Protein AF-0000000072277001 (afdb_homodimer)

Secondary structure (DSSP, 8-state):
-HHHHHHHHHHHHHHHH-TT-TTHHHHHHHHHHSGGGSSHHHHHHHHHHHHHHHHHTTTTS-HHHHHHHHHHHHHHHHHHHHHHHS--HHHHHHHHHHHHHTTTTGGGTSSGGGHHHHHHHHHHHHIIIIIS-PPPHHHHHHHHHHHHHHHHHS-HHHHHHHHHHHHHHHHHTHHHHHHHHH-TT------TT---GGGS-GGGS--HHHHHHTT-S-HHHHHHHHHHHHHHS--/-HHHHHHHHHHHHHHHH-TT-TTHHHHHHHHHHSGGGSSHHHHHHHHHHHHHHHHHTTTTS-HHHHHHHHHHHHHHHHHHHHHHHS--HHHHHHHHHHHHHGGGGGGGTSSGGGHHHHHHHHHHHHIIIIIS-PPPHHHHHHHHHHHHHHHHHS-HHHHHHHHHHHHHHHHHTHHHHHHHHH-TT------TT---GGGS-GGGS--HHHHHHTT-S-HHHHHHHHHHHHHHS--

Sequence (470 aa):
MLVLDTIFRTYFRVLKENQESPLVPLVLEGMSIHTHKINYDFMLDIIKLLQQLLENKADKLQPIDTIRVCYTIFNTLKLQNFLVTIDNVQFYESMYKVLDQILLFQDDFIGEQHIDNRQKLVGVLKIMLLDIKQLPPVRIASFVKRILIMMLNCDSSIALDFCAILTWIFKRYRDTFIGLIEQENGFGIYNPSVQQPDHSGAINSCLWELTLLQLHHSPQIRKWVDSIKILLTKHMLVLDTIFRTYFRVLKENQESPLVPLVLEGMSIHTHKINYDFMLDIIKLLQQLLENKADKLQPIDTIRVCYTIFNTLKLQNFLVTIDNVQFYESMYKVLDQILLFQDDFIGEQHIDNRQKLVGVLKIMLLDIKQLPPVRIASFVKRILIMMLNCDSSIALDFCAILTWIFKRYRDTFIGLIEQENGFGIYNPSVQQPDHSGAINSCLWELTLLQLHHSPQIRKWVDSIKILLTKH

Structure (mmCIF, N/CA/C/O backbone):
data_AF-0000000072277001-model_v1
#
loop_
_entity.id
_entity.type
_entity.pdbx_description
1 polymer 'Nuclear complex protein 4, putative'
#
loop_
_atom_site.group_PDB
_atom_site.id
_atom_site.type_symbol
_atom_site.label_atom_id
_atom_site.label_alt_id
_atom_site.label_comp_id
_atom_site.label_asym_id
_atom_site.label_entity_id
_atom_site.label_seq_id
_atom_site.pdbx_PDB_ins_code
_atom_site.Cartn_x
_atom_site.Cartn_y
_atom_site.Cartn_z
_atom_site.occupancy
_atom_site.B_iso_or_equiv
_atom_site.auth_seq_id
_atom_site.auth_comp_id
_atom_site.auth_asym_id
_atom_site.auth_atom_id
_atom_site.pdbx_PDB_model_num
ATOM 1 N N . MET A 1 1 ? 16.828 6.926 -15.992 1 47.97 1 MET A N 1
ATOM 2 C CA . MET A 1 1 ? 15.562 6.723 -15.289 1 47.97 1 MET A CA 1
ATOM 3 C C . MET A 1 1 ? 14.375 6.887 -16.234 1 47.97 1 MET A C 1
ATOM 5 O O . MET A 1 1 ? 13.477 6.047 -16.266 1 47.97 1 MET A O 1
ATOM 9 N N . LEU A 1 2 ? 14.586 7.812 -17.172 1 52.97 2 LEU A N 1
ATOM 10 C CA . LEU A 1 2 ? 13.578 8.18 -18.156 1 52.97 2 LEU A CA 1
ATOM 11 C C . LEU A 1 2 ? 13.445 7.105 -19.234 1 52.97 2 LEU A C 1
ATOM 13 O O . LEU A 1 2 ? 12.352 6.844 -19.734 1 52.97 2 LEU A O 1
ATOM 17 N N . VAL A 1 3 ? 14.5 6.391 -19.312 1 52.38 3 VAL A N 1
ATOM 18 C CA . VAL A 1 3 ? 14.555 5.477 -20.453 1 52.38 3 VAL A CA 1
ATOM 19 C C . VAL A 1 3 ? 13.672 4.262 -20.172 1 52.38 3 VAL A C 1
ATOM 21 O O . VAL A 1 3 ? 12.922 3.822 -21.047 1 52.38 3 VAL A O 1
ATOM 24 N N . LEU A 1 4 ? 13.68 3.867 -18.953 1 60.53 4 LEU A N 1
ATOM 25 C CA . LEU A 1 4 ? 12.945 2.641 -18.656 1 60.53 4 LEU A CA 1
ATOM 26 C C . LEU A 1 4 ? 11.438 2.891 -18.672 1 60.53 4 LEU A C 1
ATOM 28 O O . LEU A 1 4 ? 10.664 2.037 -19.109 1 60.53 4 LEU A O 1
ATOM 32 N N . ASP A 1 5 ? 11.148 4.039 -18.375 1 65.75 5 ASP A N 1
ATOM 33 C CA . ASP A 1 5 ? 9.742 4.418 -18.469 1 65.75 5 ASP A CA 1
ATOM 34 C C . ASP A 1 5 ? 9.25 4.383 -19.906 1 65.75 5 ASP A C 1
ATOM 36 O O . ASP A 1 5 ? 8.133 3.932 -20.188 1 65.75 5 ASP A O 1
ATOM 40 N N . THR A 1 6 ? 10.18 4.758 -20.719 1 68.94 6 THR A N 1
ATOM 41 C CA . THR A 1 6 ? 9.828 4.793 -22.141 1 68.94 6 THR A CA 1
ATOM 42 C C . THR A 1 6 ? 9.664 3.381 -22.688 1 68.94 6 THR A C 1
ATOM 44 O O . THR A 1 6 ? 8.766 3.121 -23.484 1 68.94 6 THR A O 1
ATOM 47 N N . ILE A 1 7 ? 10.469 2.486 -22.25 1 74.69 7 ILE A N 1
ATOM 48 C CA . ILE A 1 7 ? 10.422 1.109 -22.734 1 74.69 7 ILE A CA 1
ATOM 49 C C . ILE A 1 7 ? 9.117 0.455 -22.297 1 74.69 7 ILE A C 1
ATOM 51 O O . ILE A 1 7 ? 8.438 -0.196 -23.094 1 74.69 7 ILE A O 1
ATOM 55 N N . PHE A 1 8 ? 8.781 0.666 -21.141 1 76.06 8 PHE A N 1
ATOM 56 C CA . PHE A 1 8 ? 7.562 0.051 -20.625 1 76.06 8 PHE A CA 1
ATOM 57 C C . PHE A 1 8 ? 6.332 0.608 -21.328 1 76.06 8 PHE A C 1
ATOM 59 O O . PHE A 1 8 ? 5.383 -0.13 -21.609 1 76.06 8 PHE A O 1
ATOM 66 N N . ARG A 1 9 ? 6.504 1.813 -21.641 1 74.31 9 ARG A N 1
ATOM 67 C CA . ARG A 1 9 ? 5.406 2.428 -22.391 1 74.31 9 ARG A CA 1
ATOM 68 C C . ARG A 1 9 ? 5.273 1.812 -23.781 1 74.31 9 ARG A C 1
ATOM 70 O O . ARG A 1 9 ? 4.164 1.643 -24.281 1 74.31 9 ARG A O 1
ATOM 77 N N . THR A 1 10 ? 6.371 1.505 -24.297 1 81 10 THR A N 1
ATOM 78 C CA . THR A 1 10 ? 6.363 0.847 -25.594 1 81 10 THR A CA 1
ATOM 79 C C . THR A 1 10 ? 5.742 -0.542 -25.5 1 81 10 THR A C 1
ATOM 81 O O . THR A 1 10 ? 4.938 -0.931 -26.344 1 81 10 THR A O 1
ATOM 84 N N . TYR A 1 11 ? 6.145 -1.271 -24.5 1 82.38 11 TYR A N 1
ATOM 85 C CA . TYR A 1 11 ? 5.535 -2.576 -24.266 1 82.38 11 TYR A CA 1
ATOM 86 C C . TYR A 1 11 ? 4.02 -2.457 -24.156 1 82.38 11 TYR A C 1
ATOM 88 O O . TYR A 1 11 ? 3.283 -3.209 -24.797 1 82.38 11 TYR A O 1
ATOM 96 N N . PHE A 1 12 ? 3.631 -1.476 -23.5 1 80.56 12 PHE A N 1
ATOM 97 C CA . PHE A 1 12 ? 2.209 -1.253 -23.281 1 80.56 12 PHE A CA 1
ATOM 98 C C . PHE A 1 12 ? 1.499 -0.899 -24.578 1 80.56 12 PHE A C 1
ATOM 100 O O . PHE A 1 12 ? 0.377 -1.349 -24.828 1 80.56 12 PHE A O 1
ATOM 107 N N . ARG A 1 13 ? 2.158 -0.162 -25.297 1 82.75 13 ARG A N 1
ATOM 108 C CA . ARG A 1 13 ? 1.582 0.215 -26.578 1 82.75 13 ARG A CA 1
ATOM 109 C C . ARG A 1 13 ? 1.395 -1.005 -27.469 1 82.75 13 ARG A C 1
ATOM 111 O O . ARG A 1 13 ? 0.362 -1.146 -28.125 1 82.75 13 ARG A O 1
ATOM 118 N N . VAL A 1 14 ? 2.285 -1.854 -27.438 1 85.62 14 VAL A N 1
ATOM 119 C CA . VAL A 1 14 ? 2.225 -3.068 -28.25 1 85.62 14 VAL A CA 1
ATOM 120 C C . VAL A 1 14 ? 1.045 -3.93 -27.797 1 85.62 14 VAL A C 1
ATOM 122 O O . VAL A 1 14 ? 0.278 -4.422 -28.625 1 85.62 14 VAL A O 1
ATOM 125 N N . LEU A 1 15 ? 0.885 -4.055 -26.531 1 86.19 15 LEU A N 1
ATOM 126 C CA . LEU A 1 15 ? -0.181 -4.891 -25.984 1 86.19 15 LEU A CA 1
ATOM 127 C C . LEU A 1 15 ? -1.547 -4.262 -26.25 1 86.19 15 LEU A C 1
ATOM 129 O O . LEU A 1 15 ? -2.527 -4.973 -26.484 1 86.19 15 LEU A O 1
ATOM 133 N N . LYS A 1 16 ? -1.528 -2.99 -26.172 1 85 16 LYS A N 1
ATOM 134 C CA . LYS A 1 16 ? -2.789 -2.275 -26.359 1 85 16 LYS A CA 1
ATOM 135 C C . LYS A 1 16 ? -3.236 -2.307 -27.812 1 85 16 LYS A C 1
ATOM 137 O O . LYS A 1 16 ? -4.43 -2.434 -28.094 1 85 16 LYS A O 1
ATOM 142 N N . GLU A 1 17 ? -2.281 -2.189 -28.609 1 85.81 17 GLU A N 1
ATOM 143 C CA . GLU A 1 17 ? -2.6 -2.08 -30.031 1 85.81 17 GLU A CA 1
ATOM 144 C C . GLU A 1 17 ? -2.979 -3.436 -30.625 1 85.81 17 GLU A C 1
ATOM 146 O O . GLU A 1 17 ? -3.877 -3.527 -3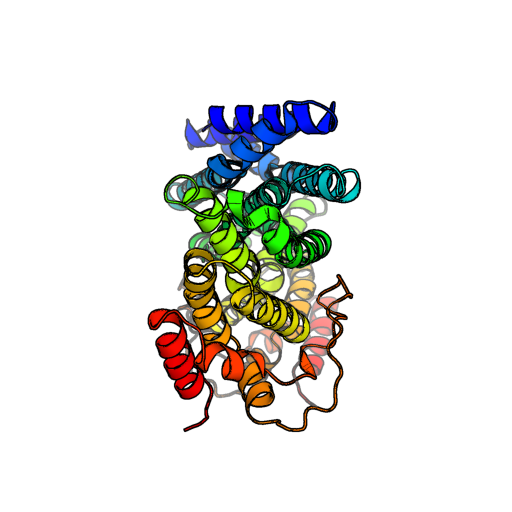1.469 1 85.81 17 GLU A O 1
ATOM 151 N N . ASN A 1 18 ? -2.236 -4.453 -30.281 1 85.81 18 ASN A N 1
ATOM 152 C CA . ASN A 1 18 ? -2.482 -5.754 -30.891 1 85.81 18 ASN A CA 1
ATOM 153 C C . ASN A 1 18 ? -2.107 -6.898 -29.953 1 85.81 18 ASN A C 1
ATOM 155 O O . ASN A 1 18 ? -0.965 -7.359 -29.969 1 85.81 18 ASN A O 1
ATOM 159 N N . GLN A 1 19 ? -3.082 -7.457 -29.391 1 84.5 19 GLN A N 1
ATOM 160 C CA . GLN A 1 19 ? -2.855 -8.562 -28.453 1 84.5 19 GLN A CA 1
ATOM 161 C C . GLN A 1 19 ? -2.629 -9.875 -29.203 1 84.5 19 GLN A C 1
ATOM 163 O O . GLN A 1 19 ? -2.281 -10.883 -28.594 1 84.5 19 GLN A O 1
ATOM 168 N N . GLU A 1 20 ? -2.783 -9.781 -30.531 1 82.88 20 GLU A N 1
ATOM 169 C CA . GLU A 1 20 ? -2.555 -10.969 -31.359 1 82.88 20 GLU A CA 1
ATOM 170 C C . GLU A 1 20 ? -1.149 -10.969 -31.953 1 82.88 20 GLU A C 1
ATOM 172 O O . GLU A 1 20 ? -0.758 -11.914 -32.625 1 82.88 20 GLU A O 1
ATOM 177 N N . SER A 1 21 ? -0.479 -10.023 -31.609 1 84 21 SER A N 1
ATOM 178 C CA . SER A 1 21 ? 0.866 -9.875 -32.156 1 84 21 SER A CA 1
ATOM 179 C C . SER A 1 21 ? 1.772 -11.016 -31.703 1 84 21 SER A C 1
ATOM 181 O O . SER A 1 21 ? 1.707 -11.445 -30.547 1 84 21 SER A O 1
ATOM 183 N N . PRO A 1 22 ? 2.559 -11.5 -32.625 1 86.19 22 PRO A N 1
ATOM 184 C CA . PRO A 1 22 ? 3.543 -12.523 -32.25 1 86.19 22 PRO A CA 1
ATOM 185 C C . PRO A 1 22 ? 4.574 -12 -31.25 1 86.19 22 PRO A C 1
ATOM 187 O O . PRO A 1 22 ? 5.312 -12.789 -30.656 1 86.19 22 PRO A O 1
ATOM 190 N N . LEU A 1 23 ? 4.484 -10.734 -31 1 87.25 23 LEU A N 1
ATOM 191 C CA . LEU A 1 23 ? 5.465 -10.117 -30.109 1 87.25 23 LEU A CA 1
ATOM 192 C C . LEU A 1 23 ? 5.008 -10.195 -28.656 1 87.25 23 LEU A C 1
ATOM 194 O O . LEU A 1 23 ? 5.781 -9.898 -27.75 1 87.25 23 LEU A O 1
ATOM 198 N N . VAL A 1 24 ? 3.869 -10.656 -28.438 1 87.38 24 VAL A N 1
ATOM 199 C CA . VAL A 1 24 ? 3.26 -10.602 -27.109 1 87.38 24 VAL A CA 1
ATOM 200 C C . VAL A 1 24 ? 4.117 -11.383 -26.109 1 87.38 24 VAL A C 1
ATOM 202 O O . VAL A 1 24 ? 4.469 -10.867 -25.047 1 87.38 24 VAL A O 1
ATOM 205 N N . PRO A 1 25 ? 4.59 -12.555 -26.516 1 85.25 25 PRO A N 1
ATOM 206 C CA . PRO A 1 25 ? 5.43 -13.289 -25.562 1 85.25 25 PRO A CA 1
ATOM 207 C C . PRO A 1 25 ? 6.723 -12.555 -25.234 1 85.25 25 PRO A C 1
ATOM 209 O O . PRO A 1 25 ? 7.16 -12.555 -24.078 1 85.25 25 PRO A O 1
ATOM 212 N N . LEU A 1 26 ? 7.246 -11.93 -26.172 1 87.56 26 LEU A N 1
ATOM 213 C CA . LEU A 1 26 ? 8.477 -11.18 -25.969 1 87.56 26 LEU A CA 1
ATOM 214 C C . LEU A 1 26 ? 8.234 -9.953 -25.094 1 87.56 26 LEU A C 1
ATOM 216 O O . LEU A 1 26 ? 9.055 -9.633 -24.234 1 87.56 26 LEU A O 1
ATOM 220 N N . VAL A 1 27 ? 7.145 -9.344 -25.328 1 88.25 27 VAL A N 1
ATOM 221 C CA . VAL A 1 27 ? 6.766 -8.164 -24.562 1 88.25 27 VAL A CA 1
ATOM 222 C C . VAL A 1 27 ? 6.523 -8.547 -23.109 1 88.25 27 VAL A C 1
ATOM 224 O O . VAL A 1 27 ? 6.996 -7.871 -22.188 1 88.25 27 VAL A O 1
ATOM 227 N N . LEU A 1 28 ? 5.91 -9.641 -22.922 1 88.25 28 LEU A N 1
ATOM 228 C CA . LEU A 1 28 ? 5.633 -10.102 -21.562 1 88.25 28 LEU A CA 1
ATOM 229 C C . LEU A 1 28 ? 6.918 -10.484 -20.844 1 88.25 28 LEU A C 1
ATOM 231 O O . LEU A 1 28 ? 7.066 -10.219 -19.641 1 88.25 28 LEU A O 1
ATOM 235 N N . GLU A 1 29 ? 7.789 -11.031 -21.547 1 88.25 29 GLU A N 1
ATOM 236 C CA . GLU A 1 29 ? 9.094 -11.344 -20.969 1 88.25 29 GLU A CA 1
ATOM 237 C C . GLU A 1 29 ? 9.836 -10.078 -20.562 1 88.25 29 GLU A C 1
ATOM 239 O O . GLU A 1 29 ? 10.359 -9.984 -19.438 1 88.25 29 GLU A O 1
ATOM 244 N N . GLY A 1 30 ? 9.852 -9.156 -21.438 1 85.5 30 GLY A N 1
ATOM 245 C CA . GLY A 1 30 ? 10.484 -7.887 -21.141 1 85.5 30 GLY A CA 1
ATOM 246 C C . GLY A 1 30 ? 9.891 -7.188 -19.938 1 85.5 30 GLY A C 1
ATOM 247 O O . GLY A 1 30 ? 10.617 -6.68 -19.078 1 85.5 30 GLY A O 1
ATOM 248 N N . MET A 1 31 ? 8.609 -7.191 -19.859 1 83.88 31 MET A N 1
ATOM 249 C CA . MET A 1 31 ? 7.918 -6.562 -18.734 1 83.88 31 MET A CA 1
ATOM 250 C C . MET A 1 31 ? 8.273 -7.25 -17.422 1 83.88 31 MET A C 1
ATOM 252 O O . MET A 1 31 ? 8.414 -6.59 -16.391 1 83.88 31 MET A O 1
ATOM 256 N N . SER A 1 32 ? 8.398 -8.516 -17.469 1 85.81 32 SER A N 1
ATOM 257 C CA . SER A 1 32 ? 8.688 -9.266 -16.25 1 85.81 32 SER A CA 1
ATOM 258 C C . SER A 1 32 ? 10.109 -9.016 -15.773 1 85.81 32 SER A C 1
ATOM 260 O O . SER A 1 32 ? 10.398 -9.117 -14.578 1 85.81 32 SER A O 1
ATOM 262 N N . ILE A 1 33 ? 10.953 -8.672 -16.656 1 82.12 33 ILE A N 1
ATOM 263 C CA . ILE A 1 33 ? 12.352 -8.43 -16.328 1 82.12 33 ILE A CA 1
ATOM 264 C C . ILE A 1 33 ? 12.516 -7.004 -15.789 1 82.12 33 ILE A C 1
ATOM 266 O O . ILE A 1 33 ? 13.258 -6.777 -14.836 1 82.12 33 ILE A O 1
ATOM 270 N N . HIS A 1 34 ? 11.711 -6.07 -16.219 1 75.62 34 HIS A N 1
ATOM 271 C CA . HIS A 1 34 ? 11.938 -4.664 -15.906 1 75.62 34 HIS A CA 1
ATOM 272 C C . HIS A 1 34 ? 10.828 -4.117 -15.016 1 75.62 34 HIS A C 1
ATOM 274 O O . HIS A 1 34 ? 10.586 -2.908 -14.984 1 75.62 34 HIS A O 1
ATOM 280 N N . THR A 1 35 ? 10.164 -4.914 -14.344 1 69.19 35 THR A N 1
ATOM 281 C CA . THR A 1 35 ? 9.016 -4.516 -13.539 1 69.19 35 THR A CA 1
ATOM 282 C C . THR A 1 35 ? 9.438 -3.537 -12.445 1 69.19 35 THR A C 1
ATOM 284 O O . THR A 1 35 ? 8.672 -2.652 -12.062 1 69.19 35 THR A O 1
ATOM 287 N N . HIS A 1 36 ? 10.594 -3.785 -11.844 1 59.53 36 HIS A N 1
ATOM 288 C CA . HIS A 1 36 ? 11.055 -2.975 -10.719 1 59.53 36 HIS A CA 1
ATOM 289 C C . HIS A 1 36 ? 11.188 -1.508 -11.117 1 59.53 36 HIS A C 1
ATOM 291 O O . HIS A 1 36 ? 11.227 -0.628 -10.258 1 59.53 36 HIS A O 1
ATOM 297 N N . LYS A 1 37 ? 11.312 -1.272 -12.352 1 60.16 37 LYS A N 1
ATOM 298 C CA . LYS A 1 37 ? 11.734 0.049 -12.805 1 60.16 37 LYS A CA 1
ATOM 299 C C . LYS A 1 37 ? 10.531 0.921 -13.148 1 60.16 37 LYS A C 1
ATOM 301 O O . LYS A 1 37 ? 10.664 2.137 -13.312 1 60.16 37 LYS A O 1
ATOM 306 N N . ILE A 1 38 ? 9.422 0.361 -13.195 1 60.62 38 ILE A N 1
ATOM 307 C CA . ILE A 1 38 ? 8.305 1.122 -13.75 1 60.62 38 ILE A CA 1
ATOM 308 C C . ILE A 1 38 ? 8.086 2.385 -12.922 1 60.62 38 ILE A C 1
ATOM 310 O O . ILE A 1 38 ? 8.258 3.5 -13.414 1 60.62 38 ILE A O 1
ATOM 314 N N . ASN A 1 39 ? 7.383 2.531 -11.984 1 62.97 39 ASN A N 1
ATOM 315 C CA . ASN A 1 39 ? 6.934 3.756 -11.328 1 62.97 39 ASN A CA 1
ATOM 316 C C . ASN A 1 39 ? 7.527 3.896 -9.93 1 62.97 39 ASN A C 1
ATOM 318 O O . ASN A 1 39 ? 7.598 5 -9.391 1 62.97 39 ASN A O 1
ATOM 322 N N . TYR A 1 40 ? 8.234 3.014 -9.562 1 69.81 40 TYR A N 1
ATOM 323 C CA . TYR A 1 40 ? 8.727 3.002 -8.195 1 69.81 40 TYR A CA 1
ATOM 324 C C . TYR A 1 40 ? 9.93 3.922 -8.031 1 69.81 40 TYR A C 1
ATOM 326 O O . TYR A 1 40 ? 9.984 4.727 -7.098 1 69.81 40 TYR A O 1
ATOM 334 N N . ASP A 1 41 ? 10.805 3.84 -9.008 1 71.19 41 ASP A N 1
ATOM 335 C CA . ASP A 1 41 ? 12.023 4.633 -8.891 1 71.19 41 ASP A CA 1
ATOM 336 C C . ASP A 1 41 ? 11.719 6.125 -8.969 1 71.19 41 ASP A C 1
ATOM 338 O O . ASP A 1 41 ? 12.273 6.918 -8.203 1 71.19 41 ASP A O 1
ATOM 342 N N . PHE A 1 42 ? 10.844 6.395 -9.734 1 72 42 PHE A N 1
ATOM 343 C CA . PHE A 1 42 ? 10.477 7.797 -9.898 1 72 42 PHE A CA 1
ATOM 344 C C . PHE A 1 42 ? 9.805 8.328 -8.633 1 72 42 PHE A C 1
ATOM 346 O O . PHE A 1 42 ? 10.117 9.43 -8.172 1 72 42 PHE A O 1
ATOM 353 N N . MET A 1 43 ? 8.938 7.562 -8.102 1 78.38 43 MET A N 1
ATOM 354 C CA . MET A 1 43 ? 8.234 7.973 -6.891 1 78.38 43 MET A CA 1
ATOM 355 C C . MET A 1 43 ? 9.195 8.133 -5.723 1 78.38 43 MET A C 1
ATOM 357 O O . MET A 1 43 ? 9.07 9.07 -4.93 1 78.38 43 MET A O 1
ATOM 361 N N . LEU A 1 44 ? 10.133 7.312 -5.66 1 80.62 44 LEU A N 1
ATOM 362 C CA . LEU A 1 44 ? 11.125 7.41 -4.602 1 80.62 44 LEU A CA 1
ATOM 363 C C . LEU A 1 44 ? 11.969 8.672 -4.766 1 80.62 44 LEU A C 1
ATOM 365 O O . LEU A 1 44 ? 12.312 9.328 -3.777 1 80.62 44 LEU A O 1
ATOM 369 N N . ASP A 1 45 ? 12.234 8.969 -5.961 1 80.44 45 ASP A N 1
ATOM 370 C CA . ASP A 1 45 ? 13 10.18 -6.23 1 80.44 45 ASP A CA 1
ATOM 371 C C . ASP A 1 45 ? 12.227 11.43 -5.828 1 80.44 45 ASP A C 1
ATOM 373 O O . ASP A 1 45 ? 12.797 12.375 -5.281 1 80.44 45 ASP A O 1
ATOM 377 N N . ILE A 1 46 ? 11.008 11.414 -6.129 1 81.44 46 ILE A N 1
ATOM 378 C CA . ILE A 1 46 ? 10.156 12.547 -5.781 1 81.44 46 ILE A CA 1
ATOM 379 C C . ILE A 1 46 ? 10.078 12.68 -4.266 1 81.44 46 ILE A C 1
ATOM 381 O O . ILE A 1 46 ? 10.211 13.781 -3.727 1 81.44 46 ILE A O 1
ATOM 385 N N . ILE A 1 47 ? 9.898 11.594 -3.613 1 86.56 47 ILE A N 1
ATOM 386 C CA . ILE A 1 47 ? 9.797 11.594 -2.158 1 86.56 47 ILE A CA 1
ATOM 387 C C . ILE A 1 47 ? 11.086 12.133 -1.548 1 86.56 47 ILE A C 1
ATOM 389 O O . ILE A 1 47 ? 11.055 13.008 -0.678 1 86.56 47 ILE A O 1
ATOM 393 N N . LYS A 1 48 ? 12.141 11.688 -2.08 1 87.88 48 LYS A N 1
ATOM 394 C CA . LYS A 1 48 ? 13.438 12.133 -1.572 1 87.88 48 LYS A CA 1
ATOM 395 C C . LYS A 1 48 ? 13.641 13.617 -1.816 1 87.88 48 LYS A C 1
ATOM 397 O O . LYS A 1 48 ? 14.148 14.336 -0.948 1 87.88 48 LYS A O 1
ATOM 402 N N . LEU A 1 49 ? 13.289 14.047 -2.922 1 88.06 49 LEU A N 1
ATOM 403 C CA . LEU A 1 49 ? 13.445 15.453 -3.281 1 88.06 49 LEU A CA 1
ATOM 404 C C . LEU A 1 49 ? 12.594 16.344 -2.379 1 88.06 49 LEU A C 1
ATOM 406 O O . LEU A 1 49 ? 13.07 17.375 -1.894 1 88.06 49 LEU A O 1
ATOM 410 N N . LEU A 1 50 ? 11.391 16 -2.154 1 89.81 50 LEU A N 1
ATOM 411 C CA . LEU A 1 50 ? 10.484 16.797 -1.324 1 89.81 50 LEU A CA 1
ATOM 412 C C . LEU A 1 50 ? 10.914 16.75 0.139 1 89.81 50 LEU A C 1
ATOM 414 O O . LEU A 1 50 ? 10.766 17.734 0.865 1 89.81 50 LEU A O 1
ATOM 418 N N . GLN A 1 51 ? 11.414 15.617 0.512 1 91.44 51 GLN A N 1
ATOM 419 C CA . GLN A 1 51 ? 11.984 15.523 1.851 1 91.44 51 GLN A CA 1
ATOM 420 C C . GLN A 1 51 ? 13.148 16.5 2.018 1 91.44 51 GLN A C 1
ATOM 422 O O . GLN A 1 51 ? 13.242 17.188 3.029 1 91.44 51 GLN A O 1
ATOM 427 N N . GLN A 1 52 ? 13.969 16.5 1.055 1 91 52 GLN A N 1
ATOM 428 C CA . GLN A 1 52 ? 15.117 17.406 1.08 1 91 52 GLN A CA 1
ATOM 429 C C . GLN A 1 52 ? 14.672 18.859 1.11 1 91 52 GLN A C 1
ATOM 431 O O . GLN A 1 52 ? 15.266 19.688 1.813 1 91 52 GLN A O 1
ATOM 436 N N . LEU A 1 53 ? 13.711 19.141 0.396 1 90.69 53 LEU A N 1
ATOM 437 C CA . LEU A 1 53 ? 13.172 20.5 0.364 1 90.69 53 LEU A CA 1
ATOM 438 C C . LEU A 1 53 ? 12.695 20.922 1.748 1 90.69 53 LEU A C 1
ATOM 440 O O . LEU A 1 53 ? 12.992 22.031 2.195 1 90.69 53 LEU A O 1
ATOM 444 N N . LEU A 1 54 ? 11.984 20.078 2.461 1 91.69 54 LEU A N 1
ATOM 445 C CA . LEU A 1 54 ? 11.461 20.391 3.787 1 91.69 54 LEU A CA 1
ATOM 446 C C . LEU A 1 54 ? 12.594 20.531 4.797 1 91.69 54 LEU A C 1
ATOM 448 O O . LEU A 1 54 ? 12.508 21.328 5.73 1 91.69 54 LEU A O 1
ATOM 452 N N . GLU A 1 55 ? 13.625 19.766 4.547 1 89.06 55 GLU A N 1
ATOM 453 C CA . GLU A 1 55 ? 14.758 19.797 5.469 1 89.06 55 GLU A CA 1
ATOM 454 C C . GLU A 1 55 ? 15.633 21.016 5.234 1 89.06 55 GLU A C 1
ATOM 456 O O . GLU A 1 55 ? 16.016 21.703 6.184 1 89.06 55 GLU A O 1
ATOM 461 N N . ASN A 1 56 ? 15.906 21.281 4.016 1 86.25 56 ASN A N 1
ATOM 462 C CA . ASN A 1 56 ? 16.875 22.312 3.674 1 86.25 56 ASN A CA 1
ATOM 463 C C . ASN A 1 56 ? 16.25 23.703 3.742 1 86.25 56 ASN A C 1
ATOM 465 O O . ASN A 1 56 ? 16.938 24.688 4.035 1 86.25 56 ASN A O 1
ATOM 469 N N . LYS A 1 57 ? 15.008 23.797 3.551 1 81.38 57 LYS A N 1
ATOM 470 C CA . LYS A 1 57 ? 14.375 25.109 3.451 1 81.38 57 LYS A CA 1
ATOM 471 C C . LYS A 1 57 ? 13.266 25.266 4.492 1 81.38 57 LYS A C 1
ATOM 473 O O . LYS A 1 57 ? 12.281 25.969 4.254 1 81.38 57 LYS A O 1
ATOM 478 N N . ALA A 1 58 ? 13.367 24.625 5.562 1 76.88 58 ALA A N 1
ATOM 479 C CA . ALA A 1 58 ? 12.336 24.656 6.598 1 76.88 58 ALA A CA 1
ATOM 480 C C . ALA A 1 58 ? 12.039 26.078 7.035 1 76.88 58 ALA A C 1
ATOM 482 O O . ALA A 1 58 ? 10.875 26.438 7.254 1 76.88 58 ALA A O 1
ATOM 483 N N . ASP A 1 59 ? 13.039 26.906 7.008 1 79.38 59 ASP A N 1
ATOM 484 C CA . ASP A 1 59 ? 12.898 28.266 7.527 1 79.38 59 ASP A CA 1
ATOM 485 C C . ASP A 1 59 ? 12.359 29.203 6.453 1 79.38 59 ASP A C 1
ATOM 487 O O . ASP A 1 59 ? 11.891 30.312 6.762 1 79.38 59 ASP A O 1
ATOM 491 N N . LYS A 1 60 ? 12.406 28.781 5.227 1 85.5 60 LYS A N 1
ATOM 492 C CA . LYS A 1 60 ? 11.992 29.672 4.137 1 85.5 60 LYS A CA 1
ATOM 493 C C . LYS A 1 60 ? 10.594 29.312 3.641 1 85.5 60 LYS A C 1
ATOM 495 O O . LYS A 1 60 ? 9.93 30.125 2.986 1 85.5 60 LYS A O 1
ATOM 500 N N . LEU A 1 61 ? 10.18 28.188 3.986 1 89.31 61 LEU A N 1
ATOM 501 C CA . LEU A 1 61 ? 8.859 27.75 3.539 1 89.31 61 LEU A CA 1
ATOM 502 C C . LEU A 1 61 ? 7.773 28.234 4.496 1 89.31 61 LEU A C 1
ATOM 504 O O . LEU A 1 61 ? 7.957 28.203 5.715 1 89.31 61 LEU A O 1
ATOM 508 N N . GLN A 1 62 ? 6.801 28.75 3.918 1 91.81 62 GLN A N 1
ATOM 509 C CA . GLN A 1 62 ? 5.617 29.078 4.707 1 91.81 62 GLN A CA 1
ATOM 510 C C . GLN A 1 62 ? 4.816 27.828 5.039 1 91.81 62 GLN A C 1
ATOM 512 O O . GLN A 1 62 ? 4.957 26.797 4.375 1 91.81 62 GLN A O 1
ATOM 517 N N . PRO A 1 63 ? 3.988 27.906 6.02 1 94.62 63 PRO 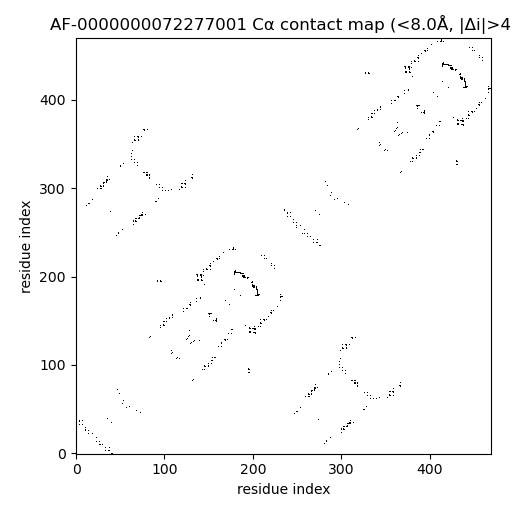A N 1
ATOM 518 C CA . PRO A 1 63 ? 3.193 26.734 6.414 1 94.62 63 PRO A CA 1
ATOM 519 C C . PRO A 1 63 ? 2.389 26.156 5.254 1 94.62 63 PRO A C 1
ATOM 521 O O . PRO A 1 63 ? 2.322 24.938 5.098 1 94.62 63 PRO A O 1
ATOM 524 N N . ILE A 1 64 ? 1.848 27.031 4.434 1 94.31 64 ILE A N 1
ATOM 525 C CA . ILE A 1 64 ? 1.015 26.578 3.332 1 94.31 64 ILE A CA 1
ATOM 526 C C . ILE A 1 64 ? 1.863 25.766 2.348 1 94.31 64 ILE A C 1
ATOM 528 O O . ILE A 1 64 ? 1.389 24.797 1.759 1 94.31 64 ILE A O 1
ATOM 532 N N . ASP A 1 65 ? 3.123 26.141 2.186 1 93.31 65 ASP A N 1
ATOM 533 C CA . ASP A 1 65 ? 4.023 25.391 1.31 1 93.31 65 ASP A CA 1
ATOM 534 C C . ASP A 1 65 ? 4.273 23.984 1.843 1 93.31 65 ASP A C 1
ATOM 536 O O . ASP A 1 65 ? 4.25 23.016 1.082 1 93.31 65 ASP A O 1
ATOM 540 N N . THR A 1 66 ? 4.504 23.875 3.1 1 95 66 THR A N 1
ATOM 541 C CA . THR A 1 66 ? 4.711 22.578 3.736 1 95 66 THR A CA 1
ATOM 542 C C . THR A 1 66 ? 3.461 21.703 3.605 1 95 66 THR A C 1
ATOM 544 O O . THR A 1 66 ? 3.559 20.516 3.324 1 95 66 THR A O 1
ATOM 547 N N . ILE A 1 67 ? 2.326 22.312 3.781 1 96.31 67 ILE A N 1
ATOM 548 C CA . ILE A 1 67 ? 1.058 21.609 3.645 1 96.31 67 ILE A CA 1
ATOM 549 C C . ILE A 1 67 ? 0.917 21.078 2.219 1 96.31 67 ILE A C 1
ATOM 551 O O . ILE A 1 67 ? 0.525 19.922 2.018 1 96.31 67 ILE A O 1
ATOM 555 N N . ARG A 1 68 ? 1.302 21.891 1.334 1 93.19 68 ARG A N 1
ATOM 556 C CA . ARG A 1 68 ? 1.217 21.484 -0.065 1 93.19 68 ARG A CA 1
ATOM 557 C C . ARG A 1 68 ? 2.164 20.328 -0.356 1 93.19 68 ARG A C 1
ATOM 559 O O . ARG A 1 68 ? 1.802 19.391 -1.069 1 93.19 68 ARG A O 1
ATOM 566 N N . VAL A 1 69 ? 3.334 20.391 0.139 1 93.31 69 VAL A N 1
ATOM 567 C CA . VAL A 1 69 ? 4.312 19.312 -0.03 1 93.31 69 VAL A CA 1
ATOM 568 C C . VAL A 1 69 ? 3.771 18.016 0.567 1 93.31 69 VAL A C 1
ATOM 570 O O . VAL A 1 69 ? 3.74 16.984 -0.104 1 93.31 69 VAL A O 1
ATOM 573 N N . CYS A 1 70 ? 3.295 18.078 1.772 1 95.25 70 CYS A N 1
ATOM 574 C CA . CYS A 1 70 ? 2.791 16.891 2.461 1 95.25 70 CYS A CA 1
ATOM 575 C C . CYS A 1 70 ? 1.529 16.359 1.786 1 95.25 70 CYS A C 1
ATOM 577 O O . CYS A 1 70 ? 1.349 15.148 1.657 1 95.25 70 CYS A O 1
ATOM 579 N N . TYR A 1 71 ? 0.724 17.266 1.362 1 93.56 71 TYR A N 1
ATOM 580 C CA . TYR A 1 71 ? -0.478 16.859 0.644 1 93.56 71 TYR A CA 1
ATOM 581 C C . TYR A 1 71 ? -0.123 16.078 -0.614 1 93.56 71 TYR A C 1
ATOM 583 O O . TYR A 1 71 ? -0.721 15.031 -0.893 1 93.56 71 TYR A O 1
ATOM 591 N N . THR A 1 72 ? 0.83 16.547 -1.327 1 90.44 72 THR A N 1
ATOM 592 C CA . THR A 1 72 ? 1.271 15.891 -2.557 1 90.44 72 THR A CA 1
ATOM 593 C C . THR A 1 72 ? 1.787 14.484 -2.268 1 90.44 72 THR A C 1
ATOM 595 O O . THR A 1 72 ? 1.371 13.523 -2.916 1 90.44 72 THR A O 1
ATOM 598 N N . ILE A 1 73 ? 2.607 14.398 -1.297 1 90.62 73 ILE A N 1
ATOM 599 C CA . ILE A 1 73 ? 3.225 13.117 -0.96 1 90.62 73 ILE A CA 1
ATOM 600 C C . ILE A 1 73 ? 2.158 12.148 -0.465 1 90.62 73 ILE A C 1
ATOM 602 O O . ILE A 1 73 ? 2.029 11.039 -0.988 1 90.62 73 ILE A O 1
ATOM 606 N N . PHE A 1 74 ? 1.34 12.531 0.418 1 92.5 74 PHE A N 1
ATOM 607 C CA . PHE A 1 74 ? 0.407 11.609 1.056 1 92.5 74 PHE A CA 1
ATOM 608 C C . PHE A 1 74 ? -0.733 11.25 0.11 1 92.5 74 PHE A C 1
ATOM 610 O O . PHE A 1 74 ? -1.246 10.133 0.143 1 92.5 74 PHE A O 1
ATOM 617 N N . ASN A 1 75 ? -1.121 12.18 -0.642 1 89.69 75 ASN A N 1
ATOM 618 C CA . ASN A 1 75 ? -2.141 11.852 -1.632 1 89.69 75 ASN A CA 1
ATOM 619 C C . ASN A 1 75 ? -1.623 10.836 -2.65 1 89.69 75 ASN A C 1
ATOM 621 O O . ASN A 1 75 ? -2.359 9.945 -3.074 1 89.69 75 ASN A O 1
ATOM 625 N N . THR A 1 76 ? -0.455 10.977 -3.043 1 86 76 THR A N 1
ATOM 626 C CA . THR A 1 76 ? 0.168 10.023 -3.949 1 86 76 THR A CA 1
ATOM 627 C C . THR A 1 76 ? 0.258 8.641 -3.303 1 86 76 THR A C 1
ATOM 629 O O . THR A 1 76 ? -0.068 7.633 -3.934 1 86 76 THR A O 1
ATOM 632 N N . LEU A 1 77 ? 0.715 8.625 -2.113 1 88.38 77 LEU A N 1
ATOM 633 C CA . LEU A 1 77 ? 0.825 7.363 -1.386 1 88.38 77 LEU A CA 1
ATOM 634 C C . LEU A 1 77 ? -0.546 6.723 -1.202 1 88.38 77 LEU A C 1
ATOM 636 O O . LEU A 1 77 ? -0.678 5.5 -1.278 1 88.38 77 LEU A O 1
ATOM 640 N N . LYS A 1 78 ? -1.541 7.516 -0.959 1 90.06 78 LYS A N 1
ATOM 641 C CA . LYS A 1 78 ? -2.908 7.023 -0.821 1 90.06 78 LYS A CA 1
ATOM 642 C C . LYS A 1 78 ? -3.375 6.324 -2.096 1 90.06 78 LYS A C 1
ATOM 644 O O . LYS A 1 78 ? -3.992 5.262 -2.037 1 90.06 78 LYS A O 1
ATOM 649 N N . LEU A 1 79 ? -3.07 6.973 -3.139 1 85.19 79 LEU A N 1
ATOM 650 C CA . LEU A 1 79 ? -3.447 6.395 -4.426 1 85.19 79 LEU A CA 1
ATOM 651 C C . LEU A 1 79 ? -2.711 5.082 -4.668 1 85.19 79 LEU A C 1
ATOM 653 O O . LEU A 1 79 ? -3.299 4.121 -5.168 1 85.19 79 LEU A O 1
ATOM 657 N N . GLN A 1 80 ? -1.43 5.062 -4.32 1 84.31 80 GLN A N 1
ATOM 658 C CA . GLN A 1 80 ? -0.659 3.828 -4.434 1 84.31 80 GLN A CA 1
ATOM 659 C C . GLN A 1 80 ? -1.223 2.74 -3.523 1 84.31 80 GLN A C 1
ATOM 661 O O . GLN A 1 80 ? -1.27 1.568 -3.904 1 84.31 80 GLN A O 1
ATOM 666 N N . ASN A 1 81 ? -1.559 3.15 -2.357 1 87.62 81 ASN A N 1
ATOM 667 C CA . ASN A 1 81 ? -2.152 2.211 -1.41 1 87.62 81 ASN A CA 1
ATOM 668 C C . ASN A 1 81 ? -3.434 1.595 -1.963 1 87.62 81 ASN A C 1
ATOM 670 O O . ASN A 1 81 ? -3.68 0.4 -1.783 1 87.62 81 ASN A O 1
ATOM 674 N N . PHE A 1 82 ? -4.164 2.408 -2.609 1 85.62 82 PHE A N 1
ATOM 675 C CA . PHE A 1 82 ? -5.414 1.944 -3.197 1 85.62 82 PHE A CA 1
ATOM 676 C C . PHE A 1 82 ? -5.156 0.856 -4.234 1 85.62 82 PHE A C 1
ATOM 678 O O . PHE A 1 82 ? -5.887 -0.133 -4.301 1 85.62 82 PHE A O 1
ATOM 685 N N . LEU A 1 83 ? -4.145 0.979 -4.957 1 83.5 83 LEU A N 1
ATOM 686 C CA . LEU A 1 83 ? -3.795 -0.02 -5.961 1 83.5 83 LEU A CA 1
ATOM 687 C C . LEU A 1 83 ? -3.482 -1.361 -5.305 1 83.5 83 LEU A C 1
ATOM 689 O O . LEU A 1 83 ? -3.883 -2.412 -5.812 1 83.5 83 LEU A O 1
ATOM 693 N N . VAL A 1 84 ? -2.789 -1.264 -4.254 1 85.5 84 VAL A N 1
ATOM 694 C CA . VAL A 1 84 ? -2.348 -2.467 -3.557 1 85.5 84 VAL A CA 1
ATOM 695 C C . VAL A 1 84 ? -3.541 -3.139 -2.881 1 85.5 84 VAL A C 1
ATOM 697 O O . VAL A 1 84 ? -3.596 -4.367 -2.781 1 85.5 84 VAL A O 1
ATOM 700 N N . THR A 1 85 ? -4.547 -2.375 -2.514 1 86 85 THR A N 1
ATOM 701 C CA . THR A 1 85 ? -5.668 -2.893 -1.735 1 86 85 THR A CA 1
ATOM 702 C C . THR A 1 85 ? -6.723 -3.504 -2.65 1 86 85 THR A C 1
ATOM 704 O O . THR A 1 85 ? -7.578 -4.266 -2.195 1 86 85 THR A O 1
ATOM 707 N N . ILE A 1 86 ? -6.695 -3.193 -3.877 1 86 86 ILE A N 1
ATOM 708 C CA . ILE A 1 86 ? -7.59 -3.824 -4.836 1 86 86 ILE A CA 1
ATOM 709 C C . ILE A 1 86 ? -7.332 -5.328 -4.871 1 86 86 ILE A C 1
ATOM 711 O O . ILE A 1 86 ? -6.18 -5.77 -4.848 1 86 86 ILE A O 1
ATOM 715 N N . ASP A 1 87 ? -8.57 -6.098 -4.805 1 83.56 87 ASP A N 1
ATOM 716 C CA . ASP A 1 87 ? -8.406 -7.547 -4.887 1 83.56 87 ASP A CA 1
ATOM 717 C C . ASP A 1 87 ? -8.25 -7.996 -6.34 1 83.56 87 ASP A C 1
ATOM 719 O O . ASP A 1 87 ? -9.18 -7.875 -7.137 1 83.56 87 ASP A O 1
ATOM 723 N N . ASN A 1 88 ? -7.066 -8.102 -6.816 1 87.44 88 ASN A N 1
ATOM 724 C CA . ASN A 1 88 ? -6.73 -8.586 -8.148 1 87.44 88 ASN A CA 1
ATOM 725 C C . ASN A 1 88 ? -7.07 -10.07 -8.312 1 87.44 88 ASN A C 1
ATOM 727 O O . ASN A 1 88 ? -6.207 -10.867 -8.672 1 87.44 88 ASN A O 1
ATOM 731 N N . VAL A 1 89 ? -8.406 -10.406 -8.227 1 92 89 VAL A N 1
ATOM 732 C CA . VAL A 1 89 ? -8.883 -11.789 -8.148 1 92 89 VAL A CA 1
ATOM 733 C C . VAL A 1 89 ? -8.531 -12.523 -9.438 1 92 89 VAL A C 1
ATOM 735 O O . VAL A 1 89 ? -8.164 -13.703 -9.406 1 92 89 VAL A O 1
ATOM 738 N N . GLN A 1 90 ? -8.602 -11.836 -10.461 1 93.25 90 GLN A N 1
ATOM 739 C CA . GLN A 1 90 ? -8.367 -12.453 -11.766 1 93.25 90 GLN A CA 1
ATOM 740 C C . GLN A 1 90 ? -6.953 -13.008 -11.859 1 93.25 90 GLN A C 1
ATOM 742 O O . GLN A 1 90 ? -6.738 -14.07 -12.453 1 93.25 90 GLN A O 1
ATOM 747 N N . PHE A 1 91 ? -6.062 -12.297 -11.336 1 95.75 91 PHE A N 1
ATOM 748 C CA . PHE A 1 91 ? -4.684 -12.766 -11.398 1 95.75 91 PHE A CA 1
ATOM 749 C C . PHE A 1 91 ? -4.484 -13.984 -10.508 1 95.75 91 PHE A C 1
ATOM 751 O O . PHE A 1 91 ? -3.748 -14.906 -10.867 1 95.75 91 PHE A O 1
ATOM 758 N N . TYR A 1 92 ? -5.152 -14.039 -9.359 1 96.62 92 TYR A N 1
ATOM 759 C CA . TYR A 1 92 ? -5.102 -15.219 -8.5 1 96.62 92 TYR A CA 1
ATOM 760 C C . TYR A 1 92 ? -5.727 -16.422 -9.195 1 96.62 92 TYR A C 1
ATOM 762 O O . TYR A 1 92 ? -5.164 -17.516 -9.172 1 96.62 92 TYR A O 1
ATOM 770 N N . GLU A 1 93 ? -6.824 -16.156 -9.797 1 96.31 93 GLU A N 1
ATOM 771 C CA . GLU A 1 93 ? -7.496 -17.234 -10.508 1 96.31 93 GLU A CA 1
ATOM 772 C C . GLU A 1 93 ? -6.637 -17.766 -11.656 1 96.31 93 GLU A C 1
ATOM 774 O O . GLU A 1 93 ? -6.543 -18.984 -11.867 1 96.31 93 GLU A O 1
ATOM 779 N N . SER A 1 94 ? -6.027 -16.859 -12.375 1 96 94 SER A N 1
ATOM 780 C CA . SER A 1 94 ? -5.172 -17.266 -13.484 1 96 94 SER A CA 1
ATOM 781 C C . SER A 1 94 ? -3.986 -18.094 -13 1 96 94 SER A C 1
ATOM 783 O O . SER A 1 94 ? -3.658 -19.125 -13.594 1 96 94 SER A O 1
ATOM 785 N N . MET A 1 95 ? -3.414 -17.672 -11.898 1 96.62 95 MET A N 1
ATOM 786 C CA . MET A 1 95 ? -2.285 -18.406 -11.336 1 96.62 95 MET A CA 1
ATOM 787 C C . MET A 1 95 ? -2.736 -19.766 -10.805 1 96.62 95 MET A C 1
ATOM 789 O O . MET A 1 95 ? -2.018 -20.75 -10.93 1 96.62 95 MET A O 1
ATOM 793 N N . TYR A 1 96 ? -3.902 -19.75 -10.203 1 97.5 96 TYR A N 1
ATOM 794 C CA . TYR A 1 96 ? -4.461 -21 -9.695 1 97.5 96 TYR A CA 1
ATOM 795 C C . TYR A 1 96 ? -4.656 -22 -10.828 1 97.5 96 TYR A C 1
ATOM 797 O O . TYR A 1 96 ? -4.324 -23.172 -10.688 1 97.5 96 TYR A O 1
ATOM 805 N N . LYS A 1 97 ? -5.074 -21.547 -11.898 1 95.06 97 LYS A N 1
ATOM 806 C CA . LYS A 1 97 ? -5.277 -22.375 -13.086 1 95.06 97 LYS A CA 1
ATOM 807 C C . LYS A 1 97 ? -3.947 -22.859 -13.656 1 95.06 97 LYS A C 1
ATOM 809 O O . LYS A 1 97 ? -3.818 -24.016 -14.055 1 95.06 97 LYS A O 1
ATOM 814 N N . VAL A 1 98 ? -3.012 -22.016 -13.664 1 95.06 98 VAL A N 1
ATOM 815 C CA . VAL A 1 98 ? -1.697 -22.312 -14.227 1 95.06 98 VAL A CA 1
ATOM 816 C C . VAL A 1 98 ? -1.049 -23.453 -13.453 1 95.06 98 VAL A C 1
ATOM 818 O O . VAL A 1 98 ? -0.368 -24.297 -14.039 1 95.06 98 VAL A O 1
ATOM 821 N N . LEU A 1 99 ? -1.23 -23.5 -12.188 1 95.94 99 LEU A N 1
ATOM 822 C CA . LEU A 1 99 ? -0.642 -24.547 -11.367 1 95.94 99 LEU A CA 1
ATOM 823 C C . LEU A 1 99 ? -1.069 -25.938 -11.859 1 95.94 99 LEU A C 1
ATOM 825 O O . LEU A 1 99 ? -0.267 -26.875 -11.867 1 95.94 99 LEU A O 1
ATOM 829 N N . ASP A 1 100 ? -2.287 -25.984 -12.336 1 92.12 100 ASP A N 1
ATOM 830 C CA . ASP A 1 100 ? -2.783 -27.234 -12.883 1 92.12 100 ASP A CA 1
ATOM 831 C C . ASP A 1 100 ? -2.158 -27.516 -14.25 1 92.12 100 ASP A C 1
ATOM 833 O O . ASP A 1 100 ? -1.896 -28.672 -14.594 1 92.12 100 ASP A O 1
ATOM 837 N N . GLN A 1 101 ? -1.885 -26.562 -14.922 1 92.94 101 GLN A N 1
ATOM 838 C CA . GLN A 1 101 ? -1.427 -26.688 -16.297 1 92.94 101 GLN A CA 1
ATOM 839 C C . GLN A 1 101 ? 0.068 -26.984 -16.359 1 92.94 101 GLN A C 1
ATOM 841 O O . GLN A 1 101 ? 0.567 -27.484 -17.359 1 92.94 101 GLN A O 1
ATOM 846 N N . ILE A 1 102 ? 0.774 -26.656 -15.344 1 92.44 102 ILE A N 1
ATOM 847 C CA . ILE A 1 102 ? 2.225 -26.812 -15.328 1 92.44 102 ILE A CA 1
ATOM 848 C C . ILE A 1 102 ? 2.59 -28.281 -15.555 1 92.44 102 ILE A C 1
ATOM 850 O O . ILE A 1 102 ? 3.594 -28.578 -16.203 1 92.44 102 ILE A O 1
ATOM 854 N N . LEU A 1 103 ? 1.714 -29.156 -15.117 1 90.31 103 LEU A N 1
ATOM 855 C CA . LEU A 1 103 ? 1.964 -30.594 -15.289 1 90.31 103 LEU A CA 1
ATOM 856 C C . LEU A 1 103 ? 2.043 -30.953 -16.766 1 90.31 103 LEU A C 1
ATOM 858 O O . LEU A 1 103 ? 2.881 -31.75 -17.172 1 90.31 103 LEU A O 1
ATOM 862 N N . LEU A 1 104 ? 1.219 -30.328 -17.547 1 91.62 104 LEU A N 1
ATOM 863 C CA . LEU A 1 104 ? 1.15 -30.594 -18.984 1 91.62 104 LEU A CA 1
ATOM 864 C C . LEU A 1 104 ? 2.262 -29.875 -19.734 1 91.62 104 LEU A C 1
ATOM 866 O O . LEU A 1 104 ? 2.594 -30.234 -20.859 1 91.62 104 LEU A O 1
ATOM 870 N N . PHE A 1 105 ? 2.857 -28.891 -19.094 1 92.94 105 PHE A N 1
ATOM 871 C CA . PHE A 1 105 ? 3.871 -28.078 -19.75 1 92.94 105 PHE A CA 1
ATOM 872 C C . PHE A 1 105 ? 5.172 -28.078 -18.953 1 92.94 105 PHE A C 1
ATOM 874 O O . PHE A 1 105 ? 5.895 -27.078 -18.938 1 92.94 105 PHE A O 1
ATOM 881 N N . GLN A 1 106 ? 5.449 -29.078 -18.266 1 92.44 106 GLN A N 1
ATOM 882 C CA . GLN A 1 106 ? 6.555 -29.141 -17.312 1 92.44 106 GLN A CA 1
ATOM 883 C C . GLN A 1 106 ? 7.898 -28.953 -18.016 1 92.44 106 GLN A C 1
ATOM 885 O O . GLN A 1 106 ? 8.875 -28.516 -17.391 1 92.44 106 GLN A O 1
ATOM 890 N N . ASP A 1 107 ? 7.973 -29.25 -19.328 1 93.62 107 ASP A N 1
ATOM 891 C CA . ASP A 1 107 ? 9.219 -29.125 -20.078 1 93.62 107 ASP A CA 1
ATOM 892 C C . ASP A 1 107 ? 9.75 -27.688 -20.031 1 93.62 107 ASP A C 1
ATOM 894 O O . ASP A 1 107 ? 10.961 -27.469 -20.109 1 93.62 107 ASP A O 1
ATOM 898 N N . ASP A 1 108 ? 8.906 -26.766 -19.828 1 93.69 108 ASP A N 1
ATOM 899 C CA . ASP A 1 108 ? 9.289 -25.359 -19.766 1 93.69 108 ASP A CA 1
ATOM 900 C C . ASP A 1 108 ? 9.898 -25.016 -18.406 1 93.69 108 ASP A C 1
ATOM 902 O O . ASP A 1 108 ? 10.375 -23.906 -18.203 1 93.69 108 ASP A O 1
ATOM 906 N N . PHE A 1 109 ? 9.945 -25.969 -17.5 1 95.38 109 PHE A N 1
ATOM 907 C CA . PHE A 1 109 ? 10.352 -25.672 -16.141 1 95.38 109 PHE A CA 1
ATOM 908 C C . PHE A 1 109 ? 11.445 -26.641 -15.68 1 95.38 109 PHE A C 1
ATOM 910 O O . PHE A 1 109 ? 12.039 -26.453 -14.617 1 95.38 109 PHE A O 1
ATOM 917 N N . ILE A 1 110 ? 11.672 -27.641 -16.469 1 94.94 110 ILE A N 1
ATOM 918 C CA . ILE A 1 110 ? 12.641 -28.656 -16.094 1 94.94 110 ILE A CA 1
ATOM 919 C C . ILE A 1 110 ? 13.984 -28.375 -16.766 1 94.94 110 ILE A C 1
ATOM 921 O O . ILE A 1 110 ? 14.016 -27.969 -17.938 1 94.94 110 ILE A O 1
ATOM 925 N N . GLY A 1 111 ? 15.07 -28.594 -16.062 1 92.88 111 GLY A N 1
ATOM 926 C CA . GLY A 1 111 ? 16.406 -28.422 -16.625 1 92.88 111 GLY A CA 1
ATOM 927 C C . GLY A 1 111 ? 17.047 -27.109 -16.234 1 92.88 111 GLY A C 1
ATOM 928 O O . GLY A 1 111 ? 16.375 -26.156 -15.836 1 92.88 111 GLY A O 1
ATOM 929 N N . GLU A 1 112 ? 18.328 -27.031 -16.312 1 91.69 112 GLU A N 1
ATOM 930 C CA . GLU A 1 112 ? 19.109 -25.859 -15.914 1 91.69 112 GLU A CA 1
ATOM 931 C C . GLU A 1 112 ? 18.766 -24.641 -16.766 1 91.69 112 GLU A C 1
ATOM 933 O O . GLU A 1 112 ? 18.828 -23.5 -16.297 1 91.69 112 GLU A O 1
ATOM 938 N N . GLN A 1 113 ? 18.328 -24.906 -17.906 1 92.44 113 GLN A N 1
ATOM 939 C CA . GLN A 1 113 ? 18.031 -23.828 -18.844 1 92.44 113 GLN A CA 1
ATOM 940 C C . GLN A 1 113 ? 16.734 -23.125 -18.484 1 92.44 113 GLN A C 1
ATOM 942 O O . GLN A 1 113 ? 16.453 -22.031 -18.984 1 92.44 113 GLN A O 1
ATOM 947 N N . HIS A 1 114 ? 15.945 -23.766 -17.672 1 93.19 114 HIS A N 1
ATOM 948 C CA . HIS A 1 114 ? 14.641 -23.188 -17.359 1 93.19 114 HIS A CA 1
ATOM 949 C C . HIS A 1 114 ? 14.586 -22.75 -15.898 1 93.19 114 HIS A C 1
ATOM 951 O O . HIS A 1 114 ? 13.5 -22.625 -15.32 1 93.19 114 HIS A O 1
ATOM 957 N N . ILE A 1 115 ? 15.727 -22.5 -15.336 1 93.31 115 ILE A N 1
ATOM 958 C CA . ILE A 1 115 ? 15.82 -22.078 -13.938 1 93.31 115 ILE A CA 1
ATOM 959 C C . ILE A 1 115 ? 15.109 -20.734 -13.758 1 93.31 115 ILE A C 1
ATOM 961 O O . ILE A 1 115 ? 14.453 -20.516 -12.742 1 93.31 115 ILE A O 1
ATOM 965 N N . ASP A 1 116 ? 15.234 -19.875 -14.75 1 92.31 116 ASP A N 1
ATOM 966 C CA . ASP A 1 116 ? 14.602 -18.562 -14.688 1 92.31 116 ASP A CA 1
ATOM 967 C C . ASP A 1 116 ? 13.078 -18.688 -14.625 1 92.31 116 ASP A C 1
ATOM 969 O O . ASP A 1 116 ? 12.414 -17.938 -13.906 1 92.31 116 ASP A O 1
ATOM 973 N N . ASN A 1 117 ? 12.555 -19.625 -15.391 1 94.12 117 ASN A N 1
ATOM 974 C CA . ASN A 1 117 ? 11.117 -19.859 -15.375 1 94.12 117 ASN A CA 1
ATOM 975 C C . ASN A 1 117 ? 10.641 -20.344 -14.008 1 94.12 117 ASN A C 1
ATOM 977 O O . ASN A 1 117 ? 9.617 -19.875 -13.5 1 94.12 117 ASN A O 1
ATOM 981 N N . ARG A 1 118 ? 11.422 -21.203 -13.414 1 94.88 118 ARG A N 1
ATOM 982 C CA . ARG A 1 118 ? 11.07 -21.719 -12.094 1 94.88 118 ARG A CA 1
ATOM 983 C C . ARG A 1 118 ? 11.164 -20.625 -11.031 1 94.88 118 ARG A C 1
ATOM 985 O O . ARG A 1 118 ? 10.312 -20.531 -10.148 1 94.88 118 ARG A O 1
ATOM 992 N N . GLN A 1 119 ? 12.148 -19.828 -11.219 1 93.94 119 GLN A N 1
ATOM 993 C CA . GLN A 1 119 ? 12.328 -18.734 -10.281 1 93.94 119 GLN A CA 1
ATOM 994 C C . GLN A 1 119 ? 11.164 -17.75 -10.367 1 93.94 119 GLN A C 1
ATOM 996 O O . GLN A 1 119 ? 10.703 -17.234 -9.352 1 93.94 119 GLN A O 1
ATOM 1001 N N . LYS A 1 120 ? 10.711 -17.5 -11.516 1 94 120 LYS A N 1
ATOM 1002 C CA . LYS A 1 120 ? 9.57 -16.609 -11.703 1 94 120 LYS A CA 1
ATOM 1003 C C . LYS A 1 120 ? 8.297 -17.219 -11.117 1 94 120 LYS A C 1
ATOM 1005 O O . LYS A 1 120 ? 7.496 -16.516 -10.5 1 94 120 LYS A O 1
ATOM 1010 N N . LEU A 1 121 ? 8.188 -18.5 -11.359 1 96.12 121 LEU A N 1
ATOM 1011 C CA . LEU A 1 121 ? 7.027 -19.219 -10.828 1 96.12 121 LEU A CA 1
ATOM 1012 C C . LEU A 1 121 ? 6.992 -19.125 -9.305 1 96.12 121 LEU A C 1
ATOM 1014 O O . LEU A 1 121 ? 6 -18.672 -8.727 1 96.12 121 LEU A O 1
ATOM 1018 N N . VAL A 1 122 ? 8.094 -19.438 -8.703 1 96.31 122 VAL A N 1
ATOM 1019 C CA . VAL A 1 122 ? 8.18 -19.406 -7.246 1 96.31 122 VAL A CA 1
ATOM 1020 C C . VAL A 1 122 ? 8.094 -17.969 -6.746 1 96.31 122 VAL A C 1
ATOM 1022 O O . VAL A 1 122 ? 7.438 -17.688 -5.742 1 96.31 122 VAL A O 1
ATOM 1025 N N . GLY A 1 123 ? 8.727 -17.141 -7.496 1 95 123 GLY A N 1
ATOM 1026 C CA . GLY A 1 123 ? 8.734 -15.734 -7.133 1 95 123 GLY A CA 1
ATOM 1027 C C . GLY A 1 123 ? 7.352 -15.117 -7.113 1 95 123 GLY A C 1
ATOM 1028 O O . GLY A 1 123 ? 6.992 -14.422 -6.164 1 95 123 GLY A O 1
ATOM 1029 N N . VAL A 1 124 ? 6.609 -15.344 -8.109 1 96.31 124 VAL A N 1
ATOM 1030 C CA . VAL A 1 124 ? 5.285 -14.734 -8.195 1 96.31 124 VAL A CA 1
ATOM 1031 C C . VAL A 1 124 ? 4.383 -15.297 -7.105 1 96.31 124 VAL A C 1
ATOM 1033 O O . VAL A 1 124 ? 3.594 -14.57 -6.5 1 96.31 124 VAL A O 1
ATOM 1036 N N . LEU A 1 125 ? 4.516 -16.578 -6.809 1 97.69 125 LEU A N 1
ATOM 1037 C CA . LEU A 1 125 ? 3.723 -17.188 -5.746 1 97.69 125 LEU A CA 1
ATOM 1038 C C . LEU A 1 125 ? 4.066 -16.578 -4.391 1 97.69 125 LEU A C 1
ATOM 1040 O O . LEU A 1 125 ? 3.172 -16.281 -3.594 1 97.69 125 LEU A O 1
ATOM 1044 N N . LYS A 1 126 ? 5.34 -16.391 -4.188 1 96.94 126 LYS A N 1
ATOM 1045 C CA . LYS A 1 126 ? 5.77 -15.781 -2.93 1 96.94 126 LYS A CA 1
ATOM 1046 C C . LYS A 1 126 ? 5.195 -14.375 -2.771 1 96.94 126 LYS A C 1
ATOM 1048 O O . LYS A 1 126 ? 4.648 -14.039 -1.719 1 96.94 126 LYS A O 1
ATOM 1053 N N . ILE A 1 127 ? 5.273 -13.625 -3.809 1 95.31 127 ILE A N 1
ATOM 1054 C CA . ILE A 1 127 ? 4.828 -12.234 -3.75 1 95.31 127 ILE A CA 1
ATOM 1055 C C . ILE A 1 127 ? 3.316 -12.188 -3.545 1 95.31 127 ILE A C 1
ATOM 1057 O O . ILE A 1 127 ? 2.826 -11.492 -2.654 1 95.31 127 ILE A O 1
ATOM 1061 N N . MET A 1 128 ? 2.582 -12.945 -4.285 1 95.75 128 MET A N 1
ATOM 1062 C CA . MET A 1 128 ? 1.128 -12.82 -4.297 1 95.75 128 MET A CA 1
ATOM 1063 C C . MET A 1 128 ? 0.521 -13.422 -3.031 1 95.75 128 MET A C 1
ATOM 1065 O O . MET A 1 128 ? -0.494 -12.93 -2.535 1 95.75 128 MET A O 1
ATOM 1069 N N . LEU A 1 129 ? 1.209 -14.445 -2.422 1 97 129 LEU A N 1
ATOM 1070 C CA . LEU A 1 129 ? 0.575 -15.148 -1.312 1 97 129 LEU A CA 1
ATOM 1071 C C . LEU 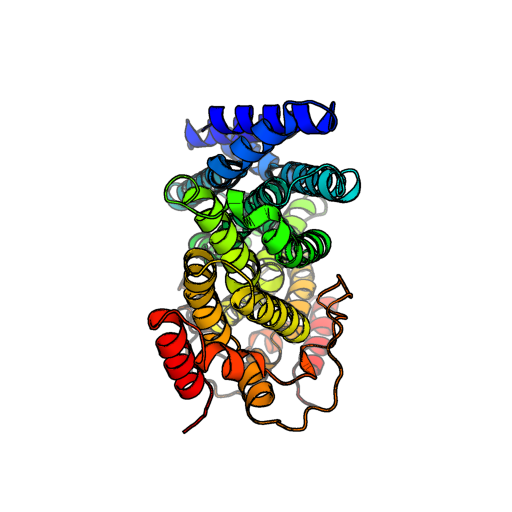A 1 129 ? 1.115 -14.648 0.026 1 97 129 LEU A C 1
ATOM 1073 O O . LEU A 1 129 ? 0.475 -14.828 1.064 1 97 129 LEU A O 1
ATOM 1077 N N . LEU A 1 130 ? 2.324 -14 -0.038 1 95.62 130 LEU A N 1
ATOM 1078 C CA . LEU A 1 130 ? 2.951 -13.727 1.252 1 95.62 130 LEU A CA 1
ATOM 1079 C C . LEU A 1 130 ? 3.312 -12.25 1.381 1 95.62 130 LEU A C 1
ATOM 1081 O O . LEU A 1 130 ? 3.176 -11.664 2.457 1 95.62 130 LEU A O 1
ATOM 1085 N N . ASP A 1 131 ? 3.707 -11.625 0.304 1 92.69 131 ASP A N 1
ATOM 1086 C CA . ASP A 1 131 ? 4.461 -10.391 0.466 1 92.69 131 ASP A CA 1
ATOM 1087 C C . ASP A 1 131 ? 3.539 -9.172 0.429 1 92.69 131 ASP A C 1
ATOM 1089 O O . ASP A 1 131 ? 3.801 -8.164 1.091 1 92.69 131 ASP A O 1
ATOM 1093 N N . ILE A 1 132 ? 2.518 -9.18 -0.328 1 89.88 132 ILE A N 1
ATOM 1094 C CA . ILE A 1 132 ? 1.761 -7.965 -0.622 1 89.88 132 ILE A CA 1
ATOM 1095 C C . ILE A 1 132 ? 0.736 -7.715 0.483 1 89.88 132 ILE A C 1
ATOM 1097 O O . ILE A 1 132 ? 0.709 -6.641 1.083 1 89.88 132 ILE A O 1
ATOM 1101 N N . LYS A 1 133 ? -0.07 -8.609 0.729 1 88.44 133 LYS A N 1
ATOM 1102 C CA . LYS A 1 133 ? -1.11 -8.445 1.742 1 88.44 133 LYS A CA 1
ATOM 1103 C C . LYS A 1 133 ? -1.505 -9.797 2.338 1 88.44 133 LYS A C 1
ATOM 1105 O O . LYS A 1 133 ? -1.159 -10.844 1.794 1 88.44 133 LYS A O 1
ATOM 1110 N N . GLN A 1 134 ? -2.109 -9.734 3.416 1 90.88 134 GLN A N 1
ATOM 1111 C CA . GLN A 1 134 ? -2.658 -10.953 4.008 1 90.88 134 GLN A CA 1
ATOM 1112 C C . GLN A 1 134 ? -3.914 -11.406 3.268 1 90.88 134 GLN A C 1
ATOM 1114 O O . GLN A 1 134 ? -4.836 -10.609 3.053 1 90.88 134 GLN A O 1
ATOM 1119 N N . LEU A 1 135 ? -3.9 -12.648 2.926 1 95.06 135 LEU A N 1
ATOM 1120 C CA . LEU A 1 135 ? -5.023 -13.195 2.164 1 95.06 135 LEU A CA 1
ATOM 1121 C C . LEU A 1 135 ? -5.957 -13.984 3.066 1 95.06 135 LEU A C 1
ATOM 1123 O O . LEU A 1 135 ? -5.555 -14.453 4.137 1 95.06 135 LEU A O 1
ATOM 1127 N N . PRO A 1 136 ? -7.207 -14.039 2.672 1 95.06 136 PRO A N 1
ATOM 1128 C CA . PRO A 1 136 ? -8.109 -14.922 3.418 1 95.06 136 PRO A CA 1
ATOM 1129 C C . PRO A 1 136 ? -7.609 -16.359 3.48 1 95.06 136 PRO A C 1
ATOM 1131 O O . PRO A 1 136 ? -7.125 -16.891 2.48 1 95.06 136 PRO A O 1
ATOM 1134 N N . PRO A 1 137 ? -7.754 -16.984 4.613 1 96 137 PRO A N 1
ATOM 1135 C CA . PRO A 1 137 ? -7.289 -18.359 4.789 1 96 137 PRO A CA 1
ATOM 1136 C C . PRO A 1 137 ? -7.875 -19.312 3.748 1 96 137 PRO A C 1
ATOM 1138 O O . PRO A 1 137 ? -7.199 -20.25 3.311 1 96 137 PRO A O 1
ATOM 1141 N N . VAL A 1 138 ? -9.086 -19.078 3.324 1 95.88 138 VAL A N 1
ATOM 1142 C CA . VAL A 1 138 ? -9.75 -19.922 2.344 1 95.88 138 VAL A CA 1
ATOM 1143 C C . VAL A 1 138 ? -8.945 -19.938 1.042 1 95.88 138 VAL A C 1
ATOM 1145 O O . VAL A 1 138 ? -8.75 -21 0.439 1 95.88 138 VAL A O 1
ATOM 1148 N N . ARG A 1 139 ? -8.438 -18.922 0.635 1 97.5 139 ARG A N 1
ATOM 1149 C CA . ARG A 1 139 ? -7.676 -18.781 -0.601 1 97.5 139 ARG A CA 1
ATOM 1150 C C . ARG A 1 139 ? -6.305 -19.453 -0.466 1 97.5 139 ARG A C 1
ATOM 1152 O O . ARG A 1 139 ? -5.871 -20.172 -1.363 1 97.5 139 ARG A O 1
ATOM 1159 N N . ILE A 1 140 ? -5.68 -19.188 0.656 1 97.88 140 ILE A N 1
ATOM 1160 C CA . ILE A 1 140 ? -4.355 -19.75 0.915 1 97.88 140 ILE A CA 1
ATOM 1161 C C . ILE A 1 140 ? -4.434 -21.281 0.933 1 97.88 140 ILE A C 1
ATOM 1163 O O . ILE A 1 140 ? -3.611 -21.953 0.315 1 97.88 140 ILE A O 1
ATOM 1167 N N . ALA A 1 141 ? -5.43 -21.734 1.567 1 96.75 141 ALA A N 1
ATOM 1168 C CA . ALA A 1 141 ? -5.602 -23.188 1.651 1 96.75 141 ALA A CA 1
ATOM 1169 C C . ALA A 1 141 ? -5.762 -23.797 0.264 1 96.75 141 ALA A C 1
ATOM 1171 O O . ALA A 1 141 ? -5.234 -24.875 -0.008 1 96.75 141 ALA A O 1
ATOM 1172 N N . SER A 1 142 ? -6.465 -23.141 -0.574 1 97.31 142 SER A N 1
ATOM 1173 C CA . SER A 1 142 ? -6.688 -23.625 -1.931 1 97.31 142 SER A CA 1
ATOM 1174 C C . SER A 1 142 ? -5.383 -23.703 -2.713 1 97.31 142 SER A C 1
ATOM 1176 O O . SER A 1 142 ? -5.113 -24.719 -3.377 1 97.31 142 SER A O 1
ATOM 1178 N N . PHE A 1 143 ? -4.602 -22.703 -2.627 1 98.19 143 PHE A N 1
ATOM 1179 C CA . PHE A 1 143 ? -3.324 -22.703 -3.328 1 98.19 143 PHE A CA 1
ATOM 1180 C C . PHE A 1 143 ? -2.412 -23.797 -2.787 1 98.19 143 PHE A C 1
ATOM 1182 O O . PHE A 1 143 ? -1.78 -24.516 -3.559 1 98.19 143 PHE A O 1
ATOM 1189 N N . VAL A 1 144 ? -2.369 -23.891 -1.482 1 97.75 144 VAL A N 1
ATOM 1190 C CA . VAL A 1 144 ? -1.504 -24.891 -0.855 1 97.75 144 VAL A CA 1
ATOM 1191 C C . VAL A 1 144 ? -1.918 -26.297 -1.302 1 97.75 144 VAL A C 1
ATOM 1193 O O . VAL A 1 144 ? -1.075 -27.094 -1.707 1 97.75 144 VAL A O 1
ATOM 1196 N N . LYS A 1 145 ? -3.203 -26.547 -1.254 1 96.19 145 LYS A N 1
ATOM 1197 C CA . LYS A 1 145 ? -3.713 -27.844 -1.669 1 96.19 145 LYS A CA 1
ATOM 1198 C C . LYS A 1 145 ? -3.322 -28.156 -3.111 1 96.19 145 LYS A C 1
ATOM 1200 O O . LYS A 1 145 ? -2.807 -29.234 -3.402 1 96.19 145 LYS A O 1
ATOM 1205 N N . ARG A 1 146 ? -3.486 -27.25 -3.924 1 96.94 146 ARG A N 1
ATOM 1206 C CA . ARG A 1 146 ? -3.189 -27.453 -5.34 1 96.94 146 ARG A CA 1
ATOM 1207 C C . ARG A 1 146 ? -1.694 -27.656 -5.559 1 96.94 146 ARG A C 1
ATOM 1209 O O . ARG A 1 146 ? -1.29 -28.5 -6.367 1 96.94 146 ARG A O 1
ATOM 1216 N N . ILE A 1 147 ? -0.883 -26.891 -4.891 1 97.81 147 ILE A N 1
ATOM 1217 C CA . ILE A 1 147 ? 0.565 -27.031 -5.008 1 97.81 147 ILE A CA 1
ATOM 1218 C C . ILE A 1 147 ? 0.991 -28.422 -4.52 1 97.81 147 ILE A C 1
ATOM 1220 O O . ILE A 1 147 ? 1.804 -29.094 -5.164 1 97.81 147 ILE A O 1
ATOM 1224 N N . LEU A 1 148 ? 0.4 -28.844 -3.436 1 97.06 148 LEU A N 1
ATOM 1225 C CA . LEU A 1 148 ? 0.736 -30.156 -2.895 1 97.06 148 LEU A CA 1
ATOM 1226 C C . LEU A 1 148 ? 0.364 -31.266 -3.879 1 97.06 148 LEU A C 1
ATOM 1228 O O . LEU A 1 148 ? 1.135 -32.219 -4.082 1 97.06 148 LEU A O 1
ATOM 1232 N N . ILE A 1 149 ? -0.795 -31.125 -4.434 1 95.69 149 ILE A N 1
ATOM 1233 C CA . ILE A 1 149 ? -1.234 -32.094 -5.43 1 95.69 149 ILE A CA 1
ATOM 1234 C C . ILE A 1 149 ? -0.271 -32.094 -6.613 1 95.69 149 ILE A C 1
ATOM 1236 O O . ILE A 1 149 ? 0.12 -33.156 -7.109 1 95.69 149 ILE A O 1
ATOM 1240 N N . MET A 1 150 ? 0.137 -30.969 -6.996 1 95 150 MET A N 1
ATOM 1241 C CA . MET A 1 150 ? 1.07 -30.828 -8.109 1 95 150 MET A CA 1
ATOM 1242 C C . MET A 1 150 ? 2.416 -31.469 -7.777 1 95 150 MET A C 1
ATOM 1244 O O . MET A 1 150 ? 3.033 -32.094 -8.633 1 95 150 MET A O 1
ATOM 1248 N N . MET A 1 151 ? 2.836 -31.344 -6.613 1 96.5 151 MET A N 1
ATOM 1249 C CA . MET A 1 151 ? 4.129 -31.859 -6.18 1 96.5 151 MET A CA 1
ATOM 1250 C C . MET A 1 151 ? 4.168 -33.375 -6.289 1 96.5 151 MET A C 1
ATOM 1252 O O . MET A 1 151 ? 5.238 -33.969 -6.469 1 96.5 151 MET A O 1
ATOM 1256 N N . LEU A 1 152 ? 3.027 -34.031 -6.25 1 95.75 152 LEU A N 1
ATOM 1257 C CA . LEU A 1 152 ? 2.936 -35.5 -6.352 1 95.75 152 LEU A CA 1
ATOM 1258 C C . LEU A 1 152 ? 3.127 -35.938 -7.793 1 95.75 152 LEU A C 1
ATOM 1260 O O . LEU A 1 152 ? 3.465 -37.094 -8.039 1 95.75 152 LEU A O 1
ATOM 1264 N N . ASN A 1 153 ? 2.93 -35.031 -8.719 1 94.06 153 ASN A N 1
ATOM 1265 C CA . ASN A 1 153 ? 2.834 -35.438 -10.109 1 94.06 153 ASN A CA 1
ATOM 1266 C C . ASN A 1 153 ? 3.867 -34.719 -10.984 1 94.06 153 ASN A C 1
ATOM 1268 O O . ASN A 1 153 ? 3.975 -35 -12.18 1 94.06 153 ASN A O 1
ATOM 1272 N N . CYS A 1 154 ? 4.652 -33.844 -10.414 1 94.38 154 CYS A N 1
ATOM 1273 C CA . CYS A 1 154 ? 5.59 -33.062 -11.227 1 94.38 154 CYS A CA 1
ATOM 1274 C C . CYS A 1 154 ? 7.023 -33.531 -10.984 1 94.38 154 CYS A C 1
ATOM 1276 O O . CYS A 1 154 ? 7.266 -34.406 -10.164 1 94.38 154 CYS A O 1
ATOM 1278 N N . ASP A 1 155 ? 7.98 -33.062 -11.812 1 94.81 155 ASP A N 1
ATOM 1279 C CA . ASP A 1 155 ? 9.406 -33.344 -11.672 1 94.81 155 ASP A CA 1
ATOM 1280 C C . ASP A 1 155 ? 9.922 -32.875 -10.312 1 94.81 155 ASP A C 1
ATOM 1282 O O . ASP A 1 155 ? 9.477 -31.875 -9.773 1 94.81 155 ASP A O 1
ATOM 1286 N N . SER A 1 156 ? 10.93 -33.625 -9.812 1 95.19 156 SER A N 1
ATOM 1287 C CA . SER A 1 156 ? 11.453 -33.375 -8.477 1 95.19 156 SER A CA 1
ATOM 1288 C C . SER A 1 156 ? 12.039 -31.969 -8.367 1 95.19 156 SER A C 1
ATOM 1290 O O . SER A 1 156 ? 11.977 -31.344 -7.301 1 95.19 156 SER A O 1
ATOM 1292 N N . SER A 1 157 ? 12.594 -31.438 -9.438 1 94.25 157 SER A N 1
ATOM 1293 C CA . SER A 1 157 ? 13.188 -30.109 -9.406 1 94.25 157 SER A CA 1
ATOM 1294 C C . SER A 1 157 ? 12.125 -29.047 -9.156 1 94.25 157 SER A C 1
ATOM 1296 O O . SER A 1 157 ? 12.352 -28.109 -8.383 1 94.25 157 SER A O 1
ATOM 1298 N N . ILE A 1 158 ? 11 -29.219 -9.727 1 95 158 ILE A N 1
ATOM 1299 C CA . ILE A 1 158 ? 9.891 -28.297 -9.547 1 95 158 ILE A CA 1
ATOM 1300 C C . ILE A 1 158 ? 9.328 -28.422 -8.133 1 95 158 ILE A C 1
ATOM 1302 O O . ILE A 1 158 ? 9.109 -27.422 -7.453 1 95 158 ILE A O 1
ATOM 1306 N N . ALA A 1 159 ? 9.148 -29.656 -7.715 1 96.75 159 ALA A N 1
ATOM 1307 C CA . ALA A 1 159 ? 8.602 -29.938 -6.387 1 96.75 159 ALA A CA 1
ATOM 1308 C C . ALA A 1 159 ? 9.484 -29.328 -5.297 1 96.75 159 ALA A C 1
ATOM 1310 O O . ALA A 1 159 ? 8.977 -28.766 -4.328 1 96.75 159 ALA A O 1
ATOM 1311 N N . LEU A 1 160 ? 10.734 -29.422 -5.473 1 95.94 160 LEU A N 1
ATOM 1312 C CA . LEU A 1 160 ? 11.68 -28.891 -4.492 1 95.94 160 LEU A CA 1
ATOM 1313 C C . LEU A 1 160 ? 11.555 -27.375 -4.379 1 95.94 160 LEU A C 1
ATOM 1315 O O . LEU A 1 160 ? 11.648 -26.828 -3.279 1 95.94 160 LEU A O 1
ATOM 1319 N N . ASP A 1 161 ? 11.359 -26.719 -5.438 1 95.25 161 ASP A N 1
ATOM 1320 C CA . ASP A 1 161 ? 11.18 -25.266 -5.43 1 95.25 161 ASP A CA 1
ATOM 1321 C C . ASP A 1 161 ? 9.922 -24.875 -4.656 1 95.25 161 ASP A C 1
ATOM 1323 O O . ASP A 1 161 ? 9.906 -23.844 -3.969 1 95.25 161 ASP A O 1
ATOM 1327 N N . PHE A 1 162 ? 8.922 -25.672 -4.711 1 97.06 162 PHE A N 1
ATOM 1328 C CA . PHE A 1 162 ? 7.676 -25.391 -4.016 1 97.06 162 PHE A CA 1
ATOM 1329 C C . PHE A 1 162 ? 7.836 -25.594 -2.512 1 97.06 162 PHE A C 1
ATOM 1331 O O . PHE A 1 162 ? 7.133 -24.953 -1.718 1 97.06 162 PHE A O 1
ATOM 1338 N N . CYS A 1 163 ? 8.797 -26.453 -2.107 1 97.56 163 CYS A N 1
ATOM 1339 C CA . CYS A 1 163 ? 9.008 -26.719 -0.688 1 97.56 163 CYS A CA 1
ATOM 1340 C C . CYS A 1 163 ? 9.336 -25.422 0.057 1 97.56 163 CYS A C 1
ATOM 1342 O O . CYS A 1 163 ? 8.805 -25.172 1.141 1 97.56 163 CYS A O 1
ATOM 1344 N N . ALA A 1 164 ? 10.094 -24.641 -0.558 1 93.94 164 ALA A N 1
ATOM 1345 C CA . ALA A 1 164 ? 10.516 -23.406 0.092 1 93.94 164 ALA A CA 1
ATOM 1346 C C . ALA A 1 164 ? 9.328 -22.469 0.319 1 93.94 164 ALA A C 1
ATOM 1348 O O . ALA A 1 164 ? 9.141 -21.953 1.423 1 93.94 164 ALA A O 1
ATOM 1349 N N . ILE A 1 165 ? 8.523 -22.266 -0.619 1 96.19 165 ILE A N 1
ATOM 1350 C CA . ILE A 1 165 ? 7.398 -21.344 -0.536 1 96.19 165 ILE A CA 1
ATOM 1351 C C . ILE A 1 165 ? 6.367 -21.875 0.46 1 96.19 165 ILE A C 1
ATOM 1353 O O . ILE A 1 165 ? 5.801 -21.109 1.242 1 96.19 165 ILE A O 1
ATOM 1357 N N . LEU A 1 166 ? 6.16 -23.203 0.388 1 98.06 166 LEU A N 1
ATOM 1358 C CA . LEU A 1 166 ? 5.188 -23.797 1.293 1 98.06 166 LEU A CA 1
ATOM 1359 C C . LEU A 1 166 ? 5.641 -23.672 2.742 1 98.06 166 LEU A C 1
ATOM 1361 O O . LEU A 1 166 ? 4.82 -23.469 3.641 1 98.06 166 LEU A O 1
ATOM 1365 N N . THR A 1 167 ? 6.926 -23.781 2.943 1 97.44 167 THR A N 1
ATOM 1366 C CA . THR A 1 167 ? 7.457 -23.609 4.289 1 97.44 167 THR A CA 1
ATOM 1367 C C . THR A 1 167 ? 7.121 -22.219 4.828 1 97.44 167 THR A C 1
ATOM 1369 O O . THR A 1 167 ? 6.648 -22.078 5.957 1 97.44 167 THR A O 1
ATOM 1372 N N . TRP A 1 168 ? 7.266 -21.25 3.99 1 96.38 168 TRP A N 1
ATOM 1373 C CA . TRP A 1 168 ? 6.953 -19.891 4.387 1 96.38 168 TRP A CA 1
ATOM 1374 C C . TRP A 1 168 ? 5.457 -19.719 4.637 1 96.38 168 TRP A C 1
ATOM 1376 O O . TRP A 1 168 ? 5.051 -19.062 5.598 1 96.38 168 TRP A O 1
ATOM 1386 N N . ILE A 1 169 ? 4.656 -20.344 3.84 1 97.69 169 ILE A N 1
ATOM 1387 C CA . ILE A 1 169 ? 3.205 -20.25 3.969 1 97.69 169 ILE A CA 1
ATOM 1388 C C . ILE A 1 169 ? 2.754 -20.906 5.27 1 97.69 169 ILE A C 1
ATOM 1390 O O . ILE A 1 169 ? 1.957 -20.328 6.02 1 97.69 169 ILE A O 1
ATOM 1394 N N . PHE A 1 170 ? 3.326 -22.047 5.535 1 97.06 170 PHE A N 1
ATOM 1395 C CA . PHE A 1 170 ? 2.939 -22.781 6.734 1 97.06 170 PHE A CA 1
ATOM 1396 C C . PHE A 1 170 ? 3.35 -22.016 7.988 1 97.06 170 PHE A C 1
ATOM 1398 O O . PHE A 1 170 ? 2.643 -22.047 9 1 97.06 170 PHE A O 1
ATOM 1405 N N . LYS A 1 171 ? 4.441 -21.328 7.953 1 96.25 171 LYS A N 1
ATOM 1406 C CA . LYS A 1 171 ? 4.883 -20.516 9.086 1 96.25 171 LYS A CA 1
ATOM 1407 C C . LYS A 1 171 ? 3.963 -19.328 9.297 1 96.25 171 LYS A C 1
ATOM 1409 O O . LYS A 1 171 ? 3.574 -19.016 10.43 1 96.25 171 LYS A O 1
ATOM 1414 N N . ARG A 1 172 ? 3.582 -18.703 8.242 1 95.56 172 ARG A N 1
ATOM 1415 C CA . ARG A 1 172 ? 2.779 -17.484 8.312 1 95.56 172 ARG A CA 1
ATOM 1416 C C . ARG A 1 172 ? 1.33 -17.812 8.664 1 95.56 172 ARG A C 1
ATOM 1418 O O . ARG A 1 172 ? 0.683 -17.047 9.391 1 95.56 172 ARG A O 1
ATOM 1425 N N . TYR A 1 173 ? 0.824 -18.875 8.148 1 95.94 173 TYR A N 1
ATOM 1426 C CA . TYR A 1 173 ? -0.574 -19.25 8.336 1 95.94 173 TYR A CA 1
ATOM 1427 C C . TYR A 1 173 ? -0.696 -20.516 9.156 1 95.94 173 TYR A C 1
ATOM 1429 O O . TYR A 1 173 ? -1.49 -21.406 8.828 1 95.94 173 TYR A O 1
ATOM 1437 N N . ARG A 1 174 ? 0.096 -20.609 10.117 1 94.19 174 ARG A N 1
ATOM 1438 C CA . ARG A 1 174 ? 0.213 -21.812 10.922 1 94.19 174 ARG A CA 1
ATOM 1439 C C . ARG A 1 174 ? -1.14 -22.219 11.492 1 94.19 174 ARG A C 1
ATOM 1441 O O . ARG A 1 174 ? -1.528 -23.391 11.406 1 94.19 174 ARG A O 1
ATOM 1448 N N . ASP A 1 175 ? -1.898 -21.266 12.016 1 92.44 175 ASP A N 1
ATOM 1449 C CA . ASP A 1 175 ? -3.176 -21.531 12.664 1 92.44 175 ASP A CA 1
ATOM 1450 C C . ASP A 1 175 ? -4.164 -22.172 11.688 1 92.44 175 ASP A C 1
ATOM 1452 O O . ASP A 1 175 ? -4.949 -23.047 12.07 1 92.44 175 ASP A O 1
ATOM 1456 N N . THR A 1 176 ? -4.137 -21.781 10.516 1 92.31 176 THR A N 1
ATOM 1457 C CA . THR A 1 176 ? -5.027 -22.312 9.492 1 92.31 176 THR A CA 1
ATOM 1458 C C . THR A 1 176 ? -4.719 -23.781 9.211 1 92.31 176 THR A C 1
ATOM 1460 O O . THR A 1 176 ? -5.633 -24.609 9.109 1 92.31 176 THR A O 1
ATOM 1463 N N . PHE A 1 177 ? -3.508 -24.156 9.18 1 93.5 177 PHE A N 1
ATOM 1464 C CA . PHE A 1 177 ? -3.123 -25.453 8.648 1 93.5 177 PHE A CA 1
ATOM 1465 C C . PHE A 1 177 ? -2.988 -26.469 9.773 1 93.5 177 PHE A C 1
ATOM 1467 O O . PHE A 1 177 ? -3.027 -27.688 9.523 1 93.5 177 PHE A O 1
ATOM 1474 N N . ILE A 1 178 ? -2.82 -26.047 11.008 1 89.88 178 ILE A N 1
ATOM 1475 C CA . ILE A 1 178 ? -2.84 -26.969 12.133 1 89.88 178 ILE A CA 1
ATOM 1476 C C . ILE A 1 178 ? -4.164 -27.734 12.148 1 89.88 178 ILE A C 1
ATOM 1478 O O . ILE A 1 178 ? -4.184 -28.938 12.367 1 89.88 178 ILE A O 1
ATOM 1482 N N . GLY A 1 179 ? -5.184 -27.016 11.852 1 83.81 179 GLY A N 1
ATOM 1483 C CA . GLY A 1 179 ? -6.5 -27.641 11.82 1 83.81 179 GLY A CA 1
ATOM 1484 C C . GLY A 1 179 ? -6.668 -28.609 10.664 1 83.81 179 GLY A C 1
ATOM 1485 O O . GLY A 1 179 ? -7.379 -29.609 10.789 1 83.81 179 GLY A O 1
ATOM 1486 N N . LEU A 1 180 ? -6 -28.453 9.633 1 85.62 180 LEU A N 1
ATOM 1487 C CA . LEU A 1 180 ? -6.172 -29.234 8.422 1 85.62 180 LEU A CA 1
ATOM 1488 C C . LEU A 1 180 ? -5.352 -30.516 8.484 1 85.62 180 LEU A C 1
ATOM 1490 O O . LEU A 1 180 ? -5.633 -31.484 7.766 1 85.62 180 LEU A O 1
ATOM 1494 N N . ILE A 1 181 ? -4.383 -30.531 9.242 1 82 181 ILE A N 1
ATOM 1495 C CA . ILE A 1 181 ? -3.553 -31.719 9.391 1 82 181 ILE A CA 1
ATOM 1496 C C . ILE A 1 181 ? -4.18 -32.656 10.414 1 82 181 ILE A C 1
ATOM 1498 O O . ILE A 1 181 ? -4.191 -33.875 10.219 1 82 181 ILE A O 1
ATOM 1502 N N . GLU A 1 182 ? -4.633 -32.125 11.586 1 70.44 182 GLU A N 1
ATOM 1503 C CA . GLU A 1 182 ? -5.168 -32.906 12.695 1 70.44 182 GLU A CA 1
ATOM 1504 C C . GLU A 1 182 ? -6.535 -33.5 12.344 1 70.44 182 GLU A C 1
ATOM 1506 O O . GLU A 1 182 ? -6.891 -34.562 12.812 1 70.44 182 GLU A O 1
ATOM 1511 N N . GLN A 1 183 ? -7.32 -32.594 11.672 1 62.62 183 GLN A N 1
ATOM 1512 C CA . GLN A 1 183 ? -8.711 -33 11.469 1 62.62 183 GLN A CA 1
ATOM 1513 C C . GLN A 1 183 ? -8.812 -34.094 10.422 1 62.62 183 GLN A C 1
ATOM 1515 O O . GLN A 1 183 ? -8.656 -33.844 9.227 1 62.62 183 GLN A O 1
ATOM 1520 N N . GLU A 1 184 ? -8.406 -35.219 10.852 1 54.81 184 GLU A N 1
ATOM 1521 C CA . GLU A 1 184 ? -8.695 -36.344 9.961 1 54.81 184 GLU A CA 1
ATOM 1522 C C . GLU A 1 184 ? -10.102 -36.25 9.375 1 54.81 184 GLU A C 1
ATOM 1524 O O . GLU A 1 184 ? -10.359 -36.719 8.273 1 54.81 184 GLU A O 1
ATOM 1529 N N . ASN A 1 185 ? -10.992 -35.625 10.18 1 50.38 185 ASN A N 1
ATOM 1530 C CA . ASN A 1 185 ? -12.398 -35.719 9.82 1 50.38 185 ASN A CA 1
ATOM 1531 C C . ASN A 1 185 ? -12.859 -34.469 9.055 1 50.38 185 ASN A C 1
ATOM 1533 O O . ASN A 1 185 ? -14.039 -34.125 9.102 1 50.38 185 ASN A O 1
ATOM 1537 N N . GLY A 1 186 ? -11.984 -33.656 8.656 1 55.62 186 GLY A N 1
ATOM 1538 C CA . GLY A 1 186 ? -12.562 -32.594 7.863 1 55.62 186 GLY A CA 1
ATOM 1539 C C . GLY A 1 186 ? -13.336 -33.094 6.66 1 55.62 186 GLY A C 1
ATOM 1540 O O . GLY A 1 186 ? -12.797 -33.812 5.816 1 55.62 186 GLY A O 1
ATOM 1541 N N . PHE A 1 187 ? -14.656 -33.312 6.871 1 58.5 187 PHE A N 1
ATOM 1542 C CA . PHE A 1 187 ? -15.656 -33.875 5.973 1 58.5 187 PHE A CA 1
ATOM 1543 C C . PHE A 1 187 ? -15.875 -32.969 4.77 1 58.5 187 PHE A C 1
ATOM 1545 O O . PHE A 1 187 ? -16.703 -33.281 3.9 1 58.5 187 PHE A O 1
ATOM 1552 N N . GLY A 1 188 ? -15.133 -31.906 4.645 1 70.94 188 GLY A N 1
ATOM 1553 C CA . GLY A 1 188 ? -15.477 -31.156 3.453 1 70.94 188 GLY A CA 1
ATOM 1554 C C . GLY A 1 188 ? -14.758 -31.641 2.207 1 70.94 188 GLY A C 1
ATOM 1555 O O . GLY A 1 188 ? -13.922 -32.531 2.279 1 70.94 188 GLY A O 1
ATOM 1556 N N . ILE A 1 189 ? -15.367 -31.375 1.009 1 84.44 189 ILE A N 1
ATOM 1557 C CA . ILE A 1 189 ? -14.898 -31.906 -0.265 1 84.44 189 ILE A CA 1
ATOM 1558 C C . ILE A 1 189 ? -14.133 -30.828 -1.029 1 84.44 189 ILE A C 1
ATOM 1560 O O . ILE A 1 189 ? -14.625 -29.703 -1.188 1 84.44 189 ILE A O 1
ATOM 1564 N N . TYR A 1 190 ? -12.867 -31.109 -1.188 1 92 190 TYR A N 1
ATOM 1565 C CA . TYR A 1 190 ? -12.078 -30.312 -2.121 1 92 190 TYR A CA 1
ATOM 1566 C C . TYR A 1 190 ? -12.422 -30.672 -3.562 1 92 190 TYR A C 1
ATOM 1568 O O . TYR A 1 190 ? -12.484 -31.844 -3.928 1 92 190 TYR A O 1
ATOM 1576 N N . ASN A 1 191 ? -12.703 -29.594 -4.316 1 93.62 191 ASN A N 1
ATOM 1577 C CA . ASN A 1 191 ? -12.992 -29.797 -5.73 1 93.62 191 ASN A CA 1
ATOM 1578 C C . ASN A 1 191 ? -11.867 -29.281 -6.621 1 93.62 191 ASN A C 1
ATOM 1580 O O . ASN A 1 191 ? -11.781 -28.094 -6.891 1 93.62 191 ASN A O 1
ATOM 1584 N N . PRO A 1 192 ? -11.078 -30.141 -7.191 1 91.94 192 PRO A N 1
ATOM 1585 C CA . PRO A 1 192 ? -9.914 -29.734 -7.98 1 91.94 192 PRO A CA 1
ATOM 1586 C C . PRO A 1 192 ? -10.297 -29.109 -9.312 1 91.94 192 PRO A C 1
ATOM 1588 O O . PRO A 1 192 ? -9.469 -28.438 -9.953 1 91.94 192 PRO A O 1
ATOM 1591 N N . SER A 1 193 ? -11.516 -29.297 -9.727 1 93.31 193 SER A N 1
ATOM 1592 C CA . SER A 1 193 ? -11.938 -28.781 -11.023 1 93.31 193 SER A CA 1
ATOM 1593 C C . SER A 1 193 ? -12.312 -27.297 -10.945 1 93.31 193 SER A C 1
ATOM 1595 O O . SER A 1 193 ? -12.398 -26.625 -11.969 1 93.31 193 SER A O 1
ATOM 1597 N N . VAL A 1 194 ? -12.555 -26.875 -9.734 1 94.81 194 VAL A N 1
ATOM 1598 C CA . VAL A 1 194 ? -12.891 -25.469 -9.547 1 94.81 194 VAL A CA 1
ATOM 1599 C C . VAL A 1 194 ? -11.648 -24.594 -9.727 1 94.81 194 VAL A C 1
ATOM 1601 O O . VAL A 1 194 ? -10.602 -24.875 -9.148 1 94.81 194 VAL A O 1
ATOM 1604 N N . GLN A 1 195 ? -11.781 -23.609 -10.523 1 92.81 195 GLN A N 1
ATOM 1605 C CA . GLN A 1 195 ? -10.617 -22.797 -10.867 1 92.81 195 GLN A CA 1
ATOM 1606 C C . GLN A 1 195 ? -10.586 -21.5 -10.062 1 92.81 195 GLN A C 1
ATOM 1608 O O . GLN A 1 195 ? -9.633 -20.719 -10.148 1 92.81 195 GLN A O 1
ATOM 1613 N N . GLN A 1 196 ? -11.641 -21.281 -9.234 1 95.5 196 GLN A N 1
ATOM 1614 C CA . GLN A 1 196 ? -11.664 -20.172 -8.281 1 95.5 196 GLN A CA 1
ATOM 1615 C C . GLN A 1 196 ? -11.18 -20.625 -6.906 1 95.5 196 GLN A C 1
ATOM 1617 O O . GLN A 1 196 ? -11.875 -21.375 -6.215 1 95.5 196 GLN A O 1
ATOM 1622 N N . PRO A 1 197 ? -10.039 -20.125 -6.52 1 96.75 197 PRO A N 1
ATOM 1623 C CA . PRO A 1 197 ? -9.469 -20.641 -5.273 1 96.75 197 PRO A CA 1
ATOM 1624 C C . PRO A 1 197 ? -10.375 -20.422 -4.066 1 96.75 197 PRO A C 1
ATOM 1626 O O . PRO A 1 197 ? -10.438 -21.266 -3.176 1 96.75 197 PRO A O 1
ATOM 1629 N N . ASP A 1 198 ? -11.211 -19.375 -4.074 1 96.12 198 ASP A N 1
ATOM 1630 C CA . ASP A 1 198 ? -12.047 -19.062 -2.924 1 96.12 198 ASP A CA 1
ATOM 1631 C C . ASP A 1 198 ? -13.227 -20.016 -2.82 1 96.12 198 ASP A C 1
ATOM 1633 O O . ASP A 1 198 ? -13.906 -20.062 -1.794 1 96.12 198 ASP A O 1
ATOM 1637 N N . HIS A 1 199 ? -13.359 -20.828 -3.861 1 95.06 199 HIS A N 1
ATOM 1638 C CA . HIS A 1 199 ? -14.539 -21.688 -3.895 1 95.06 199 HIS A CA 1
ATOM 1639 C C . HIS A 1 199 ? -14.148 -23.156 -4.035 1 95.06 199 HIS A C 1
ATOM 1641 O O . HIS A 1 199 ? -14.992 -23.984 -4.367 1 95.06 199 HIS A O 1
ATOM 1647 N N . SER A 1 200 ? -12.945 -23.5 -3.797 1 95.5 200 SER A N 1
ATOM 1648 C CA . SER A 1 200 ? -12.453 -24.859 -4.059 1 95.5 200 SER A CA 1
ATOM 1649 C C . SER A 1 200 ? -12.812 -25.797 -2.916 1 95.5 200 SER A C 1
ATOM 1651 O O . SER A 1 200 ? -12.766 -27.016 -3.078 1 95.5 200 SER A O 1
ATOM 1653 N N . GLY A 1 201 ? -13.078 -25.266 -1.651 1 93.62 201 GLY A N 1
ATOM 1654 C CA . GLY A 1 201 ? -13.391 -26.078 -0.488 1 93.62 201 GLY A CA 1
ATOM 1655 C C . GLY A 1 201 ? -12.156 -26.625 0.205 1 93.62 201 GLY A C 1
ATOM 1656 O O . GLY A 1 201 ? -12.266 -27.438 1.123 1 93.62 201 GLY A O 1
ATOM 1657 N N . ALA A 1 202 ? -11.031 -26.188 -0.135 1 93.81 202 ALA A N 1
ATOM 1658 C CA . ALA A 1 202 ? -9.766 -26.719 0.38 1 93.81 202 ALA A CA 1
ATOM 1659 C C . ALA A 1 202 ? -9.664 -26.516 1.891 1 93.81 202 ALA A C 1
ATOM 1661 O O . ALA A 1 202 ? -9.109 -27.359 2.596 1 93.81 202 ALA A O 1
ATOM 1662 N N . ILE A 1 203 ? -10.234 -25.484 2.344 1 93.12 203 ILE A N 1
ATOM 1663 C CA . ILE A 1 203 ? -10.133 -25.141 3.758 1 93.12 203 ILE A CA 1
ATOM 1664 C C . ILE A 1 203 ? -10.867 -26.188 4.598 1 93.12 203 ILE A C 1
ATOM 1666 O O . ILE A 1 203 ? -10.641 -26.297 5.805 1 93.12 203 ILE A O 1
ATOM 1670 N N . ASN A 1 204 ? -11.719 -26.906 3.971 1 89.62 204 ASN A N 1
ATOM 1671 C CA . ASN A 1 204 ? -12.5 -27.922 4.668 1 89.62 204 ASN A CA 1
ATOM 1672 C C . ASN A 1 204 ? -11.945 -29.328 4.426 1 89.62 204 ASN A C 1
ATOM 1674 O O . ASN A 1 204 ? -12.578 -30.312 4.797 1 89.62 204 ASN A O 1
ATOM 1678 N N . SER A 1 205 ? -10.875 -29.422 3.789 1 90 205 SER A N 1
ATOM 1679 C CA . SER A 1 205 ? -10.289 -30.719 3.447 1 90 205 SER A CA 1
ATOM 1680 C C . SER A 1 205 ? -8.953 -30.922 4.152 1 90 205 SER A C 1
ATOM 1682 O O . SER A 1 205 ? -8.219 -29.969 4.406 1 90 205 SER A O 1
ATOM 1684 N N . CYS A 1 206 ? -8.641 -32.156 4.422 1 88.94 206 CYS A N 1
ATOM 1685 C CA . CYS A 1 206 ? -7.371 -32.469 5.074 1 88.94 206 CYS A CA 1
ATOM 1686 C C . CYS A 1 206 ? -6.227 -32.438 4.07 1 88.94 206 CYS A C 1
ATOM 1688 O O . CYS A 1 206 ? -6.453 -32.531 2.861 1 88.94 206 CYS A O 1
ATOM 1690 N N . LEU A 1 207 ? -5.051 -32.375 4.555 1 91.44 207 LEU A N 1
ATOM 1691 C CA . LEU A 1 207 ? -3.865 -32.344 3.705 1 91.44 207 LEU A CA 1
ATOM 1692 C C . LEU A 1 207 ? -3.248 -33.75 3.58 1 91.44 207 LEU A C 1
ATOM 1694 O O . LEU A 1 207 ? -2.072 -33.938 3.9 1 91.44 207 LEU A O 1
ATOM 1698 N N . TRP A 1 208 ? -3.941 -34.625 3.023 1 90.69 208 TRP A N 1
ATOM 1699 C CA . TRP A 1 208 ? -3.475 -36 2.877 1 90.69 208 TRP A CA 1
ATOM 1700 C C . TRP A 1 208 ? -2.297 -36.094 1.911 1 90.69 208 TRP A C 1
ATOM 1702 O O . TRP A 1 208 ? -1.526 -37.062 1.938 1 90.69 208 TRP A O 1
ATOM 1712 N N . GLU A 1 209 ? -2.168 -35.031 1.183 1 93.62 209 GLU A N 1
ATOM 1713 C CA . GLU A 1 209 ? -1.063 -34.969 0.231 1 93.62 209 GLU A CA 1
ATOM 1714 C C . GLU A 1 209 ? 0.284 -35 0.946 1 93.62 209 GLU A C 1
ATOM 1716 O O . GLU A 1 209 ? 1.263 -35.531 0.411 1 93.62 209 GLU A O 1
ATOM 1721 N N . LEU A 1 210 ? 0.333 -34.531 2.094 1 94.38 210 LEU A N 1
ATOM 1722 C CA . LEU A 1 210 ? 1.578 -34.531 2.854 1 94.38 210 LEU A CA 1
ATOM 1723 C C . LEU A 1 210 ? 1.982 -35.969 3.189 1 94.38 210 LEU A C 1
ATOM 1725 O O . LEU A 1 210 ? 3.166 -36.312 3.152 1 94.38 210 LEU A O 1
ATOM 1729 N N . THR A 1 211 ? 0.979 -36.75 3.477 1 92.75 211 THR A N 1
ATOM 1730 C CA . THR A 1 211 ? 1.246 -38.125 3.785 1 92.75 211 THR A CA 1
ATOM 1731 C C . THR A 1 211 ? 1.759 -38.875 2.551 1 92.75 211 THR A C 1
ATOM 1733 O O . THR A 1 211 ? 2.678 -39.688 2.646 1 92.75 211 THR A O 1
ATOM 1736 N N . LEU A 1 212 ? 1.188 -38.562 1.475 1 95.62 212 LEU A N 1
ATOM 1737 C CA . LEU A 1 212 ? 1.625 -39.188 0.232 1 95.62 212 LEU A CA 1
ATOM 1738 C C . LEU A 1 212 ? 3.037 -38.75 -0.134 1 95.62 212 LEU A C 1
ATOM 1740 O O . LEU A 1 212 ? 3.83 -39.531 -0.644 1 95.62 212 LEU A O 1
ATOM 1744 N N . LEU A 1 213 ? 3.377 -37.531 0.12 1 97.06 213 LEU A N 1
ATOM 1745 C CA . LEU A 1 213 ? 4.684 -36.969 -0.217 1 97.06 213 LEU A CA 1
ATOM 1746 C C . LEU A 1 213 ? 5.773 -37.594 0.649 1 97.06 213 LEU A C 1
ATOM 1748 O O . LEU A 1 213 ? 6.957 -37.531 0.309 1 97.06 213 LEU A O 1
ATOM 1752 N N . GLN A 1 214 ? 5.406 -38.188 1.702 1 95.44 214 GLN A N 1
ATOM 1753 C CA . GLN A 1 214 ? 6.355 -38.906 2.545 1 95.44 214 GLN A CA 1
ATOM 1754 C C . GLN A 1 214 ? 6.941 -40.125 1.813 1 95.44 214 GLN A C 1
ATOM 1756 O O . GLN A 1 214 ? 7.996 -40.625 2.193 1 95.44 214 GLN A O 1
ATOM 1761 N N . LEU A 1 215 ? 6.227 -40.531 0.824 1 95.88 215 LEU A N 1
ATOM 1762 C CA . LEU A 1 215 ? 6.664 -41.688 0.038 1 95.88 215 LEU A CA 1
ATOM 1763 C C . LEU A 1 215 ? 7.281 -41.25 -1.282 1 95.88 215 LEU A C 1
ATOM 1765 O O . LEU A 1 215 ? 7.461 -42.031 -2.195 1 95.88 215 LEU A O 1
ATOM 1769 N N . HIS A 1 216 ? 7.559 -40.031 -1.402 1 95.94 216 HIS A N 1
ATOM 1770 C CA . HIS A 1 216 ? 8.109 -39.5 -2.635 1 95.94 216 HIS A CA 1
ATOM 1771 C C . HIS A 1 216 ? 9.484 -40.062 -2.939 1 95.94 216 HIS A C 1
ATOM 1773 O O . HIS A 1 216 ? 10.234 -40.406 -2.023 1 95.94 216 HIS A O 1
ATOM 1779 N N . HIS A 1 217 ? 9.836 -40.25 -4.164 1 96.12 217 HIS A N 1
ATOM 1780 C CA . HIS A 1 217 ? 11.094 -40.875 -4.578 1 96.12 217 HIS A CA 1
ATOM 1781 C C . HIS A 1 217 ? 12.281 -40 -4.191 1 96.12 217 HIS A C 1
ATOM 1783 O O . HIS A 1 217 ? 13.383 -40.5 -3.959 1 96.12 217 HIS A O 1
ATOM 1789 N N . SER A 1 218 ? 12.156 -38.719 -4.125 1 96.62 218 SER A N 1
ATOM 1790 C CA . SER A 1 218 ? 13.219 -37.781 -3.742 1 96.62 218 SER A CA 1
ATOM 1791 C C . SER A 1 218 ? 13.375 -37.719 -2.227 1 96.62 218 SER A C 1
ATOM 1793 O O . SER A 1 218 ? 12.453 -37.312 -1.517 1 96.62 218 SER A O 1
ATOM 1795 N N . PRO A 1 219 ? 14.508 -38.031 -1.76 1 97.19 219 PRO A N 1
ATOM 1796 C CA . PRO A 1 219 ? 14.719 -38 -0.312 1 97.19 219 PRO A CA 1
ATOM 1797 C C . PRO A 1 219 ? 14.594 -36.562 0.252 1 97.19 219 PRO A C 1
ATOM 1799 O O . PRO A 1 219 ? 14.172 -36.406 1.398 1 97.19 219 PRO A O 1
ATOM 1802 N N . GLN A 1 220 ? 14.977 -35.594 -0.512 1 97.5 220 GLN A N 1
ATOM 1803 C CA . GLN A 1 220 ? 14.883 -34.188 -0.068 1 97.5 220 GLN A CA 1
ATOM 1804 C C . GLN A 1 220 ? 13.438 -33.812 0.218 1 97.5 220 GLN A C 1
ATOM 1806 O O . GLN A 1 220 ? 13.156 -33.125 1.205 1 97.5 220 GLN A O 1
ATOM 1811 N N . ILE A 1 221 ? 12.57 -34.281 -0.587 1 97.81 221 ILE A N 1
ATOM 1812 C CA . ILE A 1 221 ? 11.148 -33.938 -0.423 1 97.81 221 ILE A CA 1
ATOM 1813 C C . ILE A 1 221 ? 10.602 -34.688 0.806 1 97.81 221 ILE A C 1
ATOM 1815 O O . ILE A 1 221 ? 9.836 -34.094 1.583 1 97.81 221 ILE A O 1
ATOM 1819 N N . ARG A 1 222 ? 11.023 -35.906 0.991 1 97.75 222 ARG A N 1
ATOM 1820 C CA . ARG A 1 222 ? 10.594 -36.656 2.168 1 97.75 222 ARG A CA 1
ATOM 1821 C C . ARG A 1 222 ? 11.062 -35.969 3.451 1 97.75 222 ARG A C 1
ATOM 1823 O O . ARG A 1 222 ? 10.289 -35.844 4.406 1 97.75 222 ARG A O 1
ATOM 1830 N N . LYS A 1 223 ? 12.227 -35.531 3.439 1 97.62 223 LYS A N 1
ATOM 1831 C CA . LYS A 1 223 ? 12.773 -34.812 4.598 1 97.62 223 LYS A CA 1
ATOM 1832 C C . LYS A 1 223 ? 12.016 -33.531 4.863 1 97.62 223 LYS A C 1
ATOM 1834 O O . LYS A 1 223 ? 11.773 -33.188 6.016 1 97.62 223 LYS A O 1
ATOM 1839 N N . TRP A 1 224 ? 11.758 -32.844 3.836 1 97.75 224 TRP A N 1
ATOM 1840 C CA . TRP A 1 224 ? 10.992 -31.609 3.965 1 97.75 224 TRP A CA 1
ATOM 1841 C C . TRP A 1 224 ? 9.633 -31.875 4.613 1 97.75 224 TRP A C 1
ATOM 1843 O O . TRP A 1 224 ? 9.211 -31.125 5.504 1 97.75 224 TRP A O 1
ATOM 1853 N N . VAL A 1 225 ? 8.969 -32.938 4.18 1 97.31 225 VAL A N 1
ATOM 1854 C CA . VAL A 1 225 ? 7.66 -33.281 4.734 1 97.31 225 VAL A CA 1
ATOM 1855 C C . VAL A 1 225 ? 7.781 -33.531 6.238 1 97.31 225 VAL A C 1
ATOM 1857 O O . VAL A 1 225 ? 6.941 -33.062 7.012 1 97.31 225 VAL A O 1
ATOM 1860 N N . ASP A 1 226 ? 8.805 -34.156 6.59 1 96.25 226 ASP A N 1
ATOM 1861 C CA . ASP A 1 226 ? 9.047 -34.406 8.008 1 96.25 226 ASP A CA 1
ATOM 1862 C C . ASP A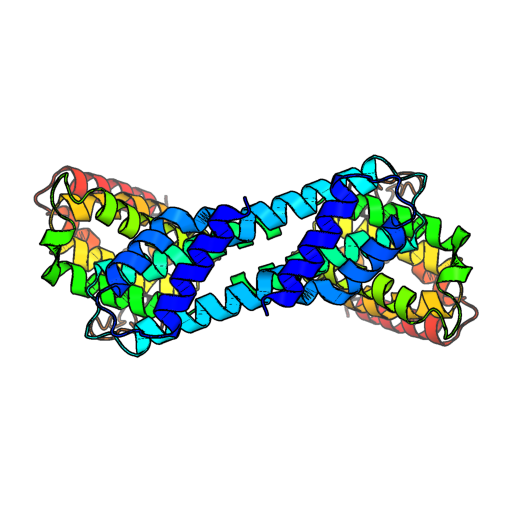 1 226 ? 9.188 -33.094 8.781 1 96.25 226 ASP A C 1
ATOM 1864 O O . ASP A 1 226 ? 8.625 -32.969 9.867 1 96.25 226 ASP A O 1
ATOM 1868 N N . SER A 1 227 ? 9.883 -32.219 8.258 1 96.31 227 SER A N 1
ATOM 1869 C CA . SER A 1 227 ? 10.102 -30.938 8.898 1 96.31 227 SER A CA 1
ATOM 1870 C C . SER A 1 227 ? 8.789 -30.156 9.031 1 96.31 227 SER A C 1
ATOM 1872 O O . SER A 1 227 ? 8.57 -29.484 10.039 1 96.31 227 SER A O 1
ATOM 1874 N N . ILE A 1 228 ? 7.953 -30.234 8.039 1 95.94 228 ILE A N 1
ATOM 1875 C CA . ILE A 1 228 ? 6.676 -29.531 8.039 1 95.94 228 ILE A CA 1
ATOM 1876 C C . ILE A 1 228 ? 5.75 -30.141 9.094 1 95.94 228 ILE A C 1
ATOM 1878 O O . ILE A 1 228 ? 5.039 -29.406 9.797 1 95.94 228 ILE A O 1
ATOM 1882 N N . LYS A 1 229 ? 5.746 -31.438 9.133 1 91.31 229 LYS A N 1
ATOM 1883 C CA . LYS A 1 229 ? 4.91 -32.125 10.125 1 91.31 229 LYS A CA 1
ATOM 1884 C C . LYS A 1 229 ? 5.297 -31.703 11.539 1 91.31 229 LYS A C 1
ATOM 1886 O O . LYS A 1 229 ? 4.43 -31.5 12.391 1 91.31 229 LYS A O 1
ATOM 1891 N N . ILE A 1 230 ? 6.516 -31.5 11.781 1 92.19 230 ILE A N 1
ATOM 1892 C CA . ILE A 1 230 ? 7.004 -31.047 13.078 1 92.19 230 ILE A CA 1
ATOM 1893 C C . ILE A 1 230 ? 6.562 -29.594 13.312 1 92.19 230 ILE A C 1
ATOM 1895 O O . ILE A 1 230 ? 6.125 -29.25 14.414 1 92.19 230 ILE A O 1
ATOM 1899 N N . LEU A 1 231 ? 6.66 -28.828 12.266 1 91.62 231 LEU A N 1
ATOM 1900 C CA . LEU A 1 231 ? 6.316 -27.406 12.344 1 91.62 231 LEU A CA 1
ATOM 1901 C C . LEU A 1 231 ? 4.836 -27.234 12.672 1 91.62 231 LEU A C 1
ATOM 1903 O O . LEU A 1 231 ? 4.473 -26.344 13.445 1 91.62 231 LEU A O 1
ATOM 1907 N N . LEU A 1 232 ? 3.988 -28.047 12.102 1 90.12 232 LEU A N 1
ATOM 1908 C CA . LEU A 1 232 ? 2.547 -27.859 12.219 1 90.12 232 LEU A CA 1
ATOM 1909 C C . LEU A 1 232 ? 1.985 -28.672 13.383 1 90.12 232 LEU A C 1
ATOM 1911 O O . LEU A 1 232 ? 0.814 -28.516 13.742 1 90.12 232 LEU A O 1
ATOM 1915 N N . THR A 1 233 ? 2.625 -29.594 13.898 1 80.38 233 THR A N 1
ATOM 1916 C CA . THR A 1 233 ? 2.141 -30.391 15.023 1 80.38 233 THR A CA 1
ATOM 1917 C C . THR A 1 233 ? 2.594 -29.766 16.344 1 80.38 233 THR A C 1
ATOM 1919 O O . THR A 1 233 ? 3.768 -29.422 16.5 1 80.38 233 THR A O 1
ATOM 1922 N N . LYS A 1 234 ? 1.924 -28.688 16.969 1 59.5 234 LYS A N 1
ATOM 1923 C CA . LYS A 1 234 ? 2.088 -28.062 18.281 1 59.5 234 LYS A CA 1
ATOM 1924 C C . LYS A 1 234 ? 2.562 -29.078 19.312 1 59.5 234 LYS A C 1
ATOM 1926 O O . LYS A 1 234 ? 2.041 -30.203 19.375 1 59.5 234 LYS A O 1
ATOM 1931 N N . HIS A 1 235 ? 3.939 -28.953 19.609 1 46.53 235 HIS A N 1
ATOM 1932 C CA . HIS A 1 235 ? 4.039 -29.312 21.016 1 46.53 235 HIS A CA 1
ATOM 1933 C C . HIS A 1 235 ? 3.385 -28.266 21.906 1 46.53 235 HIS A C 1
ATOM 1935 O O . HIS A 1 235 ? 3.354 -27.078 21.547 1 46.53 235 HIS A O 1
ATOM 1941 N N . MET B 1 1 ? -2.957 11.328 -20.984 1 48.38 1 MET B N 1
ATOM 1942 C CA . MET B 1 1 ? -2.324 10.594 -19.891 1 48.38 1 MET B CA 1
ATOM 1943 C C . MET B 1 1 ? -0.829 10.891 -19.828 1 48.38 1 MET B C 1
ATOM 1945 O O . MET B 1 1 ? -0.293 11.188 -18.75 1 48.38 1 MET B O 1
ATOM 1949 N N . LEU B 1 2 ? -0.283 11.055 -21.031 1 52.81 2 LEU B N 1
ATOM 1950 C CA . LEU B 1 2 ? 1.141 11.305 -21.219 1 52.81 2 LEU B CA 1
ATOM 1951 C C . LEU B 1 2 ? 1.502 12.727 -20.812 1 52.81 2 LEU B C 1
ATOM 1953 O O . LEU B 1 2 ? 2.58 12.969 -20.266 1 52.81 2 LEU B O 1
ATOM 1957 N N . VAL B 1 3 ? 0.488 13.508 -20.859 1 52.19 3 VAL B N 1
ATOM 1958 C CA . VAL B 1 3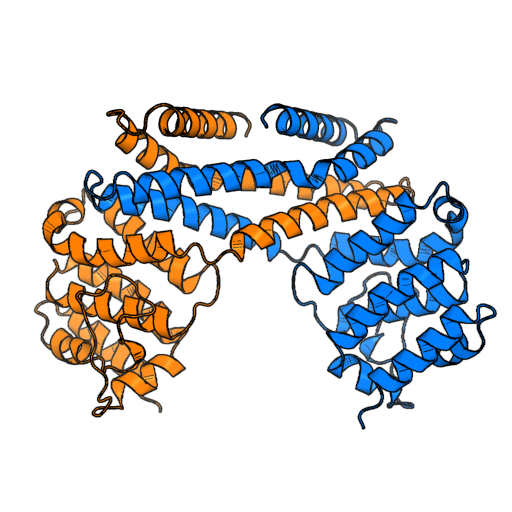 ? 0.787 14.93 -20.688 1 52.19 3 VAL B CA 1
ATOM 1959 C C . VAL B 1 3 ? 1.028 15.234 -19.219 1 52.19 3 VAL B C 1
ATOM 1961 O O . VAL B 1 3 ? 1.966 15.961 -18.875 1 52.19 3 VAL B O 1
ATOM 1964 N N . LEU B 1 4 ? 0.281 14.586 -18.391 1 60.56 4 LEU B N 1
ATOM 1965 C CA . LEU B 1 4 ? 0.393 14.922 -16.984 1 60.56 4 LEU B CA 1
ATOM 1966 C C . LEU B 1 4 ? 1.688 14.367 -16.391 1 60.56 4 LEU B C 1
ATOM 1968 O O . LEU B 1 4 ? 2.312 15.008 -15.547 1 60.56 4 LEU B O 1
ATOM 1972 N N . ASP B 1 5 ? 2.084 13.375 -16.984 1 66.06 5 ASP B N 1
ATOM 1973 C CA . ASP B 1 5 ? 3.373 12.82 -16.578 1 66.06 5 ASP B CA 1
ATOM 1974 C C . ASP B 1 5 ? 4.512 13.781 -16.906 1 66.06 5 ASP B C 1
ATOM 1976 O O . ASP B 1 5 ? 5.438 13.961 -16.125 1 66.06 5 ASP B O 1
ATOM 1980 N N . THR B 1 6 ? 4.277 14.406 -18 1 69.25 6 THR B N 1
ATOM 1981 C CA . THR B 1 6 ? 5.309 15.336 -18.453 1 69.25 6 THR B CA 1
ATOM 1982 C C . THR B 1 6 ? 5.348 16.578 -17.578 1 69.25 6 THR B C 1
ATOM 1984 O O . THR B 1 6 ? 6.426 17.094 -17.266 1 69.25 6 THR B O 1
ATOM 1987 N N . ILE B 1 7 ? 4.242 17.031 -17.141 1 74.75 7 ILE B N 1
ATOM 1988 C CA . ILE B 1 7 ? 4.16 18.219 -16.312 1 74.75 7 ILE B CA 1
ATOM 1989 C C . ILE B 1 7 ? 4.816 17.953 -14.961 1 74.75 7 ILE B C 1
ATOM 1991 O O . ILE B 1 7 ? 5.605 18.766 -14.477 1 74.75 7 ILE B O 1
ATOM 1995 N N . PHE B 1 8 ? 4.539 16.875 -14.445 1 76 8 PHE B N 1
ATOM 1996 C CA . PHE B 1 8 ? 5.086 16.547 -13.133 1 76 8 PHE B CA 1
ATOM 1997 C C . PHE B 1 8 ? 6.602 16.391 -13.203 1 76 8 PHE B C 1
ATOM 1999 O O . PHE B 1 8 ? 7.316 16.797 -12.289 1 76 8 PHE B O 1
ATOM 2006 N N . ARG B 1 9 ? 6.949 15.914 -14.312 1 74.31 9 ARG B N 1
ATOM 2007 C CA . ARG B 1 9 ? 8.391 15.781 -14.508 1 74.31 9 ARG B CA 1
ATOM 2008 C C . ARG B 1 9 ? 9.062 17.141 -14.578 1 74.31 9 ARG B C 1
ATOM 2010 O O . ARG B 1 9 ? 10.172 17.328 -14.086 1 74.31 9 ARG B O 1
ATOM 2017 N N . THR B 1 10 ? 8.375 18.031 -15.156 1 81.12 10 THR B N 1
ATOM 2018 C CA . THR B 1 10 ? 8.883 19.391 -15.227 1 81.12 10 THR B CA 1
ATOM 2019 C C . THR B 1 10 ? 8.961 20.016 -13.836 1 81.12 10 THR B C 1
ATOM 2021 O O . THR B 1 10 ? 9.945 20.656 -13.5 1 81.12 10 THR B O 1
ATOM 2024 N N . TYR B 1 11 ? 7.922 19.844 -13.094 1 82.38 11 TYR B N 1
ATOM 2025 C CA . TYR B 1 11 ? 7.938 20.328 -11.719 1 82.38 11 TYR B CA 1
ATOM 2026 C C . TYR B 1 11 ? 9.133 19.766 -10.953 1 82.38 11 TYR B C 1
ATOM 2028 O O . TYR B 1 11 ? 9.859 20.516 -10.297 1 82.38 11 TYR B O 1
ATOM 2036 N N . PHE B 1 12 ? 9.367 18.562 -11.188 1 80.75 12 PHE B N 1
ATOM 2037 C CA . PHE B 1 12 ? 10.445 17.875 -10.492 1 80.75 12 PHE B CA 1
ATOM 2038 C C . PHE B 1 12 ? 11.805 18.406 -10.945 1 80.75 12 PHE B C 1
ATOM 2040 O O . PHE B 1 12 ? 12.719 18.562 -10.133 1 80.75 12 PHE B O 1
ATOM 2047 N N . ARG B 1 13 ? 11.844 18.641 -12.133 1 82.88 13 ARG B N 1
ATOM 2048 C CA . ARG B 1 13 ? 13.094 19.203 -12.664 1 82.88 13 ARG B CA 1
ATOM 2049 C C . ARG B 1 13 ? 13.383 20.562 -12.055 1 82.88 13 ARG B C 1
ATOM 2051 O O . ARG B 1 13 ? 14.531 20.859 -11.688 1 82.88 13 ARG B O 1
ATOM 2058 N N . VAL B 1 14 ? 12.43 21.312 -11.891 1 85.75 14 VAL B N 1
ATOM 2059 C CA . VAL B 1 14 ? 12.578 22.656 -11.32 1 85.75 14 VAL B CA 1
ATOM 2060 C C . VAL B 1 14 ? 13.055 22.547 -9.875 1 85.75 14 VAL B C 1
ATOM 2062 O O . VAL B 1 14 ? 13.977 23.25 -9.461 1 85.75 14 VAL B O 1
ATOM 2065 N N . LEU B 1 15 ? 12.477 21.656 -9.148 1 86.25 15 LEU B N 1
ATOM 2066 C CA . LEU B 1 15 ? 12.82 21.484 -7.742 1 86.25 15 LEU B CA 1
ATOM 2067 C C . LEU B 1 15 ? 14.227 20.906 -7.59 1 86.25 15 LEU B C 1
ATOM 2069 O O . LEU B 1 15 ? 14.945 21.266 -6.652 1 86.25 15 LEU B O 1
ATOM 2073 N N . LYS B 1 16 ? 14.516 20.062 -8.508 1 85.06 16 LYS B N 1
ATOM 2074 C CA . LYS B 1 16 ? 15.82 19.406 -8.445 1 85.06 16 LYS B CA 1
ATOM 2075 C C . LYS B 1 16 ? 16.938 20.375 -8.805 1 85.06 16 LYS B C 1
ATOM 2077 O O . LYS B 1 16 ? 18.016 20.344 -8.203 1 85.06 16 LYS B O 1
ATOM 2082 N N . GLU B 1 17 ? 16.625 21.156 -9.742 1 85.88 17 GLU B N 1
ATOM 2083 C CA . GLU B 1 17 ? 17.672 22.047 -10.266 1 85.88 17 GLU B CA 1
ATOM 2084 C C . GLU B 1 17 ? 17.922 23.219 -9.32 1 85.88 17 GLU B C 1
ATOM 2086 O O . GLU B 1 17 ? 19.062 23.641 -9.141 1 85.88 17 GLU B O 1
ATOM 2091 N N . ASN B 1 18 ? 16.875 23.797 -8.812 1 85.81 18 ASN B N 1
ATOM 2092 C CA . ASN B 1 18 ? 17.047 24.984 -7.996 1 85.81 18 ASN B CA 1
ATOM 2093 C C . ASN B 1 18 ? 15.938 25.125 -6.949 1 85.81 18 ASN B C 1
ATOM 2095 O O . ASN B 1 18 ? 14.891 25.719 -7.215 1 85.81 18 ASN B O 1
ATOM 2099 N N . GLN B 1 19 ? 16.266 24.781 -5.785 1 84.25 19 GLN B N 1
ATOM 2100 C CA . GLN B 1 19 ? 15.297 24.844 -4.699 1 84.25 19 GLN B CA 1
ATOM 2101 C C . GLN B 1 19 ? 15.148 26.281 -4.18 1 84.25 19 GLN B C 1
ATOM 2103 O O . GLN B 1 19 ? 14.266 26.562 -3.363 1 84.25 19 GLN B O 1
ATOM 2108 N N . GLU B 1 20 ? 16.016 27.156 -4.738 1 82.75 20 GLU B N 1
ATOM 2109 C CA . GLU B 1 20 ? 15.93 28.562 -4.34 1 82.75 20 GLU B CA 1
ATOM 2110 C C . GLU B 1 20 ? 15.117 29.375 -5.344 1 82.75 20 GLU B C 1
ATOM 2112 O O . GLU B 1 20 ? 14.906 30.562 -5.152 1 82.75 20 GLU B O 1
ATOM 2117 N N . SER B 1 21 ? 14.648 28.719 -6.246 1 83.94 21 SER B N 1
ATOM 2118 C CA . SER B 1 21 ? 13.898 29.391 -7.301 1 83.94 21 SER B CA 1
ATOM 2119 C C . SER B 1 21 ? 12.625 30.016 -6.754 1 83.94 21 SER B C 1
ATOM 2121 O O . SER B 1 21 ? 11.945 29.438 -5.906 1 83.94 21 SER B O 1
ATOM 2123 N N . PRO B 1 22 ? 12.344 31.219 -7.211 1 86.12 22 PRO B N 1
ATOM 2124 C CA . PRO B 1 22 ? 11.078 31.844 -6.828 1 86.12 22 PRO B CA 1
ATOM 2125 C C . PRO B 1 22 ? 9.859 31.062 -7.32 1 86.12 22 PRO B C 1
ATOM 2127 O O . PRO B 1 22 ? 8.742 31.328 -6.879 1 86.12 22 PRO B O 1
ATOM 2130 N N . LEU B 1 23 ? 10.141 30.062 -8.086 1 87.31 23 LEU B N 1
ATOM 2131 C CA . LEU B 1 23 ? 9.047 29.297 -8.68 1 87.31 23 LEU B CA 1
ATOM 2132 C C . LEU B 1 23 ? 8.625 28.156 -7.75 1 87.31 23 LEU B C 1
ATOM 2134 O O . LEU B 1 23 ? 7.602 27.516 -7.98 1 87.31 23 LEU B O 1
ATOM 2138 N N . VAL B 1 24 ? 9.297 27.969 -6.719 1 87.56 24 VAL B N 1
ATOM 2139 C CA . VAL B 1 24 ? 9.094 26.812 -5.859 1 87.56 24 VAL B CA 1
ATOM 2140 C C . VAL B 1 24 ? 7.672 26.812 -5.312 1 87.56 24 VAL B C 1
ATOM 2142 O O . VAL B 1 24 ? 6.961 25.812 -5.422 1 87.56 24 VAL B O 1
ATOM 2145 N N . PRO B 1 25 ? 7.199 27.969 -4.887 1 85.31 25 PRO B N 1
ATOM 2146 C CA . PRO B 1 25 ? 5.824 27.953 -4.387 1 85.31 25 PRO B CA 1
ATOM 2147 C C . PRO B 1 25 ? 4.801 27.609 -5.465 1 85.31 25 PRO B C 1
ATOM 2149 O O . PRO B 1 25 ? 3.838 26.891 -5.195 1 85.31 25 PRO B O 1
ATOM 2152 N N . LEU B 1 26 ? 5.035 28.031 -6.598 1 87.44 26 LEU B N 1
ATOM 2153 C CA . LEU B 1 26 ? 4.137 27.75 -7.711 1 87.44 26 LEU B CA 1
ATOM 2154 C C . LEU B 1 26 ? 4.195 26.266 -8.086 1 87.44 26 LEU B C 1
ATOM 2156 O O . LEU B 1 26 ? 3.166 25.656 -8.383 1 87.44 26 LEU B O 1
ATOM 2160 N N . VAL B 1 27 ? 5.367 25.766 -8.07 1 88.31 27 VAL B N 1
ATOM 2161 C CA . VAL B 1 27 ? 5.582 24.359 -8.398 1 88.31 27 VAL B CA 1
ATOM 2162 C C . VAL B 1 27 ? 4.902 23.484 -7.352 1 88.31 27 VAL B C 1
ATOM 2164 O O . VAL B 1 27 ? 4.215 22.516 -7.695 1 88.31 27 VAL B O 1
ATOM 2167 N N . LEU B 1 28 ? 5.012 23.859 -6.148 1 88.25 28 LEU B N 1
ATOM 2168 C CA . LEU B 1 28 ? 4.398 23.094 -5.074 1 88.25 28 LEU B CA 1
ATOM 2169 C C . LEU B 1 28 ? 2.877 23.156 -5.164 1 88.25 28 LEU B C 1
ATOM 2171 O O . LEU B 1 28 ? 2.199 22.156 -4.918 1 88.25 28 LEU B O 1
ATOM 2175 N N . GLU B 1 29 ? 2.396 24.234 -5.527 1 88.38 29 GLU B N 1
ATOM 2176 C CA . GLU B 1 29 ? 0.958 24.359 -5.734 1 88.38 29 GLU B CA 1
ATOM 2177 C C . GLU B 1 29 ? 0.485 23.469 -6.879 1 88.38 29 GLU B C 1
ATOM 2179 O O . GLU B 1 29 ? -0.498 22.75 -6.738 1 88.38 29 GLU B O 1
ATOM 2184 N N . GLY B 1 30 ? 1.182 23.547 -7.941 1 85.62 30 GLY B N 1
ATOM 2185 C CA . GLY B 1 30 ? 0.854 22.703 -9.078 1 85.62 30 GLY B CA 1
ATOM 2186 C C . GLY B 1 30 ? 0.882 21.219 -8.75 1 85.62 30 GLY B C 1
ATOM 2187 O O . GLY B 1 30 ? -0.019 20.469 -9.141 1 85.62 30 GLY B O 1
ATOM 2188 N N . MET B 1 31 ? 1.876 20.828 -8.047 1 84 31 MET B N 1
ATOM 2189 C CA . MET B 1 31 ? 2.014 19.422 -7.652 1 84 31 MET B CA 1
ATOM 2190 C C . MET B 1 31 ? 0.846 18.984 -6.773 1 84 31 MET B C 1
ATOM 2192 O O . MET B 1 31 ? 0.361 17.859 -6.887 1 84 31 MET B O 1
ATOM 2196 N N . SER B 1 32 ? 0.44 19.859 -5.93 1 86.06 32 SER B N 1
ATOM 2197 C CA . SER B 1 32 ? -0.641 19.516 -5.008 1 86.06 32 SER B CA 1
ATOM 2198 C C . SER B 1 32 ? -1.974 19.406 -5.738 1 86.06 32 SER B C 1
ATOM 2200 O O . SER B 1 32 ? -2.861 18.672 -5.305 1 86.06 32 SER B O 1
ATOM 2202 N N . ILE B 1 33 ? -2.1 20.047 -6.809 1 82.5 33 ILE B N 1
ATOM 2203 C CA . ILE B 1 33 ? -3.336 20.031 -7.586 1 82.5 33 ILE B CA 1
ATOM 2204 C C . ILE B 1 33 ? -3.369 18.797 -8.477 1 82.5 33 ILE B C 1
ATOM 2206 O O . ILE B 1 33 ? -4.414 18.156 -8.625 1 82.5 33 ILE B O 1
ATOM 2210 N N . HIS B 1 34 ? -2.234 18.297 -8.93 1 75.94 34 HIS B N 1
ATOM 2211 C CA . HIS B 1 34 ? -2.201 17.25 -9.938 1 75.94 34 HIS B CA 1
ATOM 2212 C C . HIS B 1 34 ? -1.634 15.961 -9.375 1 75.94 34 HIS B C 1
ATOM 2214 O O . HIS B 1 34 ? -1.157 15.102 -10.125 1 75.94 34 HIS B O 1
ATOM 2220 N N . THR B 1 35 ? -1.612 15.805 -8.164 1 69.19 35 THR B N 1
ATOM 2221 C CA . THR B 1 35 ? -1 14.656 -7.504 1 69.19 35 THR B CA 1
ATOM 2222 C C . THR B 1 35 ? -1.667 13.359 -7.949 1 69.19 35 THR B C 1
ATOM 2224 O O . THR B 1 35 ? -1.017 12.312 -8.023 1 69.19 35 THR B O 1
ATOM 2227 N N . HIS B 1 36 ? -3.002 13.359 -8.078 1 59.28 36 HIS B N 1
ATOM 2228 C CA . HIS B 1 36 ? -3.754 12.148 -8.391 1 59.28 36 HIS B CA 1
ATOM 2229 C C . HIS B 1 36 ? -3.287 11.539 -9.703 1 59.28 36 HIS B C 1
ATOM 2231 O O . HIS B 1 36 ? -3.58 10.375 -9.992 1 59.28 36 HIS B O 1
ATOM 2237 N N . LYS B 1 37 ? -2.664 12.281 -10.492 1 60.34 37 LYS B N 1
ATOM 2238 C CA . LYS B 1 37 ? -2.479 11.883 -11.883 1 60.34 37 LYS B CA 1
ATOM 2239 C C . LYS B 1 37 ? -1.109 11.242 -12.094 1 60.34 37 LYS B C 1
ATOM 2241 O O . LYS B 1 37 ? -0.875 10.594 -13.109 1 60.34 37 LYS B O 1
ATOM 2246 N N . ILE B 1 38 ? -0.279 11.359 -11.164 1 60.06 38 ILE B N 1
ATOM 2247 C CA . ILE B 1 38 ? 1.106 11.016 -11.469 1 60.06 38 ILE B CA 1
ATOM 2248 C C . ILE B 1 38 ? 1.203 9.547 -11.859 1 60.06 38 ILE B C 1
ATOM 2250 O O . ILE B 1 38 ? 1.615 9.219 -12.969 1 60.06 38 ILE B O 1
ATOM 2254 N N . ASN B 1 39 ? 1.284 8.609 -11.133 1 63.41 39 ASN B N 1
ATOM 2255 C CA . ASN B 1 39 ? 1.65 7.242 -11.469 1 63.41 39 ASN B CA 1
ATOM 2256 C C . ASN B 1 39 ? 0.476 6.285 -11.281 1 63.41 39 ASN B C 1
ATOM 2258 O O . ASN B 1 39 ? 0.43 5.219 -11.898 1 63.41 39 ASN B O 1
ATOM 2262 N N . TYR B 1 40 ? -0.502 6.762 -10.852 1 70 40 TYR B N 1
ATOM 2263 C CA . TYR B 1 40 ? -1.626 5.895 -10.508 1 70 40 TYR B CA 1
ATOM 2264 C C . TYR B 1 40 ? -2.426 5.523 -11.75 1 70 40 TYR B C 1
ATOM 2266 O O . TYR B 1 40 ? -2.744 4.352 -11.961 1 70 40 TYR B O 1
ATOM 2274 N N . ASP B 1 41 ? -2.643 6.516 -12.57 1 71.25 41 ASP B N 1
ATOM 2275 C CA . ASP B 1 41 ? -3.465 6.262 -13.75 1 71.25 41 ASP B CA 1
ATOM 2276 C C . ASP B 1 41 ? -2.77 5.301 -14.711 1 71.25 41 ASP B C 1
ATOM 2278 O O . ASP B 1 41 ? -3.402 4.398 -15.258 1 71.25 41 ASP B O 1
ATOM 2282 N N . PHE B 1 42 ? -1.587 5.461 -14.766 1 72.25 42 PHE B N 1
ATOM 2283 C CA . PHE B 1 42 ? -0.828 4.605 -15.664 1 72.25 42 PHE B CA 1
ATOM 2284 C C . PHE B 1 42 ? -0.81 3.168 -15.156 1 72.25 42 PHE B C 1
ATOM 2286 O O . PHE B 1 42 ? -1.001 2.227 -15.93 1 72.25 42 PHE B O 1
ATOM 2293 N N . MET B 1 43 ? -0.594 3.029 -13.922 1 78.44 43 MET B N 1
ATOM 2294 C CA . MET B 1 43 ? -0.552 1.696 -13.32 1 78.44 43 MET B CA 1
ATOM 2295 C C . MET B 1 43 ? -1.903 1.001 -13.453 1 78.44 43 MET B C 1
ATOM 2297 O O . MET B 1 43 ? -1.966 -0.198 -13.727 1 78.44 43 MET B O 1
ATOM 2301 N N . LEU B 1 44 ? -2.904 1.717 -13.305 1 80.62 44 LEU B N 1
ATOM 2302 C CA . LEU B 1 44 ? -4.242 1.151 -13.445 1 80.62 44 LEU B CA 1
ATOM 2303 C C . LEU B 1 44 ? -4.496 0.709 -14.883 1 80.62 44 LEU B C 1
ATOM 2305 O O . LEU B 1 44 ? -5.117 -0.332 -15.117 1 80.62 44 LEU B O 1
ATOM 2309 N N . ASP B 1 45 ? -4 1.47 -15.758 1 80.38 45 ASP B N 1
ATOM 2310 C CA . ASP B 1 45 ? -4.156 1.119 -17.172 1 80.38 45 ASP B CA 1
ATOM 2311 C C . ASP B 1 45 ? -3.402 -0.168 -17.5 1 80.38 45 ASP B C 1
ATOM 2313 O O . ASP B 1 45 ? -3.898 -1.005 -18.25 1 80.38 45 ASP B O 1
ATOM 2317 N N . ILE B 1 46 ? -2.27 -0.271 -16.984 1 81.44 46 ILE B N 1
ATOM 2318 C CA . ILE B 1 46 ? -1.462 -1.464 -17.219 1 81.44 46 ILE B CA 1
ATOM 2319 C C . ILE B 1 46 ? -2.16 -2.684 -16.609 1 81.44 46 ILE B C 1
ATOM 2321 O O . ILE B 1 46 ? -2.258 -3.73 -17.266 1 81.44 46 ILE B O 1
ATOM 2325 N N . ILE B 1 47 ? -2.648 -2.521 -15.438 1 86.5 47 ILE B N 1
ATOM 2326 C CA . ILE B 1 47 ? -3.332 -3.615 -14.758 1 86.5 47 ILE B CA 1
ATOM 2327 C C . ILE B 1 47 ? -4.551 -4.051 -15.57 1 86.5 47 ILE B C 1
ATOM 2329 O O . ILE B 1 47 ? -4.746 -5.242 -15.812 1 86.5 47 ILE B O 1
ATOM 2333 N N . LYS B 1 48 ? -5.238 -3.105 -16.031 1 87.81 48 LYS B N 1
ATOM 2334 C CA . LYS B 1 48 ? -6.434 -3.4 -16.812 1 87.81 48 LYS B CA 1
ATOM 2335 C C . LYS B 1 48 ? -6.07 -4.102 -18.125 1 87.81 48 LYS B C 1
ATOM 2337 O O . LYS B 1 48 ? -6.75 -5.043 -18.531 1 87.81 48 LYS B O 1
ATOM 2342 N N . LEU B 1 49 ? -5.086 -3.652 -18.719 1 88 49 LEU B N 1
ATOM 2343 C CA . LEU B 1 49 ? -4.645 -4.23 -19.984 1 88 49 LEU B CA 1
ATOM 2344 C C . LEU B 1 49 ? -4.199 -5.676 -19.797 1 88 49 LEU B C 1
ATOM 2346 O O . LEU B 1 49 ? -4.559 -6.551 -20.594 1 88 49 LEU B O 1
ATOM 2350 N N . LEU B 1 50 ? -3.436 -5.949 -18.828 1 89.81 50 LEU B N 1
ATOM 2351 C CA . LEU B 1 50 ? -2.936 -7.297 -18.562 1 89.81 50 LEU B CA 1
ATOM 2352 C C . LEU B 1 50 ? -4.062 -8.219 -18.125 1 89.81 50 LEU B C 1
ATOM 2354 O O . LEU B 1 50 ? -4.062 -9.406 -18.453 1 89.81 50 LEU B O 1
ATOM 2358 N N . GLN B 1 51 ? -4.977 -7.656 -17.406 1 91.38 51 GLN B N 1
ATOM 2359 C CA . GLN B 1 51 ? -6.168 -8.422 -17.062 1 91.38 51 GLN B CA 1
ATOM 2360 C C . GLN B 1 51 ? -6.93 -8.836 -18.312 1 91.38 51 GLN B C 1
ATOM 2362 O O . GLN B 1 51 ? -7.348 -9.992 -18.438 1 91.38 51 GLN B O 1
ATOM 2367 N N . GLN B 1 52 ? -7.082 -7.914 -19.156 1 90.94 52 GLN B N 1
ATOM 2368 C CA . GLN B 1 52 ? -7.777 -8.188 -20.406 1 90.94 52 GLN B CA 1
ATOM 2369 C C . GLN B 1 52 ? -7.043 -9.242 -21.234 1 90.94 52 GLN B C 1
ATOM 2371 O O . GLN B 1 52 ? -7.672 -10.109 -21.844 1 90.94 52 GLN B O 1
ATOM 2376 N N . LEU B 1 53 ? -5.816 -9.148 -21.25 1 90.69 53 LEU B N 1
ATOM 2377 C CA . LEU B 1 53 ? -4.996 -10.117 -21.969 1 90.69 53 LEU B CA 1
ATOM 2378 C C . LEU B 1 53 ? -5.23 -11.531 -21.438 1 90.69 53 LEU B C 1
ATOM 2380 O O . LEU B 1 53 ? -5.406 -12.469 -22.203 1 90.69 53 LEU B O 1
ATOM 2384 N N . LEU B 1 54 ? -5.258 -11.711 -20.125 1 91.69 54 LEU B N 1
ATOM 2385 C CA . LEU B 1 54 ? -5.453 -13.016 -19.5 1 91.69 54 LEU B CA 1
ATOM 2386 C C . LEU B 1 54 ? -6.859 -13.539 -19.766 1 91.69 54 LEU B C 1
ATOM 2388 O O . LEU B 1 54 ? -7.066 -14.742 -19.906 1 91.69 54 LEU B O 1
ATOM 2392 N N . GLU B 1 55 ? -7.762 -12.602 -19.859 1 88.88 55 GLU B N 1
ATOM 2393 C CA . GLU B 1 55 ? -9.156 -12.984 -20.078 1 88.88 55 GLU B CA 1
ATOM 2394 C C . GLU B 1 55 ? -9.414 -13.344 -21.531 1 88.88 55 GLU B C 1
ATOM 2396 O O . GLU B 1 55 ? -10.039 -14.359 -21.828 1 88.88 55 GLU B O 1
ATOM 2401 N N . ASN B 1 56 ? -8.914 -12.547 -22.391 1 86.19 56 ASN B N 1
ATOM 2402 C CA . ASN B 1 56 ? -9.234 -12.688 -23.812 1 86.19 56 ASN B CA 1
ATOM 2403 C C . ASN B 1 56 ? -8.391 -13.773 -24.469 1 86.19 56 ASN B C 1
ATOM 2405 O O . ASN B 1 56 ? -8.836 -14.414 -25.422 1 86.19 56 ASN B O 1
ATOM 2409 N N . LYS B 1 57 ? -7.262 -14.016 -23.953 1 81.31 57 LYS B N 1
ATOM 2410 C CA . LYS B 1 57 ? -6.348 -14.938 -24.625 1 81.31 57 LYS B CA 1
ATOM 2411 C C . LYS B 1 57 ? -5.953 -16.094 -23.719 1 81.31 57 LYS B C 1
ATOM 2413 O O . LYS B 1 57 ? -4.844 -16.625 -23.812 1 81.31 57 LYS B O 1
ATOM 2418 N N . ALA B 1 58 ? -6.773 -16.453 -22.844 1 76.62 58 ALA B N 1
ATOM 2419 C CA . ALA B 1 58 ? -6.477 -17.5 -21.875 1 76.62 58 ALA B CA 1
ATOM 2420 C C . ALA B 1 58 ? -6.074 -18.797 -22.562 1 76.62 58 ALA B C 1
ATOM 2422 O O . ALA B 1 58 ? -5.156 -19.484 -22.125 1 76.62 58 ALA B O 1
ATOM 2423 N N . ASP B 1 59 ? -6.664 -19.016 -23.703 1 79.25 59 ASP B N 1
ATOM 2424 C CA . ASP B 1 59 ? -6.453 -20.281 -24.391 1 79.25 59 ASP B CA 1
ATOM 2425 C C . ASP B 1 59 ? -5.199 -20.234 -25.266 1 79.25 59 ASP B C 1
ATOM 2427 O O . ASP B 1 59 ? -4.684 -21.281 -25.688 1 79.25 59 ASP B O 1
ATOM 2431 N N . LYS B 1 60 ? -4.695 -19.062 -25.516 1 85.62 60 LYS B N 1
ATOM 2432 C CA . LYS B 1 60 ? -3.553 -18.938 -26.406 1 85.62 60 LYS B CA 1
ATOM 2433 C C . LYS B 1 60 ? -2.262 -18.719 -25.625 1 85.62 60 LYS B C 1
ATOM 2435 O O . LYS B 1 60 ? -1.166 -18.922 -26.156 1 85.62 60 LYS B O 1
ATOM 2440 N N . LEU B 1 61 ? -2.42 -18.375 -24.438 1 89.38 61 LEU B N 1
ATOM 2441 C CA . LEU B 1 61 ? -1.238 -18.141 -23.625 1 89.38 61 LEU B CA 1
ATOM 2442 C C . LEU B 1 61 ? -0.74 -19.438 -22.984 1 89.38 61 LEU B C 1
ATOM 2444 O O . LEU B 1 61 ? -1.54 -20.25 -22.531 1 89.38 61 LEU B O 1
ATOM 2448 N N . GLN B 1 62 ? 0.487 -19.594 -23.094 1 91.75 62 GLN B N 1
ATOM 2449 C CA . GLN B 1 62 ? 1.108 -20.703 -22.375 1 91.75 62 GLN B CA 1
ATOM 2450 C C . GLN B 1 62 ? 1.241 -20.375 -20.891 1 91.75 62 GLN B C 1
ATOM 2452 O O . GLN B 1 62 ? 1.202 -19.203 -20.5 1 91.75 62 GLN B O 1
ATOM 2457 N N . PRO B 1 63 ? 1.419 -21.359 -20.078 1 94.69 63 PRO B N 1
ATOM 2458 C CA . PRO B 1 63 ? 1.539 -21.141 -18.641 1 94.69 63 PRO B CA 1
ATOM 2459 C C . PRO B 1 63 ? 2.641 -20.141 -18.297 1 94.69 63 PRO B C 1
ATOM 2461 O O . PRO B 1 63 ? 2.447 -19.281 -17.438 1 94.69 63 PRO B O 1
ATOM 2464 N N . ILE B 1 64 ? 3.752 -20.234 -19 1 94.31 64 ILE B N 1
ATOM 2465 C CA . ILE B 1 64 ? 4.879 -19.359 -18.703 1 94.31 64 ILE B CA 1
ATOM 2466 C C . ILE B 1 64 ? 4.496 -17.906 -18.984 1 94.31 64 ILE B C 1
ATOM 2468 O O . ILE B 1 64 ? 4.93 -17 -18.281 1 94.31 64 ILE B O 1
ATOM 2472 N N . ASP B 1 65 ? 3.658 -17.672 -20 1 93.31 65 ASP B N 1
ATOM 2473 C CA . ASP B 1 65 ? 3.191 -16.328 -20.312 1 93.31 65 ASP B CA 1
ATOM 2474 C C . ASP B 1 65 ? 2.332 -15.773 -19.172 1 93.31 65 ASP B C 1
ATOM 2476 O O . ASP B 1 65 ? 2.492 -14.609 -18.781 1 93.31 65 ASP B O 1
ATOM 2480 N N . THR B 1 66 ? 1.455 -16.562 -18.656 1 95 66 THR B N 1
ATOM 2481 C CA . THR B 1 66 ? 0.606 -16.156 -17.547 1 95 66 THR B CA 1
ATOM 2482 C C . THR B 1 66 ? 1.446 -15.852 -16.312 1 95 66 THR B C 1
ATOM 2484 O O . THR B 1 66 ? 1.193 -14.875 -15.609 1 95 66 THR B O 1
ATOM 2487 N N . ILE B 1 67 ? 2.43 -16.672 -16.094 1 96.31 67 ILE B N 1
ATOM 2488 C CA . ILE B 1 67 ? 3.334 -16.469 -14.961 1 96.31 67 ILE B CA 1
ATOM 2489 C C . ILE B 1 67 ? 4.055 -15.133 -15.109 1 96.31 67 ILE B C 1
ATOM 2491 O O . ILE B 1 67 ? 4.164 -14.367 -14.148 1 96.31 67 ILE B O 1
ATOM 2495 N N . ARG B 1 68 ? 4.43 -14.891 -16.297 1 93.25 68 ARG B N 1
ATOM 2496 C CA . ARG B 1 68 ? 5.125 -13.633 -16.562 1 93.25 68 ARG B CA 1
ATOM 2497 C C . ARG B 1 68 ? 4.203 -12.438 -16.344 1 93.25 68 ARG B C 1
ATOM 2499 O O . ARG B 1 68 ? 4.617 -11.43 -15.766 1 93.25 68 ARG B O 1
ATOM 2506 N N . VAL B 1 69 ? 3.014 -12.531 -16.781 1 93.44 69 VAL B N 1
ATOM 2507 C CA . VAL B 1 69 ? 2.025 -11.477 -16.594 1 93.44 69 VAL B CA 1
ATOM 2508 C C . VAL B 1 69 ? 1.799 -11.242 -15.102 1 93.44 69 VAL B C 1
ATOM 2510 O O . VAL B 1 69 ? 1.895 -10.117 -14.617 1 93.44 69 VAL B O 1
ATOM 2513 N N . CYS B 1 70 ? 1.566 -12.297 -14.367 1 95.31 70 CYS B N 1
ATOM 2514 C CA . CYS B 1 70 ? 1.294 -12.195 -12.938 1 95.31 70 CYS B CA 1
ATOM 2515 C C . CYS B 1 70 ? 2.523 -11.711 -12.18 1 95.31 70 CYS B C 1
ATOM 2517 O O . CYS B 1 70 ? 2.41 -10.906 -11.25 1 95.31 70 CYS B O 1
ATOM 2519 N N . TYR B 1 71 ? 3.643 -12.18 -12.602 1 93.62 71 TYR B N 1
ATOM 2520 C CA . TYR B 1 71 ? 4.879 -11.719 -11.977 1 93.62 71 TYR B CA 1
ATOM 2521 C C . TYR B 1 71 ? 5.043 -10.219 -12.133 1 93.62 71 TYR B C 1
ATOM 2523 O O . TYR B 1 71 ? 5.395 -9.523 -11.18 1 93.62 71 TYR B O 1
ATOM 2531 N N . THR B 1 72 ? 4.77 -9.719 -13.289 1 90.56 72 THR B N 1
ATOM 2532 C CA . THR B 1 72 ? 4.883 -8.297 -13.57 1 90.56 72 THR B CA 1
ATOM 2533 C C . THR B 1 72 ? 3.934 -7.492 -12.688 1 90.56 72 THR B C 1
ATOM 2535 O O . THR B 1 72 ? 4.348 -6.527 -12.039 1 90.56 72 THR B O 1
ATOM 2538 N N . ILE B 1 73 ? 2.734 -7.93 -12.633 1 90.69 73 ILE B N 1
ATOM 2539 C CA . ILE B 1 73 ? 1.713 -7.215 -11.883 1 90.69 73 ILE B CA 1
ATOM 2540 C C . ILE B 1 73 ? 2.051 -7.25 -10.391 1 90.69 73 ILE B C 1
ATOM 2542 O O . ILE B 1 73 ? 2.131 -6.207 -9.742 1 90.69 73 ILE B O 1
ATOM 2546 N N . PHE B 1 74 ? 2.357 -8.359 -9.859 1 92.56 74 PHE B N 1
ATOM 2547 C CA . PHE B 1 74 ? 2.525 -8.5 -8.422 1 92.56 74 PHE B CA 1
ATOM 2548 C C . PHE B 1 74 ? 3.846 -7.891 -7.965 1 92.56 74 PHE B C 1
ATOM 2550 O O . PHE B 1 74 ? 3.939 -7.352 -6.859 1 92.56 74 PHE B O 1
ATOM 2557 N N . ASN B 1 75 ? 4.805 -8.031 -8.766 1 89.81 75 ASN B N 1
ATOM 2558 C CA . ASN B 1 75 ? 6.059 -7.375 -8.414 1 89.81 75 ASN B CA 1
ATOM 2559 C C . ASN B 1 75 ? 5.91 -5.855 -8.391 1 89.81 75 ASN B C 1
ATOM 2561 O O . ASN B 1 75 ? 6.484 -5.184 -7.527 1 89.81 75 ASN B O 1
ATOM 2565 N N . THR B 1 76 ? 5.203 -5.332 -9.266 1 86.06 76 THR B N 1
ATOM 2566 C CA . THR B 1 76 ? 4.918 -3.9 -9.289 1 86.06 76 THR B CA 1
ATOM 2567 C C . THR B 1 76 ? 4.133 -3.486 -8.047 1 86.06 76 THR B C 1
ATOM 2569 O O . THR B 1 76 ? 4.449 -2.48 -7.414 1 86.06 76 THR B O 1
ATOM 2572 N N . LEU B 1 77 ? 3.143 -4.227 -7.762 1 88.44 77 LEU B N 1
ATOM 2573 C CA . LEU B 1 77 ? 2.328 -3.943 -6.586 1 88.44 77 LEU B CA 1
ATOM 2574 C C . LEU B 1 77 ? 3.162 -4.043 -5.312 1 88.44 77 LEU B C 1
ATOM 2576 O O . LEU B 1 77 ? 2.975 -3.26 -4.379 1 88.44 77 LEU B O 1
ATOM 2580 N N . LYS B 1 78 ? 4.055 -4.992 -5.277 1 90.19 78 LYS B N 1
ATOM 2581 C CA . LYS B 1 78 ? 4.953 -5.152 -4.137 1 90.19 78 LYS B CA 1
ATOM 2582 C C . LYS B 1 78 ? 5.809 -3.906 -3.93 1 90.19 78 LYS B C 1
ATOM 2584 O O . LYS B 1 78 ? 5.988 -3.449 -2.799 1 90.19 78 LYS B O 1
ATOM 2589 N N . LEU B 1 79 ? 6.273 -3.455 -5.008 1 85.12 79 LEU B N 1
ATOM 2590 C CA . LEU B 1 79 ? 7.098 -2.252 -4.941 1 85.12 79 LEU B CA 1
ATOM 2591 C C . LEU B 1 79 ? 6.273 -1.055 -4.473 1 85.12 79 LEU B C 1
ATOM 2593 O O . LEU B 1 79 ? 6.75 -0.245 -3.674 1 85.12 79 LEU B O 1
ATOM 2597 N N . GLN B 1 80 ? 5.055 -0.955 -4.984 1 84.38 80 GLN B N 1
ATOM 2598 C CA . GLN B 1 80 ? 4.156 0.106 -4.543 1 84.38 80 GLN B CA 1
ATOM 2599 C C . GLN B 1 80 ? 3.836 -0.027 -3.057 1 84.38 80 GLN B C 1
ATOM 2601 O O . GLN B 1 80 ? 3.754 0.974 -2.342 1 84.38 80 GLN B O 1
ATOM 2606 N N . ASN B 1 81 ? 3.613 -1.229 -2.676 1 87.69 81 ASN B N 1
ATOM 2607 C CA . ASN B 1 81 ? 3.34 -1.494 -1.268 1 87.69 81 ASN B CA 1
ATOM 2608 C C . ASN B 1 81 ? 4.496 -1.045 -0.379 1 87.69 81 ASN B C 1
ATOM 2610 O O . ASN B 1 81 ? 4.277 -0.493 0.701 1 87.69 81 ASN B O 1
ATOM 2614 N N . PHE B 1 82 ? 5.641 -1.281 -0.866 1 85.62 82 PHE B N 1
ATOM 2615 C CA . PHE B 1 82 ? 6.836 -0.894 -0.122 1 85.62 82 PHE B CA 1
ATOM 2616 C C . PHE B 1 82 ? 6.875 0.615 0.086 1 85.62 82 PHE B C 1
ATOM 2618 O O . PHE B 1 82 ? 7.234 1.088 1.167 1 85.62 82 PHE B O 1
ATOM 2625 N N . LEU B 1 83 ? 6.48 1.336 -0.845 1 83.56 83 LEU B N 1
ATOM 2626 C CA . LEU B 1 83 ? 6.461 2.791 -0.739 1 83.56 83 LEU B CA 1
ATOM 2627 C C . LEU B 1 83 ? 5.5 3.24 0.358 1 83.56 83 LEU B C 1
ATOM 2629 O O . LEU B 1 83 ? 5.805 4.164 1.114 1 83.56 83 LEU B O 1
ATOM 2633 N N . VAL B 1 84 ? 4.418 2.6 0.384 1 85.5 84 VAL B N 1
ATOM 2634 C CA . VAL B 1 84 ? 3.367 2.965 1.33 1 85.5 84 VAL B CA 1
ATOM 2635 C C . VAL B 1 84 ? 3.789 2.574 2.744 1 85.5 84 VAL B C 1
ATOM 2637 O O . VAL B 1 84 ? 3.443 3.256 3.713 1 85.5 84 VAL B O 1
ATOM 2640 N N . THR B 1 85 ? 4.617 1.572 2.883 1 86.06 85 THR B N 1
ATOM 2641 C CA . THR B 1 85 ? 4.969 1.031 4.191 1 86.06 85 THR B CA 1
ATOM 2642 C C . THR B 1 85 ? 6.133 1.808 4.801 1 86.06 85 THR B C 1
ATOM 2644 O O . THR B 1 85 ? 6.383 1.722 6.004 1 86.06 85 THR B O 1
ATOM 2647 N N . ILE B 1 86 ? 6.73 2.574 4.055 1 86.31 86 ILE B N 1
ATOM 2648 C CA . ILE B 1 86 ? 7.781 3.439 4.574 1 86.31 86 ILE B CA 1
ATOM 2649 C C . ILE B 1 86 ? 7.176 4.473 5.523 1 86.31 86 ILE B C 1
ATOM 2651 O O . ILE B 1 86 ? 6.113 5.035 5.242 1 86.31 86 ILE B O 1
ATOM 2655 N N . ASP B 1 87 ? 7.68 4.77 6.852 1 83.81 87 ASP B N 1
ATOM 2656 C CA . ASP B 1 87 ? 7.094 5.648 7.859 1 83.81 87 ASP B CA 1
ATOM 2657 C C . ASP B 1 87 ? 7.363 7.117 7.531 1 83.81 87 ASP B C 1
ATOM 2659 O O . ASP B 1 87 ? 6.613 8 7.949 1 83.81 87 ASP B O 1
ATOM 2663 N N . ASN B 1 88 ? 7.719 7.461 6.457 1 87.69 88 ASN B N 1
ATOM 2664 C CA . ASN B 1 88 ? 7.992 8.836 6.047 1 87.69 88 ASN B CA 1
ATOM 2665 C C . ASN B 1 88 ? 7.918 9.797 7.23 1 87.69 88 ASN B C 1
ATOM 2667 O O . ASN B 1 88 ? 7.188 10.789 7.18 1 87.69 88 ASN B O 1
ATOM 2671 N N . VAL B 1 89 ? 8.664 9.695 8.312 1 92.31 89 VAL B N 1
ATOM 2672 C CA . VAL B 1 89 ? 8.625 10.375 9.602 1 92.31 89 VAL B CA 1
ATOM 2673 C C . VAL B 1 89 ? 8.82 11.875 9.406 1 92.31 89 VAL B C 1
ATOM 2675 O O . VAL B 1 89 ? 8.18 12.688 10.078 1 92.31 89 VAL B O 1
ATOM 2678 N N . GLN B 1 90 ? 9.586 12.18 8.492 1 93.38 90 GLN B N 1
ATOM 2679 C CA . GLN B 1 90 ? 9.914 13.578 8.258 1 93.38 90 GLN B CA 1
ATOM 2680 C C . GLN B 1 90 ? 8.672 14.383 7.879 1 93.38 90 GLN B C 1
ATOM 2682 O O . GLN B 1 90 ? 8.523 15.539 8.281 1 93.38 90 GLN B O 1
ATOM 2687 N N . PHE B 1 91 ? 7.867 13.789 7.109 1 95.81 91 PHE B N 1
ATOM 2688 C CA . PHE B 1 91 ? 6.66 14.5 6.695 1 95.81 91 PHE B CA 1
ATOM 2689 C C . PHE B 1 91 ? 5.703 14.672 7.867 1 95.81 91 PHE B C 1
ATOM 2691 O O . PHE B 1 91 ? 5.055 15.711 8 1 95.81 91 PHE B O 1
ATOM 2698 N N . TYR B 1 92 ? 5.621 13.695 8.758 1 96.62 92 TYR B N 1
ATOM 2699 C CA . TYR B 1 92 ? 4.812 13.82 9.961 1 96.62 92 TYR B CA 1
ATOM 2700 C C . TYR B 1 92 ? 5.352 14.914 10.875 1 96.62 92 TYR B C 1
ATOM 2702 O O . TYR B 1 92 ? 4.59 15.734 11.391 1 96.62 92 TYR B O 1
ATOM 2710 N N . GLU B 1 93 ? 6.621 14.883 11 1 96.38 93 GLU B N 1
ATOM 2711 C CA . GLU B 1 93 ? 7.246 15.906 11.844 1 96.38 93 GLU B CA 1
ATOM 2712 C C . GLU B 1 93 ? 7.016 17.297 11.281 1 96.38 93 GLU B C 1
ATOM 2714 O O . GLU B 1 93 ? 6.727 18.234 12.023 1 96.38 93 GLU B O 1
ATOM 2719 N N . SER B 1 94 ? 7.145 17.422 9.984 1 96.12 94 SER B N 1
ATOM 2720 C CA . SER B 1 94 ? 6.934 18.719 9.344 1 96.12 94 SER B CA 1
ATOM 2721 C C . SER B 1 94 ? 5.5 19.203 9.539 1 96.12 94 SER B C 1
ATOM 2723 O O . SER B 1 94 ? 5.273 20.375 9.859 1 96.12 94 SER B O 1
ATOM 2725 N N . MET B 1 95 ? 4.57 18.297 9.406 1 96.69 95 MET B N 1
ATOM 2726 C CA . MET B 1 95 ? 3.168 18.656 9.594 1 96.69 95 MET B CA 1
ATOM 2727 C C . MET B 1 95 ? 2.883 18.984 11.055 1 96.69 95 MET B C 1
ATOM 2729 O O . MET B 1 95 ? 2.104 19.891 11.344 1 96.69 95 MET B O 1
ATOM 2733 N N . TYR B 1 96 ? 3.512 18.219 11.914 1 97.5 96 TYR B N 1
ATOM 2734 C CA . TYR B 1 96 ? 3.361 18.484 13.344 1 97.5 96 TYR B CA 1
ATOM 2735 C C . TYR B 1 96 ? 3.848 19.891 13.695 1 97.5 96 TYR B C 1
ATOM 2737 O O . TYR B 1 96 ? 3.189 20.609 14.445 1 97.5 96 TYR B O 1
ATOM 2745 N N . LYS B 1 97 ? 4.863 20.281 13.117 1 95.12 97 LYS B N 1
ATOM 2746 C CA . LYS B 1 97 ? 5.43 21.609 13.32 1 95.12 97 LYS B CA 1
ATOM 2747 C C . LYS B 1 97 ? 4.527 22.688 12.719 1 95.12 97 LYS B C 1
ATOM 2749 O O . LYS B 1 97 ? 4.324 23.734 13.328 1 95.12 97 LYS B O 1
ATOM 2754 N N . VAL B 1 98 ? 4 22.422 11.609 1 95.06 98 VAL B N 1
ATOM 2755 C CA . VAL B 1 98 ? 3.158 23.375 10.891 1 95.06 98 VAL B CA 1
ATOM 2756 C C . VAL B 1 98 ? 1.92 23.688 11.719 1 95.06 98 VAL B C 1
ATOM 2758 O O . VAL B 1 98 ? 1.447 24.828 11.727 1 95.06 98 VAL B O 1
ATOM 2761 N N . LEU B 1 99 ? 1.391 22.75 12.398 1 95.94 99 LEU B N 1
ATOM 2762 C CA . LEU B 1 99 ? 0.199 22.969 13.211 1 95.94 99 LEU B CA 1
ATOM 2763 C C . LEU B 1 99 ? 0.43 24.062 14.234 1 95.94 99 LEU B C 1
ATOM 2765 O O . LEU B 1 99 ? -0.463 24.875 14.484 1 95.94 99 LEU B O 1
ATOM 2769 N N . ASP B 1 100 ? 1.646 24.125 14.711 1 92.12 100 ASP B N 1
ATOM 2770 C CA . ASP B 1 100 ? 1.995 25.188 15.648 1 92.12 100 ASP B CA 1
ATOM 2771 C C . ASP B 1 100 ? 2.137 26.531 14.93 1 92.12 100 ASP B C 1
ATOM 2773 O O . ASP B 1 100 ? 1.79 27.578 15.484 1 92.12 100 ASP B O 1
ATOM 2777 N N . GLN B 1 101 ? 2.535 26.484 13.789 1 92.94 101 GLN B N 1
ATOM 2778 C CA . GLN B 1 101 ? 2.857 27.703 13.047 1 92.94 101 GLN B CA 1
ATOM 2779 C C . GLN B 1 101 ? 1.603 28.328 12.453 1 92.94 101 GLN B C 1
ATOM 2781 O O . GLN B 1 101 ? 1.594 29.531 12.125 1 92.94 101 GLN B O 1
ATOM 2786 N N . ILE B 1 102 ? 0.595 27.578 12.273 1 92.5 102 ILE B N 1
ATOM 2787 C CA . ILE B 1 102 ? -0.629 28.047 11.633 1 92.5 102 ILE B CA 1
ATOM 2788 C C . ILE B 1 102 ? -1.2 29.234 12.422 1 92.5 102 ILE B C 1
ATOM 2790 O O . ILE B 1 102 ? -1.748 30.172 11.828 1 92.5 102 ILE B O 1
ATOM 2794 N N . LEU B 1 103 ? -0.966 29.219 13.711 1 90.31 103 LEU B N 1
ATOM 2795 C CA . LEU B 1 103 ? -1.462 30.297 14.555 1 90.31 103 LEU B CA 1
ATOM 2796 C C . LEU B 1 103 ? -0.847 31.641 14.141 1 90.31 103 LEU B C 1
ATOM 2798 O O . LEU B 1 103 ? -1.531 32.656 14.117 1 90.31 103 LEU B O 1
ATOM 2802 N N . LEU B 1 104 ? 0.385 31.594 13.773 1 91.69 104 LEU B N 1
ATOM 2803 C CA . LEU B 1 104 ? 1.116 32.812 13.398 1 91.69 104 LEU B CA 1
ATOM 2804 C C . LEU B 1 104 ? 0.808 33.188 11.961 1 91.69 104 LEU B C 1
ATOM 2806 O O . LEU B 1 104 ? 1.046 34.344 11.555 1 91.69 104 LEU B O 1
ATOM 2810 N N . PHE B 1 105 ? 0.26 32.281 11.203 1 93.06 105 PHE B N 1
ATOM 2811 C CA . PHE B 1 105 ? 0.007 32.531 9.789 1 93.06 105 PHE B CA 1
ATOM 2812 C C . PHE B 1 105 ? -1.461 32.312 9.453 1 93.06 105 PHE B C 1
ATOM 2814 O O . PHE B 1 105 ? -1.788 31.859 8.352 1 93.06 105 PHE B O 1
ATOM 2821 N N . GLN B 1 106 ? -2.318 32.5 10.352 1 92.5 106 GLN B N 1
ATOM 2822 C CA . GLN B 1 106 ? -3.723 32.125 10.211 1 92.5 106 GLN B CA 1
ATOM 2823 C C . GLN B 1 106 ? -4.387 32.875 9.07 1 92.5 106 GLN B C 1
ATOM 2825 O O . GLN B 1 106 ? -5.379 32.406 8.5 1 92.5 106 GLN B O 1
ATOM 2830 N N . ASP B 1 107 ? -3.848 34.062 8.672 1 93.62 107 ASP B N 1
ATOM 2831 C CA . ASP B 1 107 ? -4.418 34.844 7.598 1 93.62 107 ASP B CA 1
ATOM 2832 C C . ASP B 1 107 ? -4.488 34.062 6.293 1 93.62 107 ASP B C 1
ATOM 2834 O O . ASP B 1 107 ? -5.359 34.312 5.457 1 93.62 107 ASP B O 1
ATOM 2838 N N . ASP B 1 108 ? -3.654 33.125 6.148 1 93.75 108 ASP B N 1
ATOM 2839 C CA . ASP B 1 108 ? -3.613 32.281 4.945 1 93.75 108 ASP B CA 1
ATOM 2840 C C . ASP B 1 108 ? -4.73 31.25 4.957 1 93.75 108 ASP B C 1
ATOM 2842 O O . ASP B 1 108 ? -4.922 30.531 3.977 1 93.75 108 ASP B O 1
ATOM 2846 N N . PHE B 1 109 ? -5.5 31.188 6.016 1 95.44 109 PHE B N 1
ATOM 2847 C CA . PHE B 1 109 ? -6.473 30.109 6.168 1 95.44 109 PHE B CA 1
ATOM 2848 C C . PHE B 1 109 ? -7.852 30.672 6.492 1 95.44 109 PHE B C 1
ATOM 2850 O O . PHE B 1 109 ? -8.836 29.938 6.512 1 95.44 109 PHE B O 1
ATOM 2857 N N . ILE B 1 110 ? -7.887 31.938 6.762 1 95 110 ILE B N 1
ATOM 2858 C CA . ILE B 1 110 ? -9.148 32.562 7.16 1 95 110 ILE B CA 1
ATOM 2859 C C . ILE B 1 110 ? -9.789 33.25 5.953 1 95 110 ILE B C 1
ATOM 2861 O O . ILE B 1 110 ? -9.094 33.844 5.133 1 95 110 IL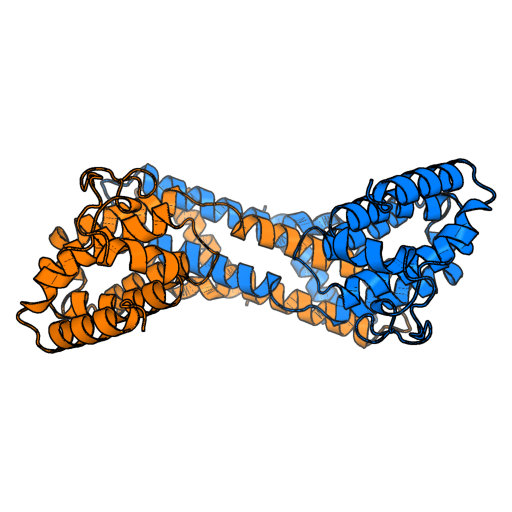E B O 1
ATOM 2865 N N . GLY B 1 111 ? -11.102 33.156 5.852 1 93 111 GLY B N 1
ATOM 2866 C CA . GLY B 1 111 ? -11.828 33.812 4.777 1 93 111 GLY B CA 1
ATOM 2867 C C . GLY B 1 111 ? -12.211 32.875 3.652 1 93 111 GLY B C 1
ATOM 2868 O O . GLY B 1 111 ? -11.602 31.828 3.494 1 93 111 GLY B O 1
ATOM 2869 N N . GLU B 1 112 ? -13.172 33.219 2.885 1 91.75 112 GLU B N 1
ATOM 2870 C CA . GLU B 1 112 ? -13.695 32.406 1.794 1 91.75 112 GLU B CA 1
ATOM 2871 C C . GLU B 1 112 ? -12.641 32.188 0.717 1 91.75 112 GLU B C 1
ATOM 2873 O O . GLU B 1 112 ? -12.633 31.141 0.057 1 91.75 112 GLU B O 1
ATOM 2878 N N . GLN B 1 113 ? -11.766 33.062 0.64 1 92.44 113 GLN B N 1
ATOM 2879 C CA . GLN B 1 113 ? -10.742 33 -0.401 1 92.44 113 GLN B CA 1
ATOM 2880 C C . GLN B 1 113 ? -9.695 31.938 -0.069 1 92.44 113 GLN B C 1
ATOM 2882 O O . GLN B 1 113 ? -8.906 31.531 -0.934 1 92.44 113 GLN B O 1
ATOM 2887 N N . HIS B 1 114 ? -9.648 31.547 1.161 1 93.25 114 HIS B N 1
ATOM 2888 C CA . HIS B 1 114 ? -8.617 30.609 1.577 1 93.25 114 HIS B CA 1
ATOM 2889 C C . HIS B 1 114 ? -9.219 29.25 1.916 1 93.25 114 HIS B C 1
ATOM 2891 O O . HIS B 1 114 ? -8.609 28.453 2.645 1 93.25 114 HIS B O 1
ATOM 2897 N N . ILE B 1 115 ? -10.367 28.969 1.367 1 93.31 115 ILE B N 1
ATOM 2898 C CA . ILE B 1 115 ? -11.062 27.719 1.621 1 93.31 115 ILE B CA 1
ATOM 2899 C C . ILE B 1 115 ? -10.227 26.547 1.091 1 93.31 115 ILE B C 1
ATOM 2901 O O . ILE B 1 115 ? -10.172 25.484 1.712 1 93.31 115 ILE B O 1
ATOM 2905 N N . ASP B 1 116 ? -9.57 26.781 -0.028 1 92.44 116 ASP B N 1
ATOM 2906 C CA . ASP B 1 116 ? -8.742 25.734 -0.626 1 92.44 116 ASP B CA 1
ATOM 2907 C C . ASP B 1 116 ? -7.582 25.359 0.295 1 92.44 116 ASP B C 1
ATOM 2909 O O . ASP B 1 116 ? -7.227 24.188 0.409 1 92.44 116 ASP B O 1
ATOM 2913 N N . ASN B 1 117 ? -7 26.375 0.914 1 94.19 117 ASN B N 1
ATOM 2914 C CA . ASN B 1 117 ? -5.91 26.125 1.849 1 94.19 117 ASN B CA 1
ATOM 2915 C C . ASN B 1 117 ? -6.375 25.297 3.045 1 94.19 117 ASN B C 1
ATOM 2917 O O . ASN B 1 117 ? -5.695 24.359 3.463 1 94.19 117 ASN B O 1
ATOM 2921 N N . ARG B 1 118 ? -7.555 25.609 3.531 1 94.94 118 ARG B N 1
ATOM 2922 C CA . ARG B 1 118 ? -8.102 24.859 4.664 1 94.94 118 ARG B CA 1
ATOM 2923 C C . ARG B 1 118 ? -8.438 23.438 4.273 1 94.94 118 ARG B C 1
ATOM 2925 O O . ARG B 1 118 ? -8.188 22.5 5.035 1 94.94 118 ARG B O 1
ATOM 2932 N N . GLN B 1 119 ? -8.93 23.344 3.088 1 94 119 GLN B N 1
ATOM 2933 C CA . GLN B 1 119 ? -9.266 22 2.59 1 94 119 GLN B CA 1
ATOM 2934 C C . GLN B 1 119 ? -8.016 21.141 2.443 1 94 119 GLN B C 1
ATOM 2936 O O . GLN B 1 119 ? -8.047 19.953 2.758 1 94 119 GLN B O 1
ATOM 2941 N N . LYS B 1 120 ? -6.984 21.703 2.012 1 94 120 LYS B N 1
ATOM 2942 C CA . LYS B 1 120 ? -5.727 20.969 1.878 1 94 120 LYS B CA 1
ATOM 2943 C C . LYS B 1 120 ? -5.172 20.578 3.244 1 94 120 LYS B C 1
ATOM 2945 O O . LYS B 1 120 ? -4.664 19.469 3.418 1 94 120 LYS B O 1
ATOM 2950 N N . LEU B 1 121 ? -5.297 21.547 4.141 1 96.19 121 LEU B N 1
ATOM 2951 C CA . LEU B 1 121 ? -4.836 21.281 5.5 1 96.19 121 LEU B CA 1
ATOM 2952 C C . LEU B 1 121 ? -5.582 20.109 6.105 1 96.19 121 LEU B C 1
ATOM 2954 O O . LEU B 1 121 ? -4.965 19.125 6.551 1 96.19 121 LEU B O 1
ATOM 2958 N N . VAL B 1 122 ? -6.863 20.141 6.023 1 96.31 122 VAL B N 1
ATOM 2959 C CA . VAL B 1 122 ? -7.695 19.094 6.59 1 96.31 122 VAL B CA 1
ATOM 2960 C C . VAL B 1 122 ? -7.504 17.797 5.793 1 96.31 122 VAL B C 1
ATOM 2962 O O . VAL B 1 122 ? -7.43 16.719 6.367 1 96.31 122 VAL B O 1
ATOM 2965 N N . GLY B 1 123 ? -7.41 18 4.531 1 94.94 123 GLY B N 1
ATOM 2966 C CA . GLY B 1 123 ? -7.227 16.859 3.652 1 94.94 123 GLY B CA 1
ATOM 2967 C C . GLY B 1 123 ? -5.957 16.078 3.938 1 94.94 123 GLY B C 1
ATOM 2968 O O . GLY B 1 123 ? -5.98 14.852 4.027 1 94.94 123 GLY B O 1
ATOM 2969 N N . VAL B 1 124 ? -4.891 16.75 4.051 1 96.31 124 VAL B N 1
ATOM 2970 C CA . VAL B 1 124 ? -3.611 16.078 4.266 1 96.31 124 VAL B CA 1
ATOM 2971 C C . VAL B 1 124 ? -3.609 15.398 5.629 1 96.31 124 VAL B C 1
ATOM 2973 O O . VAL B 1 124 ? -3.096 14.289 5.77 1 96.31 124 VAL B O 1
ATOM 2976 N N . LEU B 1 125 ? -4.215 16.016 6.629 1 97.69 125 LEU B N 1
ATOM 2977 C CA . LEU B 1 125 ? -4.293 15.414 7.953 1 97.69 125 LEU B CA 1
ATOM 2978 C C . LEU B 1 125 ? -5.121 14.133 7.914 1 97.69 125 LEU B C 1
ATOM 2980 O O . LEU B 1 125 ? -4.742 13.125 8.516 1 97.69 125 LEU B O 1
ATOM 2984 N N . LYS B 1 126 ? -6.211 14.195 7.191 1 96.88 126 LYS B N 1
ATOM 2985 C CA . LYS B 1 126 ? -7.055 13.016 7.074 1 96.88 126 LYS B CA 1
ATOM 2986 C C . LYS B 1 126 ? -6.301 11.859 6.414 1 96.88 126 LYS B C 1
ATOM 2988 O O . LYS B 1 126 ? -6.316 10.734 6.914 1 96.88 126 LYS B O 1
ATOM 2993 N N . ILE B 1 127 ? -5.617 12.172 5.375 1 95.25 127 ILE B N 1
ATOM 2994 C CA . ILE B 1 127 ? -4.914 11.141 4.621 1 95.25 127 ILE B CA 1
ATOM 2995 C C . ILE B 1 127 ? -3.789 10.555 5.473 1 95.25 127 ILE B C 1
ATOM 2997 O O . ILE B 1 127 ? -3.676 9.336 5.605 1 95.25 127 ILE B O 1
ATOM 3001 N N . MET B 1 128 ? -3.004 11.375 6.078 1 95.75 128 MET B N 1
ATOM 3002 C CA . MET B 1 128 ? -1.791 10.914 6.746 1 95.75 128 MET B CA 1
ATOM 3003 C C . MET B 1 128 ? -2.129 10.195 8.047 1 95.75 128 MET B C 1
ATOM 3005 O O . MET B 1 128 ? -1.44 9.258 8.438 1 95.75 128 MET B O 1
ATOM 3009 N N . LEU B 1 129 ? -3.271 10.578 8.695 1 97 129 LEU B N 1
ATOM 3010 C CA . LEU B 1 129 ? -3.531 10.039 10.023 1 97 129 LEU B CA 1
ATOM 3011 C C . LEU B 1 129 ? -4.535 8.891 9.953 1 97 129 LEU B C 1
ATOM 3013 O O . LEU B 1 129 ? -4.609 8.07 10.875 1 97 129 LEU B O 1
ATOM 3017 N N . LEU B 1 130 ? -5.305 8.852 8.82 1 95.56 130 LEU B N 1
ATOM 3018 C CA . LEU B 1 130 ? -6.414 7.906 8.852 1 95.56 130 LEU B CA 1
ATOM 3019 C C . LEU B 1 130 ? -6.379 6.988 7.641 1 95.56 130 LEU B C 1
ATOM 3021 O O . LEU B 1 130 ? -6.684 5.797 7.746 1 95.56 130 LEU B O 1
ATOM 3025 N N . ASP B 1 131 ? -5.973 7.492 6.504 1 92.62 131 ASP B N 1
ATOM 3026 C CA . ASP B 1 131 ? -6.336 6.805 5.27 1 92.62 131 ASP B CA 1
ATOM 3027 C C . ASP B 1 131 ? -5.246 5.824 4.848 1 92.62 131 ASP B C 1
ATOM 3029 O O . ASP B 1 131 ? -5.531 4.781 4.254 1 92.62 131 ASP B O 1
ATOM 3033 N N . ILE B 1 132 ? -4.023 6.109 5.066 1 89.81 132 ILE B N 1
ATOM 3034 C CA . ILE B 1 132 ? -2.932 5.359 4.453 1 89.81 132 ILE B CA 1
ATOM 3035 C C . ILE B 1 132 ? -2.623 4.117 5.281 1 89.81 132 ILE B C 1
ATOM 3037 O O . ILE B 1 132 ? -2.629 2.998 4.766 1 89.81 132 ILE B O 1
ATOM 3041 N N . LYS B 1 133 ? -2.338 4.277 6.469 1 88.44 133 LYS B N 1
ATOM 3042 C CA . LYS B 1 133 ? -1.992 3.154 7.336 1 88.44 133 LYS B CA 1
ATOM 3043 C C . LYS B 1 133 ? -2.348 3.455 8.789 1 88.44 133 LYS B C 1
ATOM 3045 O O . LYS B 1 133 ? -2.615 4.605 9.141 1 88.44 133 LYS B O 1
ATOM 3050 N N . GLN B 1 134 ? -2.414 2.453 9.523 1 90.94 134 GLN B N 1
ATOM 3051 C CA . GLN B 1 134 ? -2.609 2.633 10.961 1 90.94 134 GLN B CA 1
ATOM 3052 C C . GLN B 1 134 ? -1.331 3.123 11.633 1 90.94 134 GLN B C 1
ATOM 3054 O O . GLN B 1 134 ? -0.26 2.545 11.438 1 90.94 134 GLN B O 1
ATOM 3059 N N . LEU B 1 135 ? -1.497 4.152 12.398 1 95.06 135 LEU B N 1
ATOM 3060 C CA . LEU B 1 135 ? -0.339 4.746 13.055 1 95.06 135 LEU B CA 1
ATOM 3061 C C . LEU B 1 135 ? -0.277 4.34 14.523 1 95.06 135 LEU B C 1
ATOM 3063 O O . LEU B 1 135 ? -1.293 3.957 15.109 1 95.06 135 LEU B O 1
ATOM 3067 N N . PRO B 1 136 ? 0.925 4.332 15.062 1 95.06 136 PRO B N 1
ATOM 3068 C CA . PRO B 1 136 ? 1.019 4.094 16.5 1 95.06 136 PRO B CA 1
ATOM 3069 C C . PRO B 1 136 ? 0.193 5.086 17.312 1 95.06 136 PRO B C 1
ATOM 3071 O O . PRO B 1 136 ? 0.188 6.285 17.016 1 95.06 136 PRO B O 1
ATOM 3074 N N . PRO B 1 137 ? -0.458 4.609 18.328 1 96 137 PRO B N 1
ATOM 3075 C CA . PRO B 1 137 ? -1.297 5.469 19.156 1 96 137 PRO B CA 1
ATOM 3076 C C . PRO B 1 137 ? -0.537 6.672 19.719 1 96 137 PRO B C 1
ATOM 3078 O O . PRO B 1 137 ? -1.105 7.758 19.859 1 96 137 PRO B O 1
ATOM 3081 N N . VAL B 1 138 ? 0.723 6.5 20 1 95.81 138 VAL B N 1
ATOM 3082 C CA . VAL B 1 138 ? 1.544 7.57 20.547 1 95.81 138 VAL B CA 1
ATOM 3083 C C . VAL B 1 138 ? 1.584 8.75 19.578 1 95.81 138 VAL B C 1
ATOM 3085 O O . VAL B 1 138 ? 1.459 9.906 19.984 1 95.81 138 VAL B O 1
ATOM 3088 N N . ARG B 1 139 ? 1.679 8.539 18.375 1 97.5 139 ARG B N 1
ATOM 3089 C CA . ARG B 1 139 ? 1.747 9.57 17.344 1 97.5 139 ARG B CA 1
ATOM 3090 C C . ARG B 1 139 ? 0.396 10.258 17.172 1 97.5 139 ARG B C 1
ATOM 3092 O O . ARG B 1 139 ? 0.323 11.484 17.078 1 97.5 139 ARG B O 1
ATOM 3099 N N . ILE B 1 140 ? -0.634 9.438 17.141 1 97.88 140 ILE B N 1
ATOM 3100 C CA . ILE B 1 140 ? -1.987 9.953 16.969 1 97.88 140 ILE B CA 1
ATOM 3101 C C . ILE B 1 140 ? -2.342 10.875 18.125 1 97.88 140 ILE B C 1
ATOM 3103 O O . ILE B 1 140 ? -2.863 11.977 17.922 1 97.88 140 ILE B O 1
ATOM 3107 N N . ALA B 1 141 ? -2.008 10.438 19.266 1 96.69 141 ALA B N 1
ATOM 3108 C CA . ALA B 1 141 ? -2.303 11.234 20.453 1 96.69 141 ALA B CA 1
ATOM 3109 C C . ALA B 1 141 ? -1.607 12.594 20.391 1 96.69 141 ALA B C 1
ATOM 3111 O O . ALA B 1 141 ? -2.184 13.609 20.781 1 96.69 141 ALA B O 1
ATOM 3112 N N . SER B 1 142 ? -0.422 12.602 19.922 1 97.31 142 SER B N 1
ATOM 3113 C CA . SER B 1 142 ? 0.345 13.844 19.812 1 97.31 142 SER B CA 1
ATOM 3114 C C . SER B 1 142 ? -0.317 14.82 18.844 1 97.31 142 SER B C 1
ATOM 3116 O O . SER B 1 142 ? -0.454 16 19.156 1 97.31 142 SER B O 1
ATOM 3118 N N . PHE B 1 143 ? -0.712 14.336 17.734 1 98.19 143 PHE B N 1
ATOM 3119 C CA . PHE B 1 143 ? -1.372 15.195 16.75 1 98.19 143 PHE B CA 1
ATOM 3120 C C . PHE B 1 143 ? -2.688 15.734 17.297 1 98.19 143 PHE B C 1
ATOM 3122 O O . PHE B 1 143 ? -2.986 16.922 17.156 1 98.19 143 PHE B O 1
ATOM 3129 N N . VAL B 1 144 ? -3.449 14.852 17.906 1 97.75 144 VAL B N 1
ATOM 3130 C CA . VAL B 1 144 ? -4.742 15.25 18.453 1 97.75 144 VAL B CA 1
ATOM 3131 C C . VAL B 1 144 ? -4.555 16.344 19.5 1 97.75 144 VAL B C 1
ATOM 3133 O O . VAL B 1 144 ? -5.234 17.359 19.469 1 97.75 144 VAL B O 1
ATOM 3136 N N . LYS B 1 145 ? -3.615 16.109 20.391 1 96.25 145 LYS B N 1
ATOM 3137 C CA . LYS B 1 145 ? -3.338 17.094 21.438 1 96.25 145 LYS B CA 1
ATOM 3138 C C . LYS B 1 145 ? -2.975 18.453 20.828 1 96.25 145 LYS B C 1
ATOM 3140 O O . LYS B 1 145 ? -3.529 19.484 21.219 1 96.25 145 LYS B O 1
ATOM 3145 N N . ARG B 1 146 ? -2.164 18.438 19.906 1 97 146 ARG B N 1
ATOM 3146 C CA . ARG B 1 146 ? -1.711 19.672 19.281 1 97 146 ARG B CA 1
ATOM 3147 C C . ARG B 1 146 ? -2.854 20.375 18.547 1 97 146 ARG B C 1
ATOM 3149 O O . ARG B 1 146 ? -2.979 21.594 18.609 1 97 146 ARG B O 1
ATOM 3156 N N . ILE B 1 147 ? -3.648 19.625 17.859 1 97.81 147 ILE B N 1
ATOM 3157 C CA . ILE B 1 147 ? -4.793 20.188 17.141 1 97.81 147 ILE B CA 1
ATOM 3158 C C . ILE B 1 147 ? -5.762 20.812 18.141 1 97.81 147 ILE B C 1
ATOM 3160 O O . ILE B 1 147 ? -6.258 21.922 17.922 1 97.81 147 ILE B O 1
ATOM 3164 N N . LEU B 1 148 ? -5.984 20.125 19.234 1 97.12 148 LEU B N 1
ATOM 3165 C CA . LEU B 1 148 ? -6.895 20.641 20.25 1 97.12 148 LEU B CA 1
ATOM 3166 C C . LEU B 1 148 ? -6.371 21.953 20.828 1 97.12 148 LEU B C 1
ATOM 3168 O O . LEU B 1 148 ? -7.137 22.891 21.016 1 97.12 148 LEU B O 1
ATOM 3172 N N . ILE B 1 149 ? -5.113 21.953 21.094 1 95.75 149 ILE B N 1
ATOM 3173 C CA . ILE B 1 149 ? -4.492 23.172 21.609 1 95.75 149 ILE B CA 1
ATOM 3174 C C . ILE B 1 149 ? -4.645 24.297 20.594 1 95.75 149 ILE B C 1
ATOM 3176 O O . ILE B 1 149 ? -4.98 25.422 20.938 1 95.75 149 ILE B O 1
ATOM 3180 N N . MET B 1 150 ? -4.461 23.984 19.391 1 95.06 150 MET B N 1
ATOM 3181 C CA . MET B 1 150 ? -4.586 24.953 18.312 1 95.06 150 MET B CA 1
ATOM 3182 C C . MET B 1 150 ? -6.02 25.469 18.203 1 95.06 150 MET B C 1
ATOM 3184 O O . MET B 1 150 ? -6.238 26.672 17.984 1 95.06 150 MET B O 1
ATOM 3188 N N . MET B 1 151 ? -6.934 24.656 18.391 1 96.5 151 MET B N 1
ATOM 3189 C CA . MET B 1 151 ? -8.344 25.016 18.281 1 96.5 151 MET B CA 1
ATOM 3190 C C . MET B 1 151 ? -8.727 26.062 19.328 1 96.5 151 MET B C 1
ATOM 3192 O O . MET B 1 151 ? -9.656 26.844 19.109 1 96.5 151 MET B O 1
ATOM 3196 N N . LEU B 1 152 ? -8.016 26.125 20.422 1 95.81 152 LEU B N 1
ATOM 3197 C CA . LEU B 1 152 ? -8.281 27.094 21.484 1 95.81 152 LEU B CA 1
ATOM 3198 C C . LEU B 1 152 ? -7.801 28.484 21.109 1 95.81 152 LEU B C 1
ATOM 3200 O O . LEU B 1 152 ? -8.258 29.484 21.672 1 95.81 152 LEU B O 1
ATOM 3204 N N . ASN B 1 153 ? -6.902 28.547 20.141 1 94.12 153 ASN B N 1
ATOM 3205 C CA . ASN B 1 153 ? -6.199 29.797 19.891 1 94.12 153 ASN B CA 1
ATOM 3206 C C . ASN B 1 153 ? -6.379 30.266 18.453 1 94.12 153 ASN B C 1
ATOM 3208 O O . ASN B 1 153 ? -5.902 31.344 18.078 1 94.12 153 ASN B O 1
ATOM 3212 N N . CYS B 1 154 ? -7.078 29.5 17.625 1 94.44 154 CYS B N 1
ATOM 3213 C CA . CYS B 1 154 ? -7.203 29.875 16.219 1 94.44 154 CYS B CA 1
ATOM 3214 C C . CYS B 1 154 ? -8.609 30.375 15.906 1 94.44 154 CYS B C 1
ATOM 3216 O O . CYS B 1 154 ? -9.469 30.391 16.781 1 94.44 154 CYS B O 1
ATOM 3218 N N . ASP B 1 155 ? -8.82 30.922 14.695 1 94.88 155 ASP B N 1
ATOM 3219 C CA . ASP B 1 155 ? -10.125 31.375 14.219 1 94.88 155 ASP B CA 1
ATOM 3220 C C . ASP B 1 155 ? -11.141 30.234 14.211 1 94.88 155 ASP B C 1
ATOM 3222 O O . ASP B 1 155 ? -10.781 29.094 13.938 1 94.88 155 ASP B O 1
ATOM 3226 N N . SER B 1 156 ? -12.398 30.594 14.43 1 95.19 156 SER B N 1
ATOM 3227 C CA . SER B 1 156 ? -13.461 29.609 14.555 1 95.19 156 SER B CA 1
ATOM 3228 C C . SER B 1 156 ? -13.609 28.797 13.266 1 95.19 156 SER B C 1
ATOM 3230 O O . SER B 1 156 ? -13.953 27.625 13.305 1 95.19 156 SER B O 1
ATOM 3232 N N . SER B 1 157 ? -13.352 29.406 12.125 1 94.38 157 SER B N 1
ATOM 3233 C CA . SER B 1 157 ? -13.484 28.719 10.852 1 94.38 157 SER B CA 1
ATOM 3234 C C . SER B 1 157 ? -12.477 27.578 10.734 1 94.38 157 SER B C 1
ATOM 3236 O O . SER B 1 157 ? -12.812 26.484 10.273 1 94.38 157 SER B O 1
ATOM 3238 N N . ILE B 1 158 ? -11.312 27.797 11.211 1 95.06 158 ILE B N 1
ATOM 3239 C CA . ILE B 1 158 ? -10.258 26.797 11.195 1 95.06 158 ILE B CA 1
ATOM 3240 C C . ILE B 1 158 ? -10.586 25.688 12.195 1 95.06 158 ILE B C 1
ATOM 3242 O O . ILE B 1 158 ? -10.492 24.5 11.875 1 95.06 158 ILE B O 1
ATOM 3246 N N . ALA B 1 159 ? -11 26.109 13.383 1 96.75 159 ALA B N 1
ATOM 3247 C CA . ALA B 1 159 ? -11.336 25.172 14.438 1 96.75 159 ALA B CA 1
ATOM 3248 C C . ALA B 1 159 ? -12.453 24.219 14 1 96.75 159 ALA B C 1
ATOM 3250 O O . ALA B 1 159 ? -12.398 23.016 14.273 1 96.75 159 ALA B O 1
ATOM 3251 N N . LEU B 1 160 ? -13.391 24.75 13.336 1 95.94 160 LEU B N 1
ATOM 3252 C CA . LEU B 1 160 ? -14.531 23.953 12.875 1 95.94 160 LEU B CA 1
ATOM 3253 C C . LEU B 1 160 ? -14.086 22.891 11.883 1 95.94 160 LEU B C 1
ATOM 3255 O O . LEU B 1 160 ? -14.586 21.766 11.898 1 95.94 160 LEU B O 1
ATOM 3259 N N . ASP B 1 161 ? -13.188 23.203 11.047 1 95.31 161 ASP B N 1
ATOM 3260 C CA . ASP B 1 161 ? -12.656 22.234 10.086 1 95.31 161 ASP B CA 1
ATOM 3261 C C . ASP B 1 161 ? -11.945 21.094 10.789 1 95.31 161 ASP B C 1
ATOM 3263 O O . ASP B 1 161 ? -12.016 19.938 10.352 1 95.31 161 ASP B O 1
ATOM 3267 N N . PHE B 1 162 ? -11.32 21.359 11.875 1 97.06 162 PHE B N 1
ATOM 3268 C CA . PHE B 1 162 ? -10.609 20.328 12.625 1 97.06 162 PHE B CA 1
ATOM 3269 C C . PHE B 1 162 ? -11.578 19.406 13.336 1 97.06 162 PHE B C 1
ATOM 3271 O O . PHE B 1 162 ? -11.266 18.234 13.578 1 97.06 162 PHE B O 1
ATOM 3278 N N . CYS B 1 163 ? -12.797 19.906 13.648 1 97.56 163 CYS B N 1
ATOM 3279 C CA . CYS B 1 163 ? -13.789 19.094 14.336 1 97.56 163 CYS B CA 1
ATOM 3280 C C . CYS B 1 163 ? -14.094 17.828 13.539 1 97.56 163 CYS B C 1
ATOM 3282 O O . CYS B 1 163 ? -14.172 16.734 14.102 1 97.56 163 CYS B O 1
ATOM 3284 N N . ALA B 1 164 ? -14.18 17.984 12.297 1 93.88 164 ALA B N 1
ATOM 3285 C CA . ALA B 1 164 ? -14.531 16.859 11.445 1 93.88 164 ALA B CA 1
ATOM 3286 C C . ALA B 1 164 ? -13.445 15.789 11.484 1 93.88 164 ALA B C 1
ATOM 3288 O O . ALA B 1 164 ? -13.734 14.602 11.68 1 93.88 164 ALA B O 1
ATOM 3289 N N . ILE B 1 165 ? -12.242 16.141 11.359 1 96.19 165 ILE B N 1
ATOM 3290 C CA . ILE B 1 165 ? -11.133 15.195 11.312 1 96.19 165 ILE B CA 1
ATOM 3291 C C . ILE B 1 165 ? -10.969 14.523 12.672 1 96.19 165 ILE B C 1
ATOM 3293 O O . ILE B 1 165 ? -10.711 13.32 12.75 1 96.19 165 ILE B O 1
ATOM 3297 N N . LEU B 1 166 ? -11.117 15.344 13.711 1 98.06 166 LEU B N 1
ATOM 3298 C CA . LEU B 1 166 ? -10.977 14.797 15.055 1 98.06 166 LEU B CA 1
ATOM 3299 C C . LEU B 1 166 ? -12.07 13.773 15.344 1 98.06 166 LEU B C 1
ATOM 3301 O O . LEU B 1 166 ? -11.828 12.773 16.016 1 98.06 166 LEU B O 1
ATOM 3305 N N . THR B 1 167 ? -13.242 14.039 14.844 1 97.38 167 THR B N 1
ATOM 3306 C CA . THR B 1 167 ? -14.328 13.086 15.016 1 97.38 167 THR B CA 1
ATOM 3307 C C . THR B 1 167 ? -13.961 11.734 14.406 1 97.38 167 THR B C 1
ATOM 3309 O O . THR B 1 167 ? -14.141 10.695 15.047 1 97.38 167 THR B O 1
ATOM 3312 N N . TRP B 1 168 ? -13.375 11.773 13.266 1 96.38 168 TRP B N 1
ATOM 3313 C CA . TRP B 1 168 ? -12.961 10.539 12.602 1 96.38 168 TRP B CA 1
ATOM 3314 C C . TRP B 1 168 ? -11.844 9.852 13.375 1 96.38 168 TRP B C 1
ATOM 3316 O O . TRP B 1 168 ? -11.844 8.625 13.516 1 96.38 168 TRP B O 1
ATOM 3326 N N . ILE B 1 169 ? -10.945 10.617 13.906 1 97.62 169 ILE B N 1
ATOM 3327 C CA . ILE B 1 169 ? -9.82 10.07 14.656 1 97.62 169 ILE B CA 1
ATOM 3328 C C . ILE B 1 169 ? -10.32 9.406 15.938 1 97.62 169 ILE B C 1
ATOM 3330 O O . ILE B 1 169 ? -9.922 8.289 16.266 1 97.62 169 ILE B O 1
ATOM 3334 N N . PHE B 1 170 ? -11.227 10.086 16.578 1 97.06 170 PHE B N 1
ATOM 3335 C CA . PHE B 1 170 ? -11.742 9.562 17.844 1 97.06 170 PHE B CA 1
ATOM 3336 C C . PHE B 1 170 ? -12.531 8.281 17.609 1 97.06 170 PHE B C 1
ATOM 3338 O O . PHE B 1 170 ? -12.5 7.371 18.438 1 97.06 170 PHE B O 1
ATOM 3345 N N . LYS B 1 171 ? -13.203 8.164 16.516 1 96.19 171 LYS B N 1
ATOM 3346 C CA . LYS B 1 171 ? -13.938 6.949 16.188 1 96.19 171 LYS B CA 1
ATOM 3347 C C . LYS B 1 171 ? -12.984 5.797 15.891 1 96.19 171 LYS B C 1
ATOM 3349 O O . LYS B 1 171 ? -13.188 4.676 16.359 1 96.19 171 LYS B O 1
ATOM 3354 N N . ARG B 1 172 ? -11.961 6.078 15.188 1 95.5 172 ARG B N 1
ATOM 3355 C CA . ARG B 1 172 ? -11.023 5.051 14.75 1 95.5 172 ARG B CA 1
ATOM 3356 C C . ARG B 1 172 ? -10.125 4.602 15.898 1 95.5 172 ARG B C 1
ATOM 3358 O O . ARG B 1 172 ? -9.781 3.422 16 1 95.5 172 ARG B O 1
ATOM 3365 N N . TYR B 1 173 ? -9.734 5.516 16.719 1 95.94 173 TYR B N 1
ATOM 3366 C CA . TYR B 1 173 ? -8.812 5.234 17.812 1 95.94 173 TYR B CA 1
ATOM 3367 C C . TYR B 1 173 ? -9.492 5.398 19.156 1 95.94 173 TYR B C 1
ATOM 3369 O O . TYR B 1 173 ? -8.922 5.98 20.094 1 95.94 173 TYR B O 1
ATOM 3377 N N . ARG B 1 174 ? -10.648 4.961 19.219 1 94.19 174 ARG B N 1
ATOM 3378 C CA . ARG B 1 174 ? -11.5 5.16 20.391 1 94.19 174 ARG B CA 1
ATOM 3379 C C . ARG B 1 174 ? -10.828 4.633 21.641 1 94.19 174 ARG B C 1
ATOM 3381 O O . ARG B 1 174 ? -10.781 5.324 22.672 1 94.19 174 ARG B O 1
ATOM 3388 N N . ASP B 1 175 ? -10.242 3.443 21.578 1 92.38 175 ASP B N 1
ATOM 3389 C CA . ASP B 1 175 ? -9.633 2.795 22.734 1 92.38 175 ASP B CA 1
ATOM 3390 C C . ASP B 1 175 ? -8.492 3.639 23.297 1 92.38 175 ASP B C 1
ATOM 3392 O O . ASP B 1 175 ? -8.297 3.693 24.516 1 92.38 175 ASP B O 1
ATOM 3396 N N . THR B 1 176 ? -7.789 4.262 22.5 1 92.19 176 THR B N 1
ATOM 3397 C CA . THR B 1 176 ? -6.668 5.102 22.906 1 92.19 176 THR B CA 1
ATOM 3398 C C . THR B 1 176 ? -7.164 6.312 23.703 1 92.19 176 THR B C 1
ATOM 3400 O O . THR B 1 176 ? -6.602 6.652 24.734 1 92.19 176 THR B O 1
ATOM 3403 N N . PHE B 1 177 ? -8.227 6.887 23.312 1 93.44 177 PHE B N 1
ATOM 3404 C CA . PHE B 1 177 ? -8.609 8.195 23.828 1 93.44 177 PHE B CA 1
ATOM 3405 C C . PHE B 1 177 ? -9.586 8.055 24.984 1 93.44 177 PHE B C 1
ATOM 3407 O O . PHE B 1 177 ? -9.75 8.984 25.781 1 93.44 177 PHE B O 1
ATOM 3414 N N . ILE B 1 178 ? -10.242 6.926 25.109 1 89.75 178 ILE B N 1
ATOM 3415 C CA . ILE B 1 178 ? -11.07 6.68 26.281 1 89.75 178 ILE B CA 1
ATOM 3416 C C . ILE B 1 178 ? -10.219 6.789 27.547 1 89.75 178 ILE B C 1
ATOM 3418 O O . ILE B 1 178 ? -10.648 7.391 28.547 1 89.75 178 ILE B O 1
ATOM 3422 N N . GLY B 1 179 ? -9.055 6.277 27.438 1 83.69 179 GLY B N 1
ATOM 3423 C CA . GLY B 1 179 ? -8.148 6.336 28.578 1 83.69 179 GLY B CA 1
ATOM 3424 C C . GLY B 1 179 ? -7.668 7.742 28.875 1 83.69 179 GLY B C 1
ATOM 3425 O O . GLY B 1 179 ? -7.43 8.086 30.047 1 83.69 179 GLY B O 1
ATOM 3426 N N . LEU B 1 180 ? -7.605 8.57 27.969 1 85.62 180 LEU B N 1
ATOM 3427 C CA . LEU B 1 180 ? -7.039 9.906 28.109 1 85.62 180 LEU B CA 1
ATOM 3428 C C . LEU B 1 180 ? -8.078 10.883 28.641 1 85.62 180 LEU B C 1
ATOM 3430 O O . LEU B 1 180 ? -7.734 11.93 29.188 1 85.62 180 LEU B O 1
ATOM 3434 N N . ILE B 1 181 ? -9.25 10.594 28.469 1 82.06 181 ILE B N 1
ATOM 3435 C CA . ILE B 1 181 ? -10.32 11.461 28.953 1 82.06 181 ILE B CA 1
ATOM 3436 C C . ILE B 1 181 ? -10.617 11.125 30.422 1 82.06 181 ILE B C 1
ATOM 3438 O O . ILE B 1 181 ? -10.836 12.023 31.234 1 82.06 181 ILE B O 1
ATOM 3442 N N . GLU B 1 182 ? -10.727 9.781 30.75 1 70.25 182 GLU B N 1
ATOM 3443 C CA . GLU B 1 182 ? -11.094 9.328 32.094 1 70.25 182 GLU B CA 1
ATOM 3444 C C . GLU B 1 182 ? -9.969 9.57 33.094 1 70.25 182 GLU B C 1
ATOM 3446 O O . GLU B 1 182 ? -10.219 9.805 34.281 1 70.25 182 GLU B O 1
ATOM 3451 N N . GLN B 1 183 ? -8.734 9.281 32.531 1 62.53 183 GLN B N 1
ATOM 3452 C CA . GLN B 1 183 ? -7.617 9.305 33.469 1 62.53 183 GLN B CA 1
ATOM 3453 C C . GLN B 1 183 ? -7.273 10.727 33.906 1 62.53 183 GLN B C 1
ATOM 3455 O O . GLN B 1 183 ? -6.668 11.477 33.125 1 62.53 183 GLN B O 1
ATOM 3460 N N . GLU B 1 184 ? -8.141 11.227 34.719 1 54.81 184 GLU B N 1
ATOM 3461 C CA . GLU B 1 184 ? -7.754 12.5 35.312 1 54.81 184 GLU B CA 1
ATOM 3462 C C . GLU B 1 184 ? -6.285 12.492 35.719 1 54.81 184 GLU B C 1
ATOM 3464 O O . GLU B 1 184 ? -5.637 13.539 35.75 1 54.81 184 GLU B O 1
ATOM 3469 N N . ASN B 1 185 ? -5.809 11.266 36.062 1 50.34 185 ASN B N 1
ATOM 3470 C CA . ASN B 1 185 ? -4.504 11.219 36.719 1 50.34 185 ASN B CA 1
ATOM 3471 C C . ASN B 1 185 ? -3.393 10.883 35.719 1 50.34 185 ASN B C 1
ATOM 3473 O O . ASN B 1 185 ? -2.375 10.297 36.094 1 50.34 185 ASN B O 1
ATOM 3477 N N . GLY B 1 186 ? -3.682 10.906 34.5 1 55.69 186 GLY B N 1
ATOM 3478 C CA . GLY B 1 186 ? -2.508 10.672 33.688 1 55.69 186 GLY B CA 1
ATOM 3479 C C . GLY B 1 186 ? -1.387 11.656 33.938 1 55.69 186 GLY B C 1
ATOM 3480 O O . GLY B 1 186 ? -1.581 12.867 33.844 1 55.69 186 GLY B O 1
ATOM 3481 N N . PHE B 1 187 ? -0.48 11.281 34.906 1 58.44 187 PHE B N 1
ATOM 3482 C CA . PHE B 1 187 ? 0.643 12.031 35.438 1 58.44 187 PHE B CA 1
ATOM 3483 C C . PHE B 1 187 ? 1.7 12.289 34.375 1 58.44 187 PHE B C 1
ATOM 3485 O O . PHE B 1 187 ? 2.734 12.898 34.656 1 58.44 187 PHE B O 1
ATOM 3492 N N . GLY B 1 188 ? 1.45 11.93 33.156 1 71.12 188 GLY B N 1
ATOM 3493 C CA . GLY B 1 188 ? 2.559 12.242 32.25 1 71.12 188 GLY B CA 1
ATOM 3494 C C . GLY B 1 188 ? 2.506 13.648 31.719 1 71.12 188 GLY B C 1
ATOM 3495 O O . GLY B 1 188 ? 1.548 14.383 31.953 1 71.12 188 GLY B O 1
ATOM 3496 N N . ILE B 1 189 ? 3.705 14.203 31.328 1 84.38 189 ILE B N 1
ATOM 3497 C CA . ILE B 1 189 ? 3.854 15.594 30.922 1 84.38 189 ILE B CA 1
ATOM 3498 C C . ILE B 1 189 ? 3.928 15.688 29.391 1 84.38 189 ILE B C 1
ATOM 3500 O O . ILE B 1 189 ? 4.703 14.969 28.766 1 84.38 189 ILE B O 1
ATOM 3504 N N . TYR B 1 190 ? 2.918 16.328 28.859 1 91.94 190 TYR B N 1
ATOM 3505 C CA . TYR B 1 190 ? 2.982 16.719 27.469 1 91.94 190 TYR B CA 1
ATOM 3506 C C . TYR B 1 190 ? 3.93 17.906 27.281 1 91.94 190 TYR B C 1
ATOM 3508 O O . TYR B 1 190 ? 3.852 18.891 28.016 1 91.94 190 TYR B O 1
ATOM 3516 N N . ASN B 1 191 ? 4.848 17.703 26.312 1 93.75 191 ASN B N 1
ATOM 3517 C CA . ASN B 1 191 ? 5.773 18.781 26 1 93.75 191 ASN B CA 1
ATOM 3518 C C . ASN B 1 191 ? 5.473 19.422 24.656 1 93.75 191 ASN B C 1
ATOM 3520 O O . ASN B 1 191 ? 5.867 18.891 23.609 1 93.75 191 ASN B O 1
ATOM 3524 N N . PRO B 1 192 ? 4.91 20.578 24.625 1 92.06 192 PRO B N 1
ATOM 3525 C CA . PRO B 1 192 ? 4.496 21.219 23.359 1 92.06 192 PRO B CA 1
ATOM 3526 C C . PRO B 1 192 ? 5.684 21.703 22.531 1 92.06 192 PRO B C 1
ATOM 3528 O O . PRO B 1 192 ? 5.527 21.969 21.328 1 92.06 192 PRO B O 1
ATOM 3531 N N . SER B 1 193 ? 6.836 21.781 23.125 1 93.44 193 SER B N 1
ATOM 3532 C CA . SER B 1 193 ? 7.996 22.312 22.406 1 93.44 193 SER B CA 1
ATOM 3533 C C . SER B 1 193 ? 8.656 21.219 21.562 1 93.44 193 SER B C 1
ATOM 3535 O O . SER B 1 193 ? 9.445 21.516 20.672 1 93.44 193 SER B O 1
ATOM 3537 N N . VAL B 1 194 ? 8.32 20 21.891 1 94.94 194 VAL B N 1
ATOM 3538 C CA . VAL B 1 194 ? 8.875 18.891 21.125 1 94.94 194 VAL B CA 1
ATOM 3539 C C . VAL B 1 194 ? 8.203 18.828 19.75 1 94.94 194 VAL B C 1
ATOM 3541 O O . VAL B 1 194 ? 6.969 18.859 19.656 1 94.94 194 VAL B O 1
ATOM 3544 N N . GLN B 1 195 ? 8.984 18.734 18.75 1 92.94 195 GLN B N 1
ATOM 3545 C CA . GLN B 1 195 ? 8.453 18.797 17.406 1 92.94 195 GLN B CA 1
ATOM 3546 C C . GLN B 1 195 ? 8.359 17.406 16.781 1 92.94 195 GLN B C 1
ATOM 3548 O O . GLN B 1 195 ? 7.848 17.25 15.672 1 92.94 195 GLN B O 1
ATOM 3553 N N . GLN B 1 196 ? 8.828 16.391 17.531 1 95.56 196 GLN B N 1
ATOM 3554 C CA . GLN B 1 196 ? 8.641 15 17.156 1 95.56 196 GLN B CA 1
ATOM 3555 C C . GLN B 1 196 ? 7.41 14.406 17.828 1 95.56 196 GLN B C 1
ATOM 3557 O O . GLN B 1 196 ? 7.402 14.172 19.031 1 95.56 196 GLN B O 1
ATOM 3562 N N . PRO B 1 197 ? 6.422 14.102 17.031 1 96.75 197 PRO B N 1
ATOM 3563 C CA . PRO B 1 197 ? 5.16 13.672 17.641 1 96.75 197 PRO B CA 1
ATOM 3564 C C . PRO B 1 197 ? 5.312 12.406 18.469 1 96.75 197 PRO B C 1
ATOM 3566 O O . PRO B 1 197 ? 4.668 12.266 19.516 1 96.75 197 PRO B O 1
ATOM 3569 N N . ASP B 1 198 ? 6.258 11.539 18.156 1 96.12 198 ASP B N 1
ATOM 3570 C CA . ASP B 1 198 ? 6.418 10.266 18.859 1 96.12 198 ASP B CA 1
ATOM 3571 C C . ASP B 1 198 ? 7.047 10.477 20.234 1 96.12 198 ASP B C 1
ATOM 3573 O O . ASP B 1 198 ? 7.039 9.57 21.062 1 96.12 198 ASP B O 1
ATOM 3577 N N . HIS B 1 199 ? 7.492 11.695 20.438 1 95.06 199 HIS B N 1
ATOM 3578 C CA . HIS B 1 199 ? 8.227 11.938 21.672 1 95.06 199 HIS B CA 1
ATOM 3579 C C . HIS B 1 199 ? 7.594 13.062 22.484 1 95.06 199 HIS B C 1
ATOM 3581 O O . HIS B 1 199 ? 8.219 13.602 23.406 1 95.06 199 HIS B O 1
ATOM 3587 N N . SER B 1 200 ? 6.398 13.438 22.203 1 95.5 200 SER B N 1
ATOM 3588 C CA . SER B 1 200 ? 5.781 14.602 22.812 1 95.5 200 SER B CA 1
ATOM 3589 C C . SER B 1 200 ? 5.207 14.266 24.188 1 95.5 200 SER B C 1
ATOM 3591 O O . SER B 1 200 ? 4.926 15.164 24.984 1 95.5 200 SER B O 1
ATOM 3593 N N . GLY B 1 201 ? 4.91 12.945 24.484 1 93.5 201 GLY B N 1
ATOM 3594 C CA . GLY B 1 201 ? 4.324 12.523 25.75 1 93.5 201 GLY B CA 1
ATOM 3595 C C . GLY B 1 201 ? 2.818 12.695 25.797 1 93.5 201 GLY B C 1
ATOM 3596 O O . GLY B 1 201 ? 2.201 12.508 26.859 1 93.5 201 GLY B O 1
ATOM 3597 N N . ALA B 1 202 ? 2.197 12.961 24.734 1 93.81 202 ALA B N 1
ATOM 3598 C CA . ALA B 1 202 ? 0.767 13.25 24.672 1 93.81 202 ALA B CA 1
ATOM 3599 C C . ALA B 1 202 ? -0.058 12.055 25.141 1 93.81 202 ALA B C 1
ATOM 3601 O O . ALA B 1 202 ? -1.105 12.219 25.766 1 93.81 202 ALA B O 1
ATOM 3602 N N . ILE B 1 203 ? 0.442 10.93 24.875 1 93 203 ILE B N 1
ATOM 3603 C CA . ILE B 1 203 ? -0.296 9.703 25.188 1 93 203 ILE B CA 1
ATOM 3604 C C . ILE B 1 203 ? -0.427 9.547 26.688 1 93 203 ILE B C 1
ATOM 3606 O O . ILE B 1 203 ? -1.276 8.789 27.172 1 93 203 ILE B O 1
ATOM 3610 N N . ASN B 1 204 ? 0.4 10.219 27.406 1 89.56 204 ASN B N 1
ATOM 3611 C CA . ASN B 1 204 ? 0.388 10.133 28.859 1 89.56 204 ASN B CA 1
ATOM 3612 C C . ASN B 1 204 ? -0.304 11.336 29.484 1 89.56 204 ASN B C 1
ATOM 3614 O O . ASN B 1 204 ? -0.263 11.523 30.703 1 89.56 204 ASN B O 1
ATOM 3618 N N . SER B 1 205 ? -0.865 12.156 28.719 1 90.12 205 SER B N 1
ATOM 3619 C CA . SER B 1 205 ? -1.503 13.375 29.219 1 90.12 205 SER B CA 1
ATOM 3620 C C . SER B 1 205 ? -3.008 13.352 28.969 1 90.12 205 SER B C 1
ATOM 3622 O O . SER B 1 205 ? -3.469 12.773 27.984 1 90.12 205 SER B O 1
ATOM 3624 N N . CYS B 1 206 ? -3.738 14 29.812 1 89 206 CYS B N 1
ATOM 3625 C CA . CYS B 1 206 ? -5.188 14.055 29.656 1 89 206 CYS B CA 1
ATOM 3626 C C . CYS B 1 206 ? -5.582 15.094 28.609 1 89 206 CYS B C 1
ATOM 3628 O O . CYS B 1 206 ? -4.781 15.961 28.266 1 89 206 CYS B O 1
ATOM 3630 N N . LEU B 1 207 ? -6.766 15.008 28.156 1 91.44 207 LEU B N 1
ATOM 3631 C CA . LEU B 1 207 ? -7.266 15.93 27.141 1 91.44 207 LEU B CA 1
ATOM 3632 C C . LEU B 1 207 ? -8.07 17.062 27.766 1 91.44 207 LEU B C 1
ATOM 3634 O O . LEU B 1 207 ? -9.242 17.25 27.422 1 91.44 207 LEU B O 1
ATOM 3638 N N . TRP B 1 208 ? -7.465 17.844 28.562 1 90.69 208 TRP B N 1
ATOM 3639 C CA . TRP B 1 208 ? -8.141 18.922 29.25 1 90.69 208 TRP B CA 1
ATOM 3640 C C . TRP B 1 208 ? -8.594 20 28.281 1 90.69 208 TRP B C 1
ATOM 3642 O O . TRP B 1 208 ? -9.5 20.781 28.578 1 90.69 208 TRP B O 1
ATOM 3652 N N . GLU B 1 209 ? -8.031 19.922 27.125 1 93.69 209 GLU B N 1
ATOM 3653 C CA . GLU B 1 209 ? -8.398 20.875 26.078 1 93.69 209 GLU B CA 1
ATOM 3654 C C . GLU B 1 209 ? -9.875 20.734 25.703 1 93.69 209 GLU B C 1
ATOM 3656 O O . GLU B 1 209 ? -10.516 21.719 25.344 1 93.69 209 GLU B O 1
ATOM 3661 N N . LEU B 1 210 ? -10.375 19.594 25.812 1 94.31 210 LEU B N 1
ATOM 3662 C CA . LEU B 1 210 ? -11.789 19.391 25.5 1 94.31 210 LEU B CA 1
ATOM 3663 C C . LEU B 1 210 ? -12.68 20.141 26.484 1 94.31 210 LEU B C 1
ATOM 3665 O O . LEU B 1 210 ? -13.703 20.703 26.094 1 94.31 210 LEU B O 1
ATOM 3669 N N . THR B 1 211 ? -12.219 20.141 27.688 1 92.69 211 THR B N 1
ATOM 3670 C CA . THR B 1 211 ? -12.977 20.859 28.703 1 92.69 211 THR B CA 1
ATOM 3671 C C . THR B 1 211 ? -12.938 22.359 28.438 1 92.69 211 THR B C 1
ATOM 3673 O O . THR B 1 211 ? -13.953 23.047 28.594 1 92.69 211 THR B O 1
ATOM 3676 N N . LEU B 1 212 ? -11.828 22.812 28.047 1 95.62 212 LEU B N 1
ATOM 3677 C CA . LEU B 1 212 ? -11.695 24.234 27.734 1 95.62 212 LEU B CA 1
ATOM 3678 C C . LEU B 1 212 ? -12.523 24.594 26.516 1 95.62 212 LEU B C 1
ATOM 3680 O O . LEU B 1 212 ? -13.109 25.688 26.453 1 95.62 212 LEU B O 1
ATOM 3684 N N . LEU B 1 213 ? -12.594 23.75 25.562 1 97.12 213 LEU B N 1
ATOM 3685 C CA . LEU B 1 213 ? -13.32 24 24.312 1 97.12 213 LEU B CA 1
ATOM 3686 C C . LEU B 1 213 ? -14.828 24.047 24.562 1 97.12 213 LEU B C 1
ATOM 3688 O O . LEU B 1 213 ? -15.578 24.562 23.734 1 97.12 213 LEU B O 1
ATOM 3692 N N . GLN B 1 214 ? -15.242 23.562 25.656 1 95.44 214 GLN B N 1
ATOM 3693 C CA . GLN B 1 214 ? -16.641 23.641 26.047 1 95.44 214 GLN B CA 1
ATOM 3694 C C . GLN B 1 214 ? -17.062 25.094 26.297 1 95.44 214 GLN B C 1
ATOM 3696 O O . GLN B 1 214 ? -18.25 25.406 26.281 1 95.44 214 GLN B O 1
ATOM 3701 N N . LEU B 1 215 ? -16.094 25.875 26.547 1 95.88 215 LEU B N 1
ATOM 3702 C CA . LEU B 1 215 ? -16.344 27.281 26.828 1 95.88 215 LEU B CA 1
ATOM 3703 C C . LEU B 1 215 ? -16.016 28.141 25.594 1 95.88 215 LEU B C 1
ATOM 3705 O O . LEU B 1 215 ? -15.906 29.359 25.703 1 95.88 215 LEU B O 1
ATOM 3709 N N . HIS B 1 216 ? -15.844 27.562 24.516 1 95.94 216 HIS B N 1
ATOM 3710 C CA . HIS B 1 216 ? -15.484 28.25 23.297 1 95.94 216 HIS B CA 1
ATOM 3711 C C . HIS B 1 216 ? -16.594 29.219 22.859 1 95.94 216 HIS B C 1
ATOM 3713 O O . HIS B 1 216 ? -17.766 28.953 23.109 1 95.94 216 HIS B O 1
ATOM 3719 N N . HIS B 1 217 ? -16.281 30.328 22.297 1 96.12 217 HIS B N 1
ATOM 3720 C CA . HIS B 1 217 ? -17.25 31.344 21.891 1 96.12 217 HIS B CA 1
ATOM 3721 C C . HIS B 1 217 ? -18.172 30.844 20.797 1 96.12 217 HIS B C 1
ATOM 3723 O O . HIS B 1 217 ? -19.312 31.281 20.688 1 96.12 217 HIS B O 1
ATOM 3729 N N . SER B 1 218 ? -17.75 29.938 19.938 1 96.62 218 SER B N 1
ATOM 3730 C CA . SER B 1 218 ? -18.562 29.375 18.875 1 96.62 218 SER B CA 1
ATOM 3731 C C . SER B 1 218 ? -19.469 28.266 19.406 1 96.62 218 SER B C 1
ATOM 3733 O O . SER B 1 218 ? -18.984 27.25 19.906 1 96.62 218 SER B O 1
ATOM 3735 N N . PRO B 1 219 ? -20.703 28.438 19.25 1 97.19 219 PRO B N 1
ATOM 3736 C CA . PRO B 1 219 ? -21.625 27.406 19.719 1 97.19 219 PRO B CA 1
ATOM 3737 C C . PRO B 1 219 ? -21.438 26.062 19 1 97.19 219 PRO B C 1
ATOM 3739 O O . PRO B 1 219 ? -21.656 25 19.594 1 97.19 219 PRO B O 1
ATOM 3742 N N . GLN B 1 220 ? -21.078 26.109 17.75 1 97.5 220 GLN B N 1
ATOM 3743 C CA . GLN B 1 220 ? -20.859 24.891 16.969 1 97.5 220 GLN B CA 1
ATOM 3744 C C . GLN B 1 220 ? -19.75 24.047 17.578 1 97.5 220 GLN B C 1
ATOM 3746 O O . GLN B 1 220 ? -19.859 22.828 17.656 1 97.5 220 GLN B O 1
ATOM 3751 N N . ILE B 1 221 ? -18.75 24.703 18.016 1 97.81 221 ILE B N 1
ATOM 3752 C CA . ILE B 1 221 ? -17.609 24 18.609 1 97.81 221 ILE B CA 1
ATOM 3753 C C . ILE B 1 221 ? -18.016 23.406 19.953 1 97.81 221 ILE B C 1
ATOM 3755 O O . ILE B 1 221 ? -17.656 22.266 20.266 1 97.81 221 ILE B O 1
ATOM 3759 N N . ARG B 1 222 ? -18.781 24.156 20.734 1 97.75 222 ARG B N 1
ATOM 3760 C CA . ARG B 1 222 ? -19.266 23.641 22.016 1 97.75 222 ARG B CA 1
ATOM 3761 C C . ARG B 1 222 ? -20.125 22.406 21.812 1 97.75 222 ARG B C 1
ATOM 3763 O O . ARG B 1 222 ? -19.984 21.422 22.547 1 97.75 222 ARG B O 1
ATOM 3770 N N . LYS B 1 223 ? -20.938 22.438 20.859 1 97.56 223 LYS B N 1
ATOM 3771 C CA . LYS B 1 223 ? -21.797 21.297 20.562 1 97.56 223 LYS B CA 1
ATOM 3772 C C . LYS B 1 223 ? -20.984 20.094 20.125 1 97.56 223 LYS B C 1
ATOM 3774 O O . LYS B 1 223 ? -21.297 18.953 20.5 1 97.56 223 LYS B O 1
ATOM 3779 N N . TRP B 1 224 ? -20.047 20.344 19.312 1 97.75 224 TRP B N 1
ATOM 3780 C CA . TRP B 1 224 ? -19.156 19.281 18.875 1 97.75 224 TRP B CA 1
ATOM 3781 C C . TRP B 1 224 ? -18.484 18.594 20.062 1 97.75 224 TRP B C 1
ATOM 3783 O O . TRP B 1 224 ? -18.406 17.375 20.125 1 97.75 224 TRP B O 1
ATOM 3793 N N . VAL B 1 225 ? -18.016 19.422 21.016 1 97.31 225 VAL B N 1
ATOM 3794 C CA . VAL B 1 225 ? -17.344 18.875 22.188 1 97.31 225 VAL B CA 1
ATOM 3795 C C . VAL B 1 225 ? -18.297 17.953 22.953 1 97.31 225 VAL B C 1
ATOM 3797 O O . VAL B 1 225 ? -17.906 16.859 23.391 1 97.31 225 VAL B O 1
ATOM 3800 N N . ASP B 1 226 ? -19.484 18.359 23.031 1 96.19 226 ASP B N 1
ATOM 3801 C CA . ASP B 1 226 ? -20.484 17.547 23.703 1 96.19 226 ASP B CA 1
ATOM 3802 C C . ASP B 1 226 ? -20.656 16.203 23 1 96.19 226 ASP B C 1
ATOM 3804 O O . ASP B 1 226 ? -20.734 15.164 23.656 1 96.19 226 ASP B O 1
ATOM 3808 N N . SER B 1 227 ? -20.703 16.234 21.766 1 96.31 227 SER B N 1
ATOM 3809 C CA . SER B 1 227 ? -20.859 15.008 20.984 1 96.31 227 SER B CA 1
ATOM 3810 C C . SER B 1 227 ? -19.672 14.078 21.172 1 96.31 227 SER B C 1
ATOM 3812 O O . SER B 1 227 ? -19.844 12.852 21.219 1 96.31 227 SER B O 1
ATOM 3814 N N . ILE B 1 228 ? -18.5 14.625 21.234 1 95.94 228 ILE B N 1
ATOM 3815 C CA . ILE B 1 228 ? -17.281 13.836 21.375 1 95.94 228 ILE B CA 1
ATOM 3816 C C . ILE B 1 228 ? -17.25 13.195 22.766 1 95.94 228 ILE B C 1
ATOM 3818 O O . ILE B 1 228 ? -16.844 12.039 22.922 1 95.94 228 ILE B O 1
ATOM 3822 N N . LYS B 1 229 ? -17.625 13.977 23.734 1 91.19 229 LYS B N 1
ATOM 3823 C CA . LYS B 1 229 ? -17.656 13.445 25.094 1 91.19 229 LYS B CA 1
ATOM 3824 C C . LYS B 1 229 ? -18.594 12.258 25.203 1 91.19 229 LYS B C 1
ATOM 3826 O O . LYS B 1 229 ? -18.297 11.266 25.875 1 91.19 229 LYS B O 1
ATOM 3831 N N . ILE B 1 230 ? -19.656 12.273 24.531 1 92 230 ILE B N 1
ATOM 3832 C CA . ILE B 1 230 ? -20.609 11.164 24.5 1 92 230 ILE B CA 1
ATOM 3833 C C . ILE B 1 230 ? -19.984 9.977 23.766 1 92 230 ILE B C 1
ATOM 3835 O O . ILE B 1 230 ? -20.109 8.836 24.219 1 92 230 ILE B O 1
ATOM 3839 N N . LEU B 1 231 ? -19.312 10.289 22.719 1 91.62 231 LEU B N 1
ATOM 3840 C CA . LEU B 1 231 ? -18.688 9.258 21.891 1 91.62 231 LEU B CA 1
ATOM 3841 C C . LEU B 1 231 ? -17.609 8.508 22.672 1 91.62 231 LEU B C 1
ATOM 3843 O O . LEU B 1 231 ? -17.484 7.289 22.547 1 91.62 231 LEU B O 1
ATOM 3847 N N . LEU B 1 232 ? -16.844 9.227 23.469 1 90.19 232 LEU B N 1
ATOM 3848 C CA . LEU B 1 232 ? -15.688 8.633 24.141 1 90.19 232 LEU B CA 1
ATOM 3849 C C . LEU B 1 232 ? -16.062 8.148 25.531 1 90.19 232 LEU B C 1
ATOM 3851 O O . LEU B 1 232 ? -15.242 7.512 26.219 1 90.19 232 LEU B O 1
ATOM 3855 N N . THR B 1 233 ? -17.078 8.477 26.094 1 80 233 THR B N 1
ATOM 3856 C CA . THR B 1 233 ? -17.484 8.023 27.422 1 80 233 THR B CA 1
ATOM 3857 C C . THR B 1 233 ? -18.281 6.73 27.328 1 80 233 THR B C 1
ATOM 3859 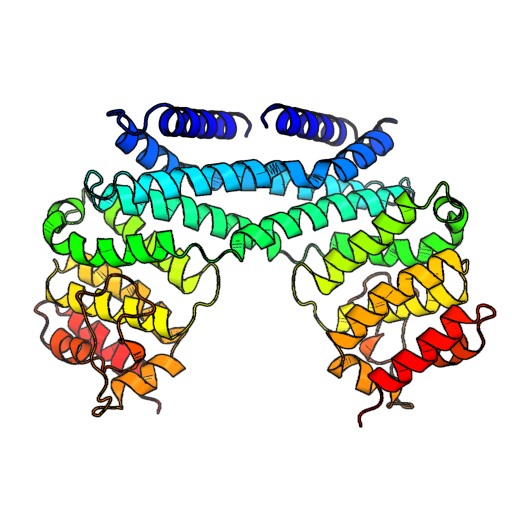O O . THR B 1 233 ? -19.125 6.578 26.422 1 80 233 THR B O 1
ATOM 3862 N N . LYS B 1 234 ? -17.578 5.484 27.5 1 60.72 234 LYS B N 1
ATOM 3863 C CA . LYS B 1 234 ? -18.078 4.113 27.609 1 60.72 234 LYS B CA 1
ATOM 3864 C C . LYS B 1 234 ? -19.484 4.082 28.188 1 60.72 234 LYS B C 1
ATOM 3866 O O . LYS B 1 234 ? -19.781 4.758 29.172 1 60.72 234 LYS B O 1
ATOM 3871 N N . HIS B 1 235 ? -20.578 3.961 27.156 1 47.66 235 HIS B N 1
ATOM 3872 C CA . HIS B 1 235 ? -21.641 3.252 27.859 1 47.66 235 HIS B CA 1
ATOM 3873 C C . HIS B 1 235 ? -21.281 1.786 28.062 1 47.66 235 HIS B C 1
ATOM 3875 O O . HIS B 1 235 ? -20.531 1.202 27.266 1 47.66 235 HIS B O 1
#

InterPro domains:
  IPR005612 CCAAT-binding factor [PF03914] (72-223)
  IPR016903 Nucleolar complex-associated protein 3 [PTHR14428] (3-229)

Organism: Entamoeba histolytica (strain ATCC 30459 / HM-1:IMSS / ABRM) (NCBI:txid294381)

Nearest PDB structures (foldseek):
  8fkv-assembly1_SU  TM=6.477E-01  e=1.878E-07  Homo sapiens
  8fkx-assembly1_SU  TM=6.155E-01  e=2.370E-07  Homo sapiens
  8ia0-assembly1_CT  TM=6.745E-01  e=2.433E-06  Thermochaetoides thermophila DSM 1495
  8v87-assembly1_I  TM=6.223E-01  e=1.399E-04  Saccharomyces cerevisiae BY4741
  7r6k-assembly1_I  TM=6.363E-01  e=1.938E-04  Saccharomyces cerevisiae BY4741

pLDDT: mean 88.59, std 10.69, range [46.53, 98.19]

Solvent-accessible surface area (backbone atoms only — not comparable to full-atom values): 25388 Å² total; per-residue (Å²): 118,69,61,56,42,50,51,53,49,49,46,48,48,48,52,70,73,39,76,80,42,88,54,46,65,57,42,38,51,51,43,44,73,50,30,76,52,53,61,48,56,57,52,51,49,51,52,52,51,54,51,46,47,54,65,75,37,53,87,75,50,50,60,68,53,52,44,27,49,46,29,25,53,43,50,36,39,39,49,40,45,50,61,54,67,52,82,64,56,66,56,53,28,51,52,53,43,35,57,6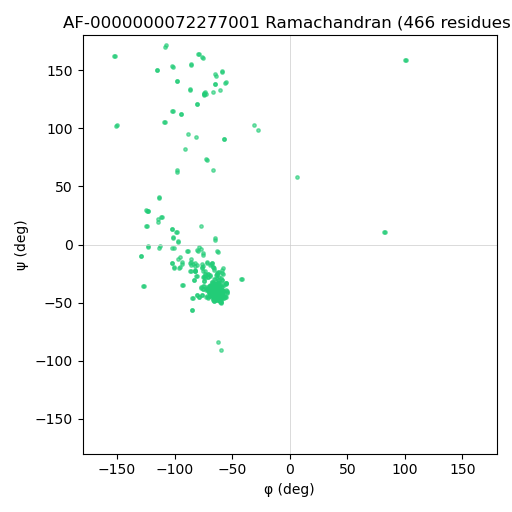4,46,40,65,82,50,42,76,64,44,51,59,82,88,15,46,65,51,42,49,44,50,50,46,33,50,42,35,64,64,62,64,63,49,89,67,61,64,47,40,52,33,23,51,50,50,52,50,46,55,40,43,75,72,44,58,68,72,57,34,54,57,48,50,58,53,49,52,54,47,47,67,75,44,38,76,67,48,35,55,25,63,69,33,77,70,41,80,43,65,58,40,85,83,50,53,46,42,77,70,17,39,29,64,35,23,48,57,62,51,56,65,56,41,54,69,42,89,48,65,69,55,24,51,48,43,54,53,48,52,55,69,51,47,79,127,118,69,60,56,44,50,51,52,49,48,45,48,47,48,53,69,73,39,77,79,42,88,53,46,65,58,42,37,51,51,42,42,72,50,30,78,54,55,59,48,55,58,52,50,48,50,51,51,51,54,49,45,48,53,66,75,36,53,88,75,50,51,61,69,53,53,44,28,50,46,29,24,53,41,50,36,39,38,50,40,45,50,61,54,66,52,78,60,58,65,57,54,29,52,51,52,44,34,60,66,46,41,64,82,47,41,75,62,44,54,60,82,87,16,46,66,51,42,48,44,50,50,47,33,50,43,36,64,63,61,65,65,48,90,66,60,64,46,38,52,34,22,51,52,52,51,51,46,55,39,43,75,73,44,58,68,74,58,35,55,56,47,49,58,53,49,52,54,47,47,66,76,43,38,77,67,49,34,54,25,63,69,34,78,70,41,80,42,66,58,41,87,84,50,50,45,42,77,70,16,38,30,65,35,24,48,57,61,52,56,62,57,41,53,69,44,89,49,64,70,54,23,50,50,42,53,52,49,52,56,71,49,47,82,127

Foldseek 3Di:
DVVLQVLLVVLVVVCVVDVPDPCVVVSVVVCLVCVVPHCPVVLVVLVVVLVCCCVVCVPPDDPVRVVVSVCVNVVVVVVVVVVLPDDPQVVLLVLLVVLVCCLVVVVCCDDPVNVVVLCVNLVVLLCVDPNRDDDPLQLLLLSLLSLLVSLLRHDVVSNLSVLVSVVVSCLVPLVQQLCQAPPPPLVWDAASVDSRSNPRRSSSHHNCSLVVQCPPPDVSSVVSSVVSCVVNPDD/DVVLQVLLVVLVVVCVVDVPDPCVVVSVVVCLVSVVPHCPVVLVVLVVVLVVCCVVCVPPDDPVRNVVSVCVNVVVVVVVVVVLPPLPQVVLLVLLVVLVCCLVVVVCCDDPVNVVVLCVNLVVCLCNDPNRDDDPLQLLLLSLLSLLVSLLRHDVVSNLSVLVSVVVSCLVPLVQQLCQAPPPPLVWDAASVDSRSNPRRSSSHHNCSLVVQCVPPDVSSVVSSVVSCVVNHDD

Radius of gyration: 27.02 Å; Cα contacts (8 Å, |Δi|>4): 536; chains: 2; bounding box: 41×76×69 Å